Protein AF-A0A7W9HJA6-F1 (afdb_monomer)

Nearest PDB structures (foldseek):
  3gw4-assembly1_A  TM=5.953E-01  e=3.021E-01  Deinococcus radiodurans R1 = ATCC 13939 = DSM 20539
  8rsu-assembly1_A  TM=4.169E-01  e=5.994E-01  Bacillus phage phi3T
  2ifu-assembly4_D  TM=3.839E-01  e=5.530E-01  Danio rerio
  5a7d-assembly4_D  TM=4.484E-01  e=1.012E+00  Drosophila melanogaster
  8glv-assembly1_Lf  TM=1.893E-01  e=1.651E-01  Chlamydomonas reinhardtii

Mean predicted aligned error: 18.18 Å

Secondary structure (DSSP, 8-state):
--HHHHHHHHHHHHT--GGGGT----THHHHHTTTSTT----HHHHHHHHHHHHHHHHHHHTTPPPPHHHHHHHHS-GGGSPPPSB--HHHHHHHHHHHHHHHHHHHHH-TTTTHHHHHHHHHHHHHGGGSB--HHHHHHHHHHHHHHHHHHHHHHHHTT-HHHHHHHHHHHHHHHHHTT-HHHHHHHHHHHHHHHHTTT-HHHHHHHHHHHHHHHHH-PPPHHHHHHHGGGGSPPPTT----TTHHHHHHHHH-TTSHHHHHTTSHHHHHHHHHHS--TTS--GGGGG-TTT--SHHHHHHHHHHHHHHHHTSPPHHHHHHT---S--HHHHHHHHHHHHHHHHHHT-----GGGGGGSS-HHHHHHHHHHHHHHHHHHHHHHHHHHHHHTT----SS-HHHHHHHHHHHHHHHHHHHHHHHSTTSPPPP-----------PPPPHHHHHHHHHHHHHHHHHHHHHHHHHHHHHHHHHHHHHHS--

Radius of gyration: 33.35 Å; Cα contacts (8 Å, |Δi|>4): 459; chains: 1; bounding box: 75×59×107 Å

Sequence (487 aa):
MQAYDVLERIADGLGVPRGFMGLAYTDEAAHGAATSAGLHRTKDDFMLERRGFLGLISKIVMGAVLTQPEVDLLAVGPDTTPVPNRVGATDVVQVRALTAALRSYDAAHGGGSCRDAILAHTHWAQSLLHASATDAVRTSLLSAIAEAKTMAGWTAHDLGLQSDAQRWLGQAVRDTQDAGDPAHTAIVLYHLGRVPLDNDDPAEALKLFQLGQIAAQDSHSSVADLAGYLPRTAGTTAGDTANRWDPVLRALAEHPDHPLAATLTTPLSVGLARVIYSDTTGPDPAELLDAERFPTAASISDHLLTRFVPTVCRPEPLDRAVGLDQRWSAEQAARWFRFLAAHLSRRHTTDLAWWEFGTALRRRSRTLVLGLFAGVTATVVDWLVEGVASAFGTRVGSSPWFLSGLLIGFFGAVLMVISYGLVIGRDVPAPVSLRISVRSGGRRLTAEKKSRLRLGVLCGSVFGVCLGTAHRLLDVVTSRSASSLVA

pLDDT: mean 73.58, std 15.86, range [28.64, 97.06]

Foldseek 3Di:
DDVLVVLVVVCVVVVNPCLLVLNPDDCVVVVVVVPPPDDDDDPVVLVVLAVLVVVLLVCLLVPDADDLVNLVSLLPAQPSDDADQEDDPVVLSSLQSQLVNVVVVCVVRPNCSSLSSLVRSLVNLVVNCNHDYDPLRNLSSLLSSLSSLLVNLLNCLSNVVLVSNLVSLVSSLVSCVVSVNLLSNLVSLQSNLVSVVVVPNNVSSVVSNVSSVVSLAVQFQDLVNLVVPLQPLQDDDVPDPDGLCVVVSVVCVVCVPQQCVVLNRHPVSSVLLSLQRSDNVHDRPCVLNPCVQDVHVVSSSVVSVVRRLQSVQDDDPVCVVVVVPPPDHSVRVVVVVVLVVVVCVVVVHPDCPVVCVLVSDDLVVSLQVQLQVQLVVQLVVQLVVQVVCVVVVHHDADDDSNVLSNVRSNLRSVLSSVLCCPLQPSHHDDDDPPPDDPDDDDDDDDPSSVVNVVVVVVSVVVSVVVSVVVRVVRRVVVVVVVVVVVD

Organism: NCBI:txid1105145

Structure (mmCIF, N/CA/C/O backbone):
data_AF-A0A7W9HJA6-F1
#
_entry.id   AF-A0A7W9HJA6-F1
#
loop_
_atom_site.group_PDB
_atom_site.id
_atom_site.type_symbol
_atom_site.label_atom_id
_atom_site.label_alt_id
_atom_site.label_comp_id
_atom_site.label_asym_id
_atom_site.label_entity_id
_atom_site.label_seq_id
_atom_site.pdbx_PDB_ins_code
_atom_site.Cartn_x
_atom_site.Cartn_y
_atom_site.Cartn_z
_atom_site.occupancy
_atom_site.B_iso_or_equiv
_atom_site.auth_seq_id
_atom_site.auth_comp_id
_atom_site.auth_asym_id
_atom_site.auth_atom_id
_atom_site.pdbx_PDB_model_num
ATOM 1 N N . MET A 1 1 ? 25.100 26.399 -1.321 1.00 43.88 1 MET A N 1
ATOM 2 C CA . MET A 1 1 ? 24.058 27.062 -2.123 1.00 43.88 1 MET A CA 1
ATOM 3 C C . MET A 1 1 ? 22.958 26.034 -2.268 1.00 43.88 1 MET A C 1
ATOM 5 O O . MET A 1 1 ? 23.168 25.032 -2.943 1.00 43.88 1 MET A O 1
ATOM 9 N N . GLN A 1 2 ? 21.982 26.122 -1.369 1.00 49.38 2 GLN A N 1
ATOM 10 C CA . GLN A 1 2 ? 21.166 24.980 -0.962 1.00 49.38 2 GLN A CA 1
ATOM 11 C C . GLN A 1 2 ? 20.071 24.700 -1.994 1.00 49.38 2 GLN A C 1
ATOM 13 O O . GLN A 1 2 ? 19.608 25.612 -2.669 1.00 49.38 2 GLN A O 1
ATOM 18 N N . ALA A 1 3 ? 19.668 23.433 -2.122 1.00 53.41 3 ALA A N 1
ATOM 19 C CA . ALA A 1 3 ? 18.607 22.993 -3.033 1.00 53.41 3 ALA A CA 1
ATOM 20 C C . ALA A 1 3 ? 17.300 23.795 -2.864 1.00 53.41 3 ALA A C 1
ATOM 22 O O . ALA A 1 3 ? 16.549 23.945 -3.823 1.00 53.41 3 ALA A O 1
ATOM 23 N N . TYR A 1 4 ? 17.093 24.376 -1.679 1.00 58.16 4 TYR A N 1
ATOM 24 C CA . TYR A 1 4 ? 15.999 25.281 -1.353 1.00 58.16 4 TYR A CA 1
ATOM 25 C C . TYR A 1 4 ? 15.925 26.514 -2.274 1.00 58.16 4 TYR A C 1
ATOM 27 O O . TYR A 1 4 ? 14.894 26.727 -2.904 1.00 58.16 4 TYR A O 1
ATOM 35 N N . ASP A 1 5 ? 17.032 27.244 -2.475 1.00 62.72 5 ASP A N 1
ATOM 36 C CA . ASP A 1 5 ? 17.071 28.448 -3.333 1.00 62.72 5 ASP A CA 1
ATOM 37 C C . ASP A 1 5 ? 16.726 28.128 -4.799 1.00 62.72 5 ASP A C 1
ATOM 39 O O . ASP A 1 5 ? 16.203 28.954 -5.551 1.00 62.72 5 ASP A O 1
ATOM 43 N N . VAL A 1 6 ? 17.069 26.912 -5.238 1.00 70.19 6 VAL A N 1
ATOM 44 C CA . VAL A 1 6 ? 16.787 26.431 -6.596 1.00 70.19 6 VAL A CA 1
ATOM 45 C C . VAL A 1 6 ? 15.307 26.092 -6.738 1.00 70.19 6 VAL A C 1
ATOM 47 O O . VAL A 1 6 ? 14.699 26.464 -7.739 1.00 70.19 6 VAL A O 1
ATOM 50 N N . LEU A 1 7 ? 14.722 25.427 -5.742 1.00 64.81 7 LEU A N 1
ATOM 51 C CA . LEU A 1 7 ? 13.305 25.077 -5.727 1.00 64.81 7 LEU A CA 1
ATOM 52 C C . LEU A 1 7 ? 12.412 26.318 -5.594 1.00 64.81 7 LEU A C 1
ATOM 54 O O . LEU A 1 7 ? 11.406 26.402 -6.292 1.00 64.81 7 LEU A O 1
ATOM 58 N N . GLU A 1 8 ? 12.818 27.319 -4.807 1.00 69.94 8 GLU A N 1
ATOM 59 C CA . GLU A 1 8 ? 12.114 28.604 -4.697 1.00 69.94 8 GLU A CA 1
ATOM 60 C C . GLU A 1 8 ? 12.083 29.338 -6.045 1.00 69.94 8 GLU A C 1
ATOM 62 O O . GLU A 1 8 ? 11.021 29.748 -6.514 1.00 69.94 8 GLU A O 1
ATOM 67 N N . ARG A 1 9 ? 13.221 29.395 -6.751 1.00 72.00 9 ARG A N 1
ATOM 68 C CA . ARG A 1 9 ? 13.296 29.984 -8.099 1.00 72.00 9 ARG A CA 1
ATOM 69 C C . ARG A 1 9 ? 12.480 29.222 -9.143 1.00 72.00 9 ARG A C 1
ATOM 71 O O . ARG A 1 9 ? 11.991 29.839 -10.088 1.00 72.00 9 ARG A O 1
ATOM 78 N N . ILE A 1 10 ? 12.362 27.900 -9.012 1.00 70.44 10 ILE A N 1
ATOM 79 C CA . ILE A 1 10 ? 11.530 27.073 -9.897 1.00 70.44 10 ILE A CA 1
ATOM 80 C C . ILE A 1 10 ? 10.044 27.325 -9.616 1.00 70.44 10 ILE A C 1
ATOM 82 O O . ILE A 1 10 ? 9.284 27.506 -10.566 1.00 70.44 10 ILE A O 1
ATOM 86 N N . ALA A 1 11 ? 9.635 27.388 -8.346 1.00 71.06 11 ALA A N 1
ATOM 87 C CA . ALA A 1 11 ? 8.258 27.689 -7.955 1.00 71.06 11 ALA A CA 1
ATOM 88 C C . ALA A 1 11 ? 7.824 29.077 -8.453 1.00 71.06 11 ALA A C 1
ATOM 90 O O . ALA A 1 11 ? 6.784 29.202 -9.105 1.00 71.06 11 ALA A O 1
ATOM 91 N N . ASP A 1 12 ? 8.673 30.090 -8.249 1.00 71.38 12 ASP A N 1
ATOM 92 C CA . ASP A 1 12 ? 8.435 31.457 -8.718 1.00 71.38 12 ASP A CA 1
ATOM 93 C C . ASP A 1 12 ? 8.410 31.540 -10.253 1.00 71.38 12 ASP A C 1
ATOM 95 O O . ASP A 1 12 ? 7.561 32.221 -10.828 1.00 71.38 12 ASP A O 1
ATOM 99 N N . GLY A 1 13 ? 9.303 30.812 -10.935 1.00 67.81 13 GLY A N 1
ATOM 100 C CA . GLY A 1 13 ? 9.363 30.771 -12.399 1.00 67.81 13 GLY A CA 1
ATOM 101 C C . GLY A 1 13 ? 8.167 30.074 -13.058 1.00 67.81 13 GLY A C 1
ATOM 102 O O . GLY A 1 13 ? 7.829 30.393 -14.196 1.00 67.81 13 GLY A O 1
ATOM 103 N N . LEU A 1 14 ? 7.520 29.143 -12.352 1.00 65.56 14 LEU A N 1
ATOM 104 C CA . LEU A 1 14 ? 6.342 28.407 -12.823 1.00 65.56 14 LEU A CA 1
ATOM 105 C C . LEU A 1 14 ? 5.014 29.002 -12.326 1.00 65.56 14 LEU A C 1
ATOM 107 O O . LEU A 1 14 ? 3.955 28.511 -12.712 1.00 65.56 14 LEU A O 1
ATOM 111 N N . GLY A 1 15 ? 5.047 30.039 -11.479 1.00 51.47 15 GLY A N 1
ATOM 112 C CA . GLY A 1 15 ? 3.848 30.634 -10.879 1.00 51.47 15 GLY A CA 1
ATOM 113 C C . GLY A 1 15 ? 3.091 29.686 -9.940 1.00 51.47 15 GLY A C 1
ATOM 114 O O . GLY A 1 15 ? 1.895 29.867 -9.718 1.00 51.47 15 GLY A O 1
ATOM 115 N N . VAL A 1 16 ? 3.764 28.660 -9.409 1.00 53.97 16 VAL A N 1
ATOM 116 C CA . VAL A 1 16 ? 3.164 27.675 -8.502 1.00 53.97 16 VAL A CA 1
ATOM 117 C C . VAL A 1 16 ? 3.293 28.196 -7.069 1.00 53.97 16 VAL A C 1
ATOM 119 O O . VAL A 1 16 ? 4.412 28.468 -6.632 1.00 53.97 16 VAL A O 1
ATOM 122 N N . PRO A 1 17 ? 2.190 28.331 -6.305 1.00 50.16 17 PRO A N 1
ATOM 123 C CA . PRO A 1 17 ? 2.270 28.773 -4.919 1.00 50.16 17 PRO A CA 1
ATOM 124 C C . PRO A 1 17 ? 3.197 27.863 -4.108 1.00 50.16 17 PRO A C 1
ATOM 126 O O . PRO A 1 17 ? 3.028 26.645 -4.084 1.00 50.16 17 PRO A O 1
ATOM 129 N N . ARG A 1 18 ? 4.172 28.471 -3.426 1.00 54.44 18 ARG A N 1
ATOM 130 C CA . ARG A 1 18 ? 5.294 27.801 -2.741 1.00 54.44 18 ARG A CA 1
ATOM 131 C C . ARG A 1 18 ? 4.861 26.715 -1.740 1.00 54.44 18 ARG A C 1
ATOM 133 O O . ARG A 1 18 ? 5.571 25.728 -1.566 1.00 54.44 18 ARG A O 1
ATOM 140 N N . GLY A 1 19 ? 3.669 26.850 -1.151 1.00 48.31 19 GLY A N 1
ATOM 141 C CA . GLY A 1 19 ? 3.065 25.844 -0.266 1.00 48.31 19 GLY A CA 1
ATOM 142 C C . GLY A 1 19 ? 2.783 24.496 -0.937 1.00 48.31 19 GLY A C 1
ATOM 143 O O . GLY A 1 19 ? 2.951 23.465 -0.298 1.00 48.31 19 GLY A O 1
ATOM 144 N N . PHE A 1 20 ? 2.473 24.469 -2.238 1.00 44.25 20 PHE A N 1
ATOM 145 C CA . PHE A 1 20 ? 2.257 23.219 -2.982 1.00 44.25 20 PHE A CA 1
ATOM 146 C C . PHE A 1 20 ? 3.551 22.453 -3.287 1.00 44.25 20 PHE A C 1
ATOM 148 O O . PHE A 1 20 ? 3.496 21.293 -3.684 1.00 44.25 20 PHE A O 1
ATOM 155 N N . MET A 1 21 ? 4.713 23.089 -3.109 1.00 48.56 21 MET A N 1
ATOM 156 C CA . MET A 1 21 ? 6.030 22.456 -3.237 1.00 48.56 21 MET A CA 1
ATOM 157 C C . MET A 1 21 ? 6.711 22.225 -1.878 1.00 48.56 21 MET A C 1
ATOM 159 O O . MET A 1 21 ? 7.889 21.885 -1.845 1.00 48.56 21 MET A O 1
ATOM 163 N N . GLY A 1 22 ? 6.003 22.422 -0.756 1.00 49.19 22 GLY A N 1
ATOM 164 C CA . GLY A 1 22 ? 6.567 22.245 0.589 1.00 49.19 22 GLY A CA 1
ATOM 165 C C . GLY A 1 22 ? 7.580 23.322 1.005 1.00 49.19 22 GLY A C 1
ATOM 166 O O . GLY A 1 22 ? 8.323 23.128 1.961 1.00 49.19 22 GLY A O 1
ATOM 167 N N . LEU A 1 23 ? 7.618 24.469 0.315 1.00 56.50 23 LEU A N 1
ATOM 168 C CA . LEU A 1 23 ? 8.586 25.558 0.536 1.00 56.50 23 LEU A CA 1
ATOM 169 C C . LEU A 1 23 ? 8.053 26.659 1.478 1.00 56.50 23 LEU A C 1
ATOM 171 O O . LEU A 1 23 ? 8.479 27.808 1.401 1.00 56.50 23 LEU A O 1
ATOM 175 N N . ALA A 1 24 ? 7.059 26.352 2.317 1.00 46.94 24 ALA A N 1
ATOM 176 C CA . ALA A 1 24 ? 6.357 27.339 3.150 1.00 46.94 24 ALA A CA 1
ATOM 177 C C . ALA A 1 24 ? 6.872 27.437 4.600 1.00 46.94 24 ALA A C 1
ATOM 179 O O . ALA A 1 24 ? 6.204 28.031 5.442 1.00 46.94 24 ALA A O 1
ATOM 180 N N . TYR A 1 25 ? 8.050 26.888 4.904 1.00 48.44 25 TYR A N 1
ATOM 181 C CA . TYR A 1 25 ? 8.637 26.972 6.242 1.00 48.44 25 TYR A CA 1
ATOM 182 C C . TYR A 1 25 ? 9.584 28.172 6.342 1.00 48.44 25 TYR A C 1
ATOM 184 O O . TYR A 1 25 ? 10.662 28.170 5.753 1.00 48.44 25 TYR A O 1
ATOM 192 N N . THR A 1 26 ? 9.191 29.206 7.088 1.00 40.88 26 THR A N 1
ATOM 193 C CA . THR A 1 26 ? 10.103 30.278 7.511 1.00 40.88 26 THR A CA 1
ATOM 194 C C . THR A 1 26 ? 10.736 29.942 8.865 1.00 40.88 26 THR A C 1
ATOM 196 O O . THR A 1 26 ? 10.083 29.420 9.769 1.00 40.88 26 THR A O 1
ATOM 199 N N . ASP A 1 27 ? 12.010 30.309 9.035 1.00 39.09 27 ASP A N 1
ATOM 200 C CA . ASP A 1 27 ? 12.795 30.174 10.280 1.00 39.09 27 ASP A CA 1
ATOM 201 C C . ASP A 1 27 ? 12.243 30.988 11.478 1.00 39.09 27 ASP A C 1
ATOM 203 O O . ASP A 1 27 ? 12.728 30.869 12.609 1.00 39.09 27 ASP A O 1
ATOM 207 N N . GLU A 1 28 ? 11.206 31.805 11.269 1.00 33.31 28 GLU A N 1
ATOM 208 C CA . GLU A 1 28 ? 10.550 32.590 12.323 1.00 33.31 28 GLU A CA 1
ATOM 209 C C . GLU A 1 28 ? 9.701 31.719 13.265 1.00 33.31 28 GLU A C 1
ATOM 211 O O . GLU A 1 28 ? 9.646 31.995 14.467 1.00 33.31 28 GLU A O 1
ATOM 216 N N . ALA A 1 29 ? 9.125 30.610 12.779 1.00 35.28 29 ALA A N 1
ATOM 217 C CA . ALA A 1 29 ? 8.362 29.678 13.618 1.00 35.28 29 ALA A CA 1
ATOM 218 C C . ALA A 1 29 ? 9.261 28.938 14.632 1.00 35.28 29 ALA A C 1
ATOM 220 O O . ALA A 1 29 ? 8.861 28.703 15.775 1.00 35.28 29 ALA A O 1
ATOM 221 N N . ALA A 1 30 ? 10.519 28.667 14.261 1.00 34.66 30 ALA A N 1
ATOM 222 C CA . ALA A 1 30 ? 11.513 28.067 15.150 1.00 34.66 30 ALA A CA 1
ATOM 223 C C . ALA A 1 30 ? 11.980 29.030 16.265 1.00 34.66 30 ALA A C 1
ATOM 225 O O . ALA A 1 30 ? 12.318 28.582 17.361 1.00 34.66 30 ALA A O 1
ATOM 226 N N . HIS A 1 31 ? 11.946 30.349 16.028 1.00 30.27 31 HIS A N 1
ATOM 227 C CA . HIS A 1 31 ? 12.283 31.364 17.038 1.00 30.27 31 HIS A CA 1
ATOM 228 C C . HIS A 1 31 ? 11.093 31.760 17.936 1.00 30.27 31 HIS A C 1
ATOM 230 O O . HIS A 1 31 ? 11.302 32.154 19.087 1.00 30.27 31 HIS A O 1
ATOM 236 N N . GLY A 1 32 ? 9.850 31.605 17.463 1.00 28.64 32 GLY A N 1
ATOM 237 C CA . GLY A 1 32 ? 8.635 31.857 18.253 1.00 28.64 32 GLY A CA 1
ATOM 238 C C . GLY A 1 32 ? 8.322 30.772 19.294 1.00 28.64 32 GLY A C 1
ATOM 239 O O . GLY A 1 32 ? 7.805 31.069 20.371 1.00 28.64 32 GLY A O 1
ATOM 240 N N . ALA A 1 33 ? 8.698 29.517 19.029 1.00 32.81 33 ALA A N 1
ATOM 241 C CA . ALA A 1 33 ? 8.477 28.405 19.959 1.00 32.81 33 ALA A CA 1
ATOM 242 C C . ALA A 1 33 ? 9.364 28.476 21.221 1.00 32.81 33 ALA A C 1
ATOM 244 O O . ALA A 1 33 ? 8.981 27.983 22.279 1.00 32.81 33 ALA A O 1
ATOM 245 N N . ALA A 1 34 ? 10.526 29.136 21.147 1.00 30.36 34 ALA A N 1
ATOM 246 C CA . ALA A 1 34 ? 11.431 29.293 22.289 1.00 30.36 34 ALA A CA 1
ATOM 247 C C . ALA A 1 34 ? 11.007 30.411 23.267 1.00 30.36 34 ALA A C 1
ATOM 249 O O . ALA A 1 34 ? 11.495 30.456 24.395 1.00 30.36 34 ALA A O 1
ATOM 250 N N . THR A 1 35 ? 10.099 31.309 22.867 1.00 30.14 35 THR A N 1
ATOM 251 C CA . THR A 1 35 ? 9.680 32.473 23.674 1.00 30.14 35 THR A CA 1
ATOM 252 C C . THR A 1 35 ? 8.352 32.281 24.416 1.00 30.14 35 THR A C 1
ATOM 254 O O . THR A 1 35 ? 8.029 33.083 25.291 1.00 30.14 35 THR A O 1
ATOM 257 N N . SER A 1 36 ? 7.600 31.206 24.155 1.00 31.22 36 SER A N 1
ATOM 258 C CA . SER A 1 36 ? 6.287 30.957 24.780 1.00 31.22 36 SER A CA 1
ATOM 259 C C . SER A 1 36 ? 6.334 30.167 26.099 1.00 31.22 36 SER A C 1
ATOM 261 O O . SER A 1 36 ? 5.310 30.030 26.769 1.00 31.22 36 SER A O 1
ATOM 263 N N . ALA A 1 37 ? 7.511 29.711 26.539 1.00 32.97 37 ALA A N 1
ATOM 264 C CA . ALA A 1 37 ? 7.690 28.894 27.747 1.00 32.97 37 ALA A CA 1
ATOM 265 C C . ALA A 1 37 ? 7.553 29.660 29.091 1.00 32.97 37 ALA A C 1
ATOM 267 O O . ALA A 1 37 ? 7.963 29.153 30.133 1.00 32.97 37 ALA A O 1
ATOM 268 N N . GLY A 1 38 ? 6.993 30.878 29.104 1.00 32.91 38 GLY A N 1
ATOM 269 C CA . GLY A 1 38 ? 7.093 31.791 30.251 1.00 32.91 38 GLY A CA 1
ATOM 270 C C . GLY A 1 38 ? 5.877 32.666 30.568 1.00 32.91 38 GLY A C 1
ATOM 271 O O . GLY A 1 38 ? 6.070 33.753 31.103 1.00 32.91 38 GLY A O 1
ATOM 272 N N . LEU A 1 39 ? 4.641 32.249 30.270 1.00 33.81 39 LEU A N 1
ATOM 273 C CA . LEU A 1 39 ? 3.438 33.012 30.647 1.00 33.81 39 LEU A CA 1
ATOM 274 C C . LEU A 1 39 ? 2.537 32.217 31.603 1.00 33.81 39 LEU A C 1
ATOM 276 O O . LEU A 1 39 ? 2.041 31.142 31.273 1.00 33.81 39 LEU A O 1
ATOM 280 N N . HIS A 1 40 ? 2.337 32.763 32.808 1.00 38.00 40 HIS A N 1
ATOM 281 C CA . HIS A 1 40 ? 1.368 32.286 33.797 1.00 38.00 40 HIS A CA 1
ATOM 282 C C . HIS A 1 40 ? -0.042 32.234 33.187 1.00 38.00 40 HIS A C 1
ATOM 284 O O . HIS A 1 40 ? -0.601 33.270 32.836 1.00 38.00 40 HIS A O 1
ATOM 290 N N . ARG A 1 41 ? -0.606 31.026 33.080 1.00 50.38 41 ARG A N 1
ATOM 291 C CA . ARG A 1 41 ? -1.909 30.746 32.457 1.00 50.38 41 ARG A CA 1
ATOM 292 C C . ARG A 1 41 ? -2.981 30.494 33.526 1.00 50.38 41 ARG A C 1
ATOM 294 O O . ARG A 1 41 ? -2.708 29.842 34.537 1.00 50.38 41 ARG A O 1
ATOM 301 N N . THR A 1 42 ? -4.187 31.028 33.326 1.00 46.31 42 THR A N 1
ATOM 302 C CA . THR A 1 42 ? -5.257 31.053 34.345 1.00 46.31 42 THR A CA 1
ATOM 303 C C . THR A 1 42 ? -6.188 29.842 34.196 1.00 46.31 42 THR A C 1
ATOM 305 O O . THR A 1 42 ? -6.328 29.290 33.111 1.00 46.31 42 THR A O 1
ATOM 308 N N . LYS A 1 43 ? -6.871 29.418 35.271 1.00 45.41 43 LYS A N 1
ATOM 309 C CA . LYS A 1 43 ? -7.822 28.279 35.278 1.00 45.41 43 LYS A CA 1
ATOM 310 C C . LYS A 1 43 ? -8.924 28.372 34.206 1.00 45.41 43 LYS A C 1
ATOM 312 O O . LYS A 1 43 ? -9.413 27.340 33.748 1.00 45.41 43 LYS A O 1
ATOM 317 N N . ASP A 1 44 ? -9.304 29.587 33.822 1.00 46.56 44 ASP A N 1
ATOM 318 C CA . ASP A 1 44 ? -10.349 29.831 32.826 1.00 46.56 44 ASP A CA 1
ATOM 319 C C . ASP A 1 44 ? -9.878 29.519 31.395 1.00 46.56 44 ASP A C 1
ATOM 321 O O . ASP A 1 44 ? -10.650 28.941 30.626 1.00 46.56 44 ASP A O 1
ATOM 325 N N . ASP A 1 45 ? -8.599 29.762 31.079 1.00 54.12 45 ASP A N 1
ATOM 326 C CA . ASP A 1 45 ? -7.992 29.399 29.788 1.00 54.12 45 ASP A CA 1
ATOM 327 C C . ASP A 1 45 ? -8.031 27.875 29.583 1.00 54.12 45 ASP A C 1
ATOM 329 O O . ASP A 1 45 ? -8.472 27.389 28.542 1.00 54.12 45 ASP A O 1
ATOM 333 N N . PHE A 1 46 ? -7.716 27.103 30.632 1.00 52.38 46 PHE A N 1
ATOM 334 C CA . PHE A 1 46 ? -7.776 25.634 30.601 1.00 52.38 46 PHE A CA 1
ATOM 335 C C . PHE A 1 46 ? -9.186 25.086 30.318 1.00 52.38 46 PHE A C 1
ATOM 337 O O . PHE A 1 46 ? -9.346 24.059 29.655 1.00 52.38 46 PHE A O 1
ATOM 344 N N . MET A 1 47 ? -10.237 25.732 30.833 1.00 50.78 47 MET A N 1
ATOM 345 C CA . MET A 1 47 ? -11.619 25.280 30.617 1.00 50.78 47 MET A CA 1
ATOM 346 C C . MET A 1 47 ? -12.130 25.619 29.211 1.00 50.78 47 MET A C 1
ATOM 348 O O . MET A 1 47 ? -12.917 24.847 28.650 1.00 50.78 47 MET A O 1
ATOM 352 N N . LEU A 1 48 ? -11.690 26.747 28.646 1.00 53.19 48 LEU A N 1
ATOM 353 C CA . LEU A 1 48 ? -12.000 27.167 27.277 1.00 53.19 48 LEU A CA 1
ATOM 354 C C . LEU A 1 48 ? -11.310 26.261 26.249 1.00 53.19 48 LEU A C 1
ATOM 356 O O . LEU A 1 48 ? -11.982 25.743 25.355 1.00 53.19 48 LEU A O 1
ATOM 360 N N . GLU A 1 49 ? -10.021 25.974 26.438 1.00 60.81 49 GLU A N 1
ATOM 361 C CA . GLU A 1 49 ? -9.243 25.063 25.587 1.00 60.81 49 GLU A CA 1
ATOM 362 C C . GLU A 1 49 ? -9.811 23.635 25.620 1.00 60.81 49 GLU A C 1
ATOM 364 O O . GLU A 1 49 ? -10.032 23.021 24.575 1.00 60.81 49 GLU A O 1
ATOM 369 N N . ARG A 1 50 ? -10.191 23.135 26.807 1.00 57.41 50 ARG A N 1
ATOM 370 C CA . ARG A 1 50 ? -10.830 21.816 26.958 1.00 57.41 50 ARG A CA 1
ATOM 371 C C . ARG A 1 50 ? -12.150 21.702 26.192 1.00 57.41 50 ARG A C 1
ATOM 373 O O . ARG A 1 50 ? -12.431 20.654 25.611 1.00 57.41 50 ARG A O 1
ATOM 380 N N . ARG A 1 51 ? -12.990 22.742 26.212 1.00 61.84 51 ARG A N 1
ATOM 381 C CA . ARG A 1 51 ? -14.267 22.745 25.474 1.00 61.84 51 ARG A CA 1
ATOM 382 C C . ARG A 1 51 ? -14.044 22.811 23.967 1.00 61.84 51 ARG A C 1
ATOM 384 O O . ARG A 1 51 ? -14.733 22.094 23.244 1.00 61.84 51 ARG A O 1
ATOM 391 N N . GLY A 1 52 ? -13.085 23.620 23.515 1.00 66.56 52 GLY A N 1
ATOM 392 C CA . GLY A 1 52 ? -12.700 23.703 22.105 1.00 66.56 52 GLY A CA 1
ATOM 393 C C . GLY A 1 52 ? -12.200 22.360 21.574 1.00 66.56 52 GLY A C 1
ATOM 394 O O . GLY A 1 52 ? -12.715 21.858 20.578 1.00 66.56 52 GLY A O 1
ATOM 395 N N . PHE A 1 53 ? -11.286 21.722 22.306 1.00 67.56 53 PHE A N 1
ATOM 396 C CA . PHE A 1 53 ? -10.727 20.419 21.952 1.00 67.56 53 PHE A CA 1
ATOM 397 C C . PHE A 1 53 ? -11.776 19.298 21.940 1.00 67.56 53 PHE A C 1
ATOM 399 O O . PHE A 1 53 ? -11.876 18.551 20.969 1.00 67.56 53 PHE A O 1
ATOM 406 N N . LEU A 1 54 ? -12.621 19.200 22.975 1.00 70.06 54 LEU A N 1
ATOM 407 C CA . LEU A 1 54 ? -13.696 18.198 23.012 1.00 70.06 54 LEU A CA 1
ATOM 408 C C . LEU A 1 54 ? -14.741 18.422 21.911 1.00 70.06 54 LEU A C 1
ATOM 410 O O . LEU A 1 54 ? -15.252 17.453 21.344 1.00 70.06 54 LEU A O 1
ATOM 414 N N . GLY A 1 55 ? -15.049 19.681 21.592 1.00 73.44 55 GLY A N 1
ATOM 415 C CA . GLY A 1 55 ? -15.907 20.030 20.461 1.00 73.44 55 GLY A CA 1
ATOM 416 C C . GLY A 1 55 ? -15.307 19.570 19.133 1.00 73.44 55 GLY A C 1
ATOM 417 O O . GLY A 1 55 ? -16.004 18.956 18.324 1.00 73.44 55 GLY A O 1
ATOM 418 N N . LEU A 1 56 ? -14.002 19.780 18.950 1.00 76.50 56 LEU A N 1
ATOM 419 C CA . LEU A 1 56 ? -13.274 19.361 17.758 1.00 76.50 56 LEU A CA 1
ATOM 420 C C . LEU A 1 56 ? -13.203 17.832 17.623 1.00 76.50 56 LEU A C 1
ATOM 422 O O . LEU A 1 56 ? -13.539 17.301 16.568 1.00 76.50 56 LEU A O 1
ATOM 426 N N . ILE A 1 57 ? -12.868 17.105 18.695 1.00 71.19 57 ILE A N 1
ATOM 427 C CA . ILE A 1 57 ? -12.895 15.631 18.703 1.00 71.19 57 ILE A CA 1
ATOM 428 C C . ILE A 1 57 ? -14.288 15.112 18.348 1.00 71.19 57 ILE A C 1
ATOM 430 O O . ILE A 1 57 ? -14.420 14.199 17.537 1.00 71.19 57 ILE A O 1
ATOM 434 N N . SER A 1 58 ? -15.338 15.700 18.924 1.00 73.19 58 SER A N 1
ATOM 435 C CA . SER A 1 58 ? -16.716 15.283 18.645 1.00 73.19 58 SER A CA 1
ATOM 436 C C . SER A 1 58 ? -17.075 15.491 17.171 1.00 73.19 58 SER A C 1
ATOM 438 O O . SER A 1 58 ? -17.668 14.610 16.549 1.00 73.19 58 SER A O 1
ATOM 440 N N . LYS A 1 59 ? -16.662 16.624 16.591 1.00 75.44 59 LYS A N 1
ATOM 441 C CA . LYS A 1 59 ? -16.811 16.930 15.162 1.00 75.44 59 LYS A CA 1
ATOM 442 C C . LYS A 1 59 ? -16.089 15.896 14.280 1.00 75.44 59 LYS A C 1
ATOM 444 O O . LYS A 1 59 ? -16.661 15.440 13.291 1.00 75.44 59 LYS A O 1
ATOM 449 N N . ILE A 1 60 ? -14.879 15.483 14.660 1.00 70.38 60 ILE A N 1
ATOM 450 C CA . ILE A 1 60 ? -14.090 14.473 13.938 1.00 70.38 60 ILE A CA 1
ATOM 451 C C . ILE A 1 60 ? -14.729 13.082 14.018 1.00 70.38 60 ILE A C 1
ATOM 453 O O . ILE A 1 60 ? -14.840 12.401 13.003 1.00 70.38 60 ILE A O 1
ATOM 457 N N . VAL A 1 61 ? -15.182 12.657 15.202 1.00 63.12 61 VAL A N 1
ATOM 458 C CA . VAL A 1 61 ? -15.856 11.357 15.385 1.00 63.12 61 VAL A CA 1
ATOM 459 C C . VAL A 1 61 ? -17.129 11.267 14.534 1.00 63.12 61 VAL A C 1
ATOM 461 O O . VAL A 1 61 ? -17.467 10.191 14.049 1.00 63.12 61 VAL A O 1
ATOM 464 N N . MET A 1 62 ? -17.794 12.398 14.287 1.00 67.75 62 MET A N 1
ATOM 465 C CA . MET A 1 62 ? -18.943 12.501 13.379 1.00 67.75 62 MET A CA 1
ATOM 466 C C . MET A 1 62 ? -18.563 12.597 11.887 1.00 67.75 62 MET A C 1
ATOM 468 O O . MET A 1 62 ? -19.441 12.768 11.045 1.00 67.75 62 MET A O 1
ATOM 472 N N . GLY A 1 63 ? -17.278 12.473 11.540 1.00 62.97 63 GLY A N 1
ATOM 473 C CA . GLY A 1 63 ? -16.795 12.375 10.160 1.00 62.97 63 GLY A CA 1
ATOM 474 C C . GLY A 1 63 ? -16.563 13.708 9.445 1.00 62.97 63 GLY A C 1
ATOM 475 O O . GLY A 1 63 ? -16.455 13.726 8.220 1.00 62.97 63 GLY A O 1
ATOM 476 N N . ALA A 1 64 ? -16.498 14.831 10.162 1.00 71.06 64 ALA A N 1
ATOM 477 C CA . ALA A 1 64 ? -16.246 16.124 9.531 1.00 71.06 64 ALA A CA 1
ATOM 478 C C . ALA A 1 64 ? -14.758 16.340 9.193 1.00 71.06 64 ALA A C 1
ATOM 480 O O . ALA A 1 64 ? -13.862 15.885 9.905 1.00 71.06 64 ALA A O 1
ATOM 481 N N . VAL A 1 65 ? -14.505 17.093 8.119 1.00 74.94 65 VAL A N 1
ATOM 482 C CA . VAL A 1 65 ? -13.154 17.439 7.649 1.00 74.94 65 VAL A CA 1
ATOM 483 C C . VAL A 1 65 ? -12.575 18.599 8.466 1.00 74.94 65 VAL A C 1
ATOM 485 O O . VAL A 1 65 ? -13.294 19.539 8.822 1.00 74.94 65 VAL A O 1
ATOM 488 N N . LEU A 1 66 ? -11.273 18.524 8.753 1.00 78.56 66 LEU A N 1
ATOM 489 C CA . LEU A 1 66 ? -10.523 19.568 9.450 1.00 78.56 66 LEU A CA 1
ATOM 490 C C . LEU A 1 66 ? -10.234 20.764 8.541 1.00 78.56 66 LEU A C 1
ATOM 492 O O . LEU A 1 66 ? -9.878 20.611 7.374 1.00 78.56 66 LEU A O 1
ATOM 496 N N . THR A 1 67 ? -10.346 21.957 9.112 1.00 83.12 67 THR A N 1
ATOM 497 C CA . THR A 1 67 ? -9.906 23.217 8.498 1.00 83.12 67 THR A CA 1
ATOM 498 C C . THR A 1 67 ? -8.533 23.637 9.043 1.00 83.12 67 THR A C 1
ATOM 500 O O . THR A 1 67 ? -8.171 23.238 10.145 1.00 83.12 67 THR A O 1
ATOM 503 N N . GLN A 1 68 ? -7.782 24.472 8.311 1.00 76.06 68 GLN A N 1
ATOM 504 C CA . GLN A 1 68 ? -6.497 25.043 8.772 1.00 76.06 68 GLN A CA 1
ATOM 505 C C . GLN A 1 68 ? -6.527 25.581 10.222 1.00 76.06 68 GLN A C 1
ATOM 507 O O . GLN A 1 68 ? -5.743 25.096 11.033 1.00 76.06 68 GLN A O 1
ATOM 512 N N . PRO A 1 69 ? -7.463 26.468 10.628 1.00 80.25 69 PRO A N 1
ATOM 513 C CA . PRO A 1 69 ? -7.487 26.980 12.004 1.00 80.25 69 PRO A CA 1
ATOM 514 C C . PRO A 1 69 ? -7.754 25.898 13.062 1.00 80.25 69 PRO A C 1
ATOM 516 O O . PRO A 1 69 ? -7.363 26.047 14.217 1.00 80.25 69 PRO A O 1
ATOM 519 N N . GLU A 1 70 ? -8.426 24.803 12.696 1.00 82.00 70 GLU A N 1
ATOM 520 C CA . GLU A 1 70 ? -8.638 23.668 13.598 1.00 82.00 70 GLU A CA 1
ATOM 521 C C . GLU A 1 70 ? -7.371 22.822 13.755 1.00 82.00 70 GLU A C 1
ATOM 523 O O . GLU A 1 70 ? -7.129 22.284 14.832 1.00 82.00 70 GLU A O 1
ATOM 528 N N . VAL A 1 71 ? -6.547 22.727 12.708 1.00 79.69 71 VAL A N 1
ATOM 529 C CA . VAL A 1 71 ? -5.227 22.087 12.771 1.00 79.69 71 VAL A CA 1
ATOM 530 C C . VAL A 1 71 ? -4.257 22.928 13.601 1.00 79.69 71 VAL A C 1
ATOM 532 O O . VAL A 1 71 ? -3.566 22.373 14.452 1.00 79.69 71 VAL A O 1
ATOM 535 N N . ASP A 1 72 ? -4.263 24.251 13.439 1.00 79.50 72 ASP A N 1
ATOM 536 C CA . ASP A 1 72 ? -3.435 25.159 14.245 1.00 79.50 72 ASP A CA 1
ATOM 537 C C . ASP A 1 72 ? -3.774 25.059 15.740 1.00 79.50 72 ASP A C 1
ATOM 539 O O . ASP A 1 72 ? -2.885 25.045 16.590 1.00 79.50 72 ASP A O 1
ATOM 543 N N . LEU A 1 73 ? -5.063 24.910 16.074 1.00 76.25 73 LEU A N 1
ATOM 544 C CA . LEU A 1 73 ? -5.509 24.676 17.450 1.00 76.25 73 LEU A CA 1
ATOM 545 C C . LEU A 1 73 ? -4.954 23.360 18.021 1.00 76.25 73 LEU A C 1
ATOM 547 O O . LEU A 1 73 ? -4.617 23.296 19.200 1.00 76.25 73 LEU A O 1
ATOM 551 N N . LEU A 1 74 ? -4.849 22.316 17.192 1.00 77.00 74 LEU A N 1
ATOM 552 C CA . LEU A 1 74 ? -4.286 21.018 17.578 1.00 77.00 74 LEU A CA 1
ATOM 553 C C . LEU A 1 74 ? -2.757 21.041 17.709 1.00 77.00 74 LEU A C 1
ATOM 555 O O . LEU A 1 74 ? -2.200 20.177 18.381 1.00 77.00 74 LEU A O 1
ATOM 559 N N . ALA A 1 75 ? -2.079 21.999 17.073 1.00 73.69 75 ALA A N 1
ATOM 560 C CA . ALA A 1 75 ? -0.633 22.176 17.192 1.00 73.69 75 ALA A CA 1
ATOM 561 C C . ALA A 1 75 ? -0.218 22.811 18.533 1.00 73.69 75 ALA A C 1
ATOM 563 O O . ALA A 1 75 ? 0.934 22.670 18.950 1.00 73.69 75 ALA A O 1
ATOM 564 N N . VAL A 1 76 ? -1.139 23.481 19.240 1.00 64.44 76 VAL A N 1
ATOM 565 C CA . VAL A 1 76 ? -0.885 24.008 20.587 1.00 64.44 76 VAL A CA 1
ATOM 566 C C . VAL A 1 76 ? -0.675 22.832 21.550 1.00 64.44 76 VAL A C 1
ATOM 568 O O . VAL A 1 76 ? -1.540 21.977 21.712 1.00 64.44 76 VAL A O 1
ATOM 571 N N . GLY A 1 77 ? 0.525 22.771 22.133 1.00 54.44 77 GLY A N 1
ATOM 572 C CA . GLY A 1 77 ? 1.134 21.552 22.669 1.00 54.44 77 GLY A CA 1
ATOM 573 C C . GLY A 1 77 ? 0.398 20.793 23.794 1.00 54.44 77 GLY A C 1
ATOM 574 O O . GLY A 1 77 ? -0.490 21.320 24.463 1.00 54.44 77 GLY A O 1
ATOM 575 N N . PRO A 1 78 ? 0.835 19.543 24.057 1.00 46.81 78 PRO A N 1
ATOM 576 C CA . PRO A 1 78 ? 0.163 18.547 24.905 1.00 46.81 78 PRO A CA 1
ATOM 577 C C . PRO A 1 78 ? 0.079 18.884 26.405 1.00 46.81 78 PRO A C 1
ATOM 579 O O . PRO A 1 78 ? -0.643 18.200 27.130 1.00 46.81 78 PRO A O 1
ATOM 582 N N . ASP A 1 79 ? 0.754 19.935 26.884 1.00 48.75 79 ASP A N 1
ATOM 583 C CA . ASP A 1 79 ? 0.767 20.328 28.305 1.00 48.75 79 ASP A CA 1
ATOM 584 C C . ASP A 1 79 ? -0.594 20.839 28.825 1.00 48.75 79 ASP A C 1
ATOM 586 O O . ASP A 1 79 ? -0.776 21.031 30.028 1.00 48.75 79 ASP A O 1
ATOM 590 N N . THR A 1 80 ? -1.570 21.052 27.940 1.00 52.44 80 THR A N 1
ATOM 591 C CA . THR A 1 80 ? -2.893 21.602 28.277 1.00 52.44 80 THR A CA 1
ATOM 592 C C . THR A 1 80 ? -4.012 20.559 28.313 1.00 52.44 80 THR A C 1
ATOM 594 O O . THR A 1 80 ? -5.081 20.840 28.860 1.00 52.44 80 THR A O 1
ATOM 597 N N . THR A 1 81 ? -3.793 19.343 27.789 1.00 58.62 81 THR A N 1
ATOM 598 C CA . THR A 1 81 ? -4.858 18.331 27.667 1.00 58.62 81 THR A CA 1
ATOM 599 C C . THR A 1 81 ? -4.751 17.279 28.780 1.00 58.62 81 THR A C 1
ATOM 601 O O . THR A 1 81 ? -3.820 16.474 28.773 1.00 58.62 81 THR A O 1
ATOM 604 N N . PRO A 1 82 ? -5.689 17.232 29.748 1.00 66.94 82 PRO A N 1
ATOM 605 C CA . PRO A 1 82 ? -5.588 16.320 30.882 1.00 66.94 82 PRO A CA 1
ATOM 606 C C . PRO A 1 82 ? -5.679 14.854 30.449 1.00 66.94 82 PRO A C 1
ATOM 608 O O . PRO A 1 82 ? -6.596 14.466 29.723 1.00 66.94 82 PRO A O 1
ATOM 611 N N . VAL A 1 83 ? -4.779 14.025 30.974 1.00 74.56 83 VAL A N 1
ATOM 612 C CA . VAL A 1 83 ? -4.837 12.564 30.842 1.00 74.56 83 VAL A CA 1
ATOM 613 C C . VAL A 1 83 ? -5.850 12.013 31.852 1.00 74.56 83 VAL A C 1
ATOM 615 O O . VAL A 1 83 ? -5.757 12.334 33.040 1.00 74.56 83 VAL A O 1
ATOM 618 N N . PRO A 1 84 ? -6.833 11.195 31.437 1.00 80.00 84 PRO A N 1
ATOM 619 C CA . PRO A 1 84 ? -7.760 10.571 32.372 1.00 80.00 84 PRO A CA 1
ATOM 620 C C . PRO A 1 84 ? -7.054 9.504 33.226 1.00 80.00 84 PRO A C 1
ATOM 622 O O . PRO A 1 84 ? -6.173 8.794 32.756 1.00 80.00 84 PRO A O 1
ATOM 625 N N . ASN A 1 85 ? -7.489 9.319 34.479 1.00 82.50 85 ASN A N 1
ATOM 626 C CA . ASN A 1 85 ? -6.933 8.278 35.364 1.00 82.50 85 ASN A CA 1
ATOM 627 C C . ASN A 1 85 ? -7.223 6.847 34.873 1.00 82.50 85 ASN A C 1
ATOM 629 O O . ASN A 1 85 ? -6.495 5.906 35.201 1.00 82.50 85 ASN A O 1
ATOM 633 N N . ARG A 1 86 ? -8.312 6.673 34.117 1.00 87.31 86 ARG A N 1
ATOM 634 C CA . ARG A 1 86 ? -8.711 5.406 33.508 1.00 87.31 86 ARG A CA 1
ATOM 635 C C . ARG A 1 86 ? -9.023 5.632 32.037 1.00 87.31 86 ARG A C 1
ATOM 637 O O . ARG A 1 86 ? -9.776 6.545 31.721 1.00 87.31 86 ARG A O 1
ATOM 644 N N . VAL A 1 87 ? -8.487 4.760 31.194 1.00 91.38 87 VAL A N 1
ATOM 645 C CA . VAL A 1 87 ? -8.719 4.741 29.750 1.00 91.38 87 VAL A CA 1
ATOM 646 C C . VAL A 1 87 ? -9.615 3.557 29.389 1.00 91.38 87 VAL A C 1
ATOM 648 O O . VAL A 1 87 ? -9.448 2.450 29.908 1.00 91.38 87 VAL A O 1
ATOM 651 N N . GLY A 1 88 ? -10.594 3.803 28.522 1.00 88.31 88 GLY A N 1
ATOM 652 C CA . GLY A 1 88 ? -11.533 2.824 27.987 1.00 88.31 88 GLY A CA 1
ATOM 653 C C . GLY A 1 88 ? -11.546 2.789 26.457 1.00 88.31 88 GLY A C 1
ATOM 654 O O . GLY A 1 88 ? -10.804 3.497 25.781 1.00 88.31 88 GLY A O 1
ATOM 655 N N . ALA A 1 89 ? -12.432 1.963 25.895 1.00 84.44 89 ALA A N 1
ATOM 656 C CA . ALA A 1 89 ? -12.558 1.800 24.444 1.00 84.44 89 ALA A CA 1
ATOM 657 C C . ALA A 1 89 ? -12.894 3.116 23.713 1.00 84.44 89 ALA A C 1
ATOM 659 O O . ALA A 1 89 ? -12.426 3.336 22.599 1.00 84.44 89 ALA A O 1
ATOM 660 N N . THR A 1 90 ? -13.659 4.011 24.347 1.00 84.00 90 THR A N 1
ATOM 661 C CA . THR A 1 90 ? -14.017 5.319 23.779 1.00 84.00 90 THR A CA 1
ATOM 662 C C . THR A 1 90 ? -12.794 6.198 23.532 1.00 84.00 90 THR A C 1
ATOM 664 O O . THR A 1 90 ? -12.715 6.839 22.488 1.00 84.00 90 THR A O 1
ATOM 667 N N . ASP A 1 91 ? -11.817 6.199 24.441 1.00 86.81 91 ASP A N 1
ATOM 668 C CA . ASP A 1 91 ? -10.600 7.000 24.276 1.00 86.81 91 ASP A CA 1
ATOM 669 C C . ASP A 1 91 ? -9.757 6.467 23.106 1.00 86.81 91 ASP A C 1
ATOM 671 O O . ASP A 1 91 ? -9.235 7.239 22.307 1.00 86.81 91 ASP A O 1
ATOM 675 N N . VAL A 1 92 ? -9.697 5.139 22.929 1.00 88.25 92 VAL A N 1
ATOM 676 C CA . VAL A 1 92 ? -9.034 4.514 21.769 1.00 88.25 92 VAL A CA 1
ATOM 677 C C . VAL A 1 92 ? -9.699 4.944 20.458 1.00 88.25 92 VAL A C 1
ATOM 679 O O . VAL A 1 92 ? -9.008 5.272 19.492 1.00 88.25 92 VAL A O 1
ATOM 682 N N . VAL A 1 93 ? -11.036 4.982 20.420 1.00 83.25 93 VAL A N 1
ATOM 683 C CA . VAL A 1 93 ? -11.791 5.475 19.255 1.00 83.25 93 VAL A CA 1
ATOM 684 C C . VAL A 1 93 ? -11.455 6.938 18.968 1.00 83.25 93 VAL A C 1
ATOM 686 O O . VAL A 1 93 ? -11.242 7.285 17.810 1.00 83.25 93 VAL A O 1
ATOM 689 N N . GLN A 1 94 ? -11.349 7.784 19.995 1.00 81.88 94 GLN A N 1
ATOM 690 C CA . GLN A 1 94 ? -10.985 9.194 19.829 1.00 81.88 94 GLN A CA 1
ATOM 691 C C . GLN A 1 94 ? -9.565 9.366 19.278 1.00 81.88 94 GLN A C 1
ATOM 693 O O . GLN A 1 94 ? -9.376 10.136 18.337 1.00 81.88 94 GLN A O 1
ATOM 698 N N . VAL A 1 95 ? -8.587 8.612 19.800 1.00 88.69 95 VAL A N 1
ATOM 699 C CA . VAL A 1 95 ? -7.206 8.630 19.289 1.00 88.69 95 VAL A CA 1
ATOM 700 C C . VAL A 1 95 ? -7.182 8.262 17.807 1.00 88.69 95 VAL A C 1
ATOM 702 O O . VAL A 1 95 ? -6.604 8.994 17.005 1.00 88.69 95 VAL A O 1
ATOM 705 N N . ARG A 1 96 ? -7.853 7.168 17.423 1.00 88.31 96 ARG A N 1
ATOM 706 C CA . ARG A 1 96 ? -7.923 6.723 16.021 1.00 88.31 96 ARG A CA 1
ATOM 707 C C . ARG A 1 96 ? -8.632 7.727 15.121 1.00 88.31 96 ARG A C 1
ATOM 709 O O . ARG A 1 96 ? -8.155 7.992 14.021 1.00 88.31 96 ARG A O 1
ATOM 716 N N . ALA A 1 97 ? -9.746 8.294 15.578 1.00 78.75 97 ALA A N 1
ATOM 717 C CA . ALA A 1 97 ? -10.514 9.263 14.807 1.00 78.75 97 ALA A CA 1
ATOM 718 C C . ALA A 1 97 ? -9.684 10.523 14.513 1.00 78.75 97 ALA A C 1
ATOM 720 O O . ALA A 1 97 ? -9.615 10.959 13.364 1.00 78.75 97 ALA A O 1
ATOM 721 N N . LEU A 1 98 ? -8.982 11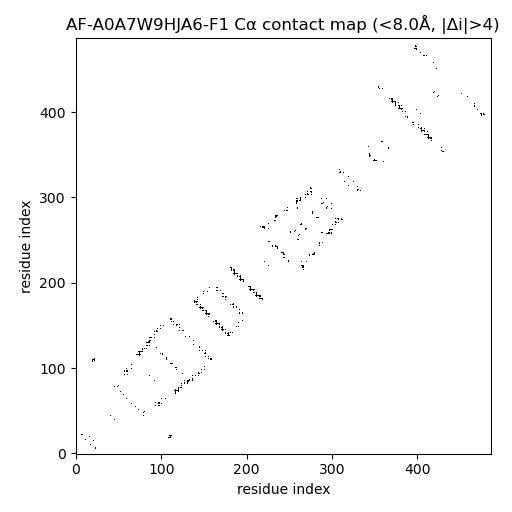.056 15.520 1.00 86.25 98 LEU A N 1
ATOM 722 C CA . LEU A 1 98 ? -8.098 12.208 15.346 1.00 86.25 98 LEU A CA 1
ATOM 723 C C . LEU A 1 98 ? -6.904 11.884 14.432 1.00 86.25 98 LEU A C 1
ATOM 725 O O . LEU A 1 98 ? -6.619 12.652 13.513 1.00 86.25 98 LEU A O 1
ATOM 729 N N . THR A 1 99 ? -6.270 10.715 14.588 1.00 89.94 99 THR A N 1
ATOM 730 C CA . THR A 1 99 ? -5.211 10.261 13.668 1.00 89.94 99 THR A CA 1
ATOM 731 C C . THR A 1 99 ? -5.716 10.162 12.224 1.00 89.94 99 THR A C 1
ATOM 733 O O . THR A 1 99 ? -5.034 10.599 11.299 1.00 89.94 99 THR A O 1
ATOM 736 N N . ALA A 1 100 ? -6.917 9.619 12.006 1.00 84.06 100 ALA A N 1
ATOM 737 C CA . ALA A 1 100 ? -7.510 9.490 10.677 1.00 84.06 100 ALA A CA 1
ATOM 738 C C . ALA A 1 100 ? -7.842 10.852 10.043 1.00 84.06 100 ALA A C 1
ATOM 740 O O . ALA A 1 100 ? -7.632 11.036 8.841 1.00 84.06 100 ALA A O 1
ATOM 741 N N . ALA A 1 101 ? -8.315 11.814 10.838 1.00 81.31 101 ALA A N 1
ATOM 742 C CA . ALA A 1 101 ? -8.568 13.174 10.374 1.00 81.31 101 ALA A CA 1
ATOM 743 C C . ALA A 1 101 ? -7.272 13.886 9.965 1.00 81.31 101 ALA A C 1
ATOM 745 O O . ALA A 1 101 ? -7.205 14.443 8.870 1.00 81.31 101 ALA A O 1
ATOM 746 N N . LEU A 1 102 ? -6.224 13.796 10.790 1.00 85.56 102 LEU A N 1
ATOM 747 C CA . LEU A 1 102 ? -4.905 14.356 10.477 1.00 85.56 102 LEU A CA 1
ATOM 748 C C . LEU A 1 102 ? -4.282 13.698 9.240 1.00 85.56 102 LEU A C 1
ATOM 750 O O . LEU A 1 102 ? -3.744 14.396 8.390 1.00 85.56 102 LEU A O 1
ATOM 754 N N . ARG A 1 103 ? -4.421 12.375 9.084 1.00 86.69 103 ARG A N 1
ATOM 755 C CA . ARG A 1 103 ? -3.981 11.642 7.885 1.00 86.69 103 ARG A CA 1
ATOM 756 C C . ARG A 1 103 ? -4.703 12.102 6.622 1.00 86.69 103 ARG A C 1
ATOM 758 O O . ARG A 1 103 ? -4.072 12.286 5.588 1.00 86.69 103 ARG A O 1
ATOM 765 N N . SER A 1 104 ? -6.019 12.284 6.702 1.00 81.75 104 SER A N 1
ATOM 766 C CA . SER A 1 104 ? -6.821 12.767 5.569 1.00 81.75 104 SER A CA 1
ATOM 767 C C . SER A 1 104 ? -6.421 14.189 5.177 1.00 81.75 104 SER A C 1
ATOM 769 O O . SER A 1 104 ? -6.363 14.521 3.996 1.00 81.75 104 SER A O 1
ATOM 771 N N . TYR A 1 105 ? -6.114 15.015 6.175 1.00 82.56 105 TYR A N 1
ATOM 772 C CA . TYR A 1 105 ? -5.652 16.377 5.979 1.00 82.56 105 TYR A CA 1
ATOM 773 C C . TYR A 1 105 ? -4.262 16.445 5.334 1.00 82.56 105 TYR A C 1
ATOM 775 O O . TYR A 1 105 ? -4.088 17.162 4.348 1.00 82.56 105 TYR A O 1
ATOM 783 N N . ASP A 1 106 ? -3.305 15.670 5.854 1.00 79.38 106 ASP A N 1
ATOM 784 C CA . ASP A 1 106 ? -1.943 15.546 5.323 1.00 79.38 106 ASP A CA 1
ATOM 785 C C . ASP A 1 106 ? -1.957 15.039 3.876 1.00 79.38 106 ASP A C 1
ATOM 787 O O . ASP A 1 106 ? -1.321 15.626 3.011 1.00 79.38 106 ASP A O 1
ATOM 791 N N . ALA A 1 107 ? -2.781 14.035 3.563 1.00 75.31 107 ALA A N 1
ATOM 792 C CA . ALA A 1 107 ? -2.921 13.531 2.196 1.00 75.31 107 ALA A CA 1
ATOM 793 C C . ALA A 1 107 ? -3.445 14.586 1.201 1.00 75.31 107 ALA A C 1
ATOM 795 O O . ALA A 1 107 ? -3.112 14.529 0.018 1.00 75.31 107 ALA A O 1
ATOM 796 N N . ALA A 1 108 ? -4.269 15.535 1.658 1.00 72.25 108 ALA A N 1
ATOM 797 C CA . ALA A 1 108 ? -4.845 16.579 0.812 1.00 72.25 108 ALA A CA 1
ATOM 798 C C . ALA A 1 108 ? -3.912 17.785 0.600 1.00 72.25 108 ALA A C 1
ATOM 800 O O . ALA A 1 108 ? -3.982 18.426 -0.448 1.00 72.25 108 ALA A O 1
ATOM 801 N N . HIS A 1 109 ? -3.060 18.104 1.579 1.00 74.50 109 HIS A N 1
ATOM 802 C CA . HIS A 1 109 ? -2.227 19.316 1.567 1.00 74.50 109 HIS A CA 1
ATOM 803 C C . HIS A 1 109 ? -0.726 19.028 1.406 1.00 74.50 109 HIS A C 1
ATOM 805 O O . HIS A 1 109 ? 0.013 19.897 0.950 1.00 74.50 109 HIS A O 1
ATOM 811 N N . GLY A 1 110 ? -0.290 17.809 1.728 1.00 70.00 110 GLY A N 1
ATOM 812 C CA . GLY A 1 110 ? 1.084 17.327 1.638 1.00 70.00 110 GLY A CA 1
ATOM 813 C C . GLY A 1 110 ? 2.074 18.024 2.576 1.00 70.00 110 GLY A C 1
ATOM 814 O O . GLY A 1 110 ? 1.738 18.932 3.345 1.00 70.00 110 GLY A O 1
ATOM 815 N N . GLY A 1 111 ? 3.333 17.586 2.477 1.00 64.88 111 GLY A N 1
ATOM 816 C CA . GLY A 1 111 ? 4.509 18.362 2.879 1.00 64.88 111 GLY A CA 1
ATOM 817 C C . GLY A 1 111 ? 4.638 18.675 4.369 1.00 64.88 111 GLY A C 1
ATOM 818 O O . GLY A 1 111 ? 5.218 19.702 4.704 1.00 64.88 111 GLY A O 1
ATOM 819 N N . GLY A 1 112 ? 4.082 17.850 5.263 1.00 68.88 112 GLY A N 1
ATOM 820 C CA . GLY A 1 112 ? 4.200 18.063 6.709 1.00 68.88 112 GLY A CA 1
ATOM 821 C C . GLY A 1 112 ? 3.383 19.244 7.247 1.00 68.88 112 GLY A C 1
ATOM 822 O O . GLY A 1 112 ? 3.588 19.649 8.390 1.00 68.88 112 GLY A O 1
ATOM 823 N N . SER A 1 113 ? 2.434 19.771 6.466 1.00 73.38 113 SER A N 1
ATOM 824 C CA . SER A 1 113 ? 1.597 20.936 6.809 1.00 73.38 113 SER A CA 1
ATOM 825 C C . SER A 1 113 ? 0.876 20.838 8.161 1.00 73.38 113 SER A C 1
ATOM 827 O O . SER A 1 113 ? 0.598 21.861 8.776 1.00 73.38 113 SER A O 1
ATOM 829 N N . CYS A 1 114 ? 0.609 19.628 8.657 1.00 82.38 114 CYS A N 1
ATOM 830 C CA . CYS A 1 114 ? 0.037 19.387 9.984 1.00 82.38 114 CYS A CA 1
ATOM 831 C C . CYS A 1 114 ? 0.992 18.650 10.945 1.00 82.38 114 CYS A C 1
ATOM 833 O O . CYS A 1 114 ? 0.539 18.064 11.929 1.00 82.38 114 CYS A O 1
ATOM 835 N N . ARG A 1 115 ? 2.312 18.667 10.697 1.00 86.12 115 ARG A N 1
ATOM 836 C CA . ARG A 1 115 ? 3.311 17.932 11.495 1.00 86.12 115 ARG A CA 1
ATOM 837 C C . ARG A 1 115 ? 3.256 18.290 12.975 1.00 86.12 115 ARG A C 1
ATOM 839 O O . ARG A 1 115 ? 3.286 17.385 13.801 1.00 86.12 115 ARG A O 1
ATOM 846 N N . ASP A 1 116 ? 3.162 19.569 13.319 1.00 85.62 116 ASP A N 1
ATOM 847 C CA . ASP A 1 116 ? 3.156 19.987 14.725 1.00 85.62 116 ASP A CA 1
ATOM 848 C C . ASP A 1 116 ? 1.894 19.496 15.449 1.00 85.62 116 ASP A C 1
ATOM 850 O O . ASP A 1 116 ? 1.989 18.977 16.561 1.00 85.62 116 ASP A O 1
ATOM 854 N N . ALA A 1 117 ? 0.738 19.513 14.776 1.00 87.50 117 ALA A N 1
ATOM 855 C CA . ALA A 1 117 ? -0.494 18.899 15.273 1.00 87.50 117 ALA A CA 1
ATOM 856 C C . ALA A 1 117 ? -0.372 17.370 15.409 1.00 87.50 117 ALA A C 1
ATOM 858 O O . ALA A 1 117 ? -0.820 16.795 16.401 1.00 87.50 117 ALA A O 1
ATOM 859 N N . ILE A 1 118 ? 0.275 16.695 14.451 1.00 90.69 118 ILE A N 1
ATOM 860 C CA . ILE A 1 118 ? 0.555 15.253 14.522 1.00 90.69 118 ILE A CA 1
ATOM 861 C C . ILE A 1 118 ? 1.469 14.931 15.707 1.00 90.69 118 ILE A C 1
ATOM 863 O O . ILE A 1 118 ? 1.213 13.962 16.422 1.00 90.69 118 ILE A O 1
ATOM 867 N N . LEU A 1 119 ? 2.516 15.722 15.947 1.00 91.12 119 LEU A N 1
ATOM 868 C CA . LEU A 1 119 ? 3.426 15.520 17.073 1.00 91.12 119 LEU A CA 1
ATOM 869 C C . LEU A 1 119 ? 2.735 15.777 18.411 1.00 91.12 119 LEU A C 1
ATOM 871 O O . LEU A 1 119 ? 2.861 14.951 19.315 1.00 91.12 119 LEU A O 1
ATOM 875 N N . ALA A 1 120 ? 1.975 16.868 18.530 1.00 85.50 120 ALA A N 1
ATOM 876 C CA . ALA A 1 120 ? 1.200 17.173 19.729 1.00 85.50 120 ALA A CA 1
ATOM 877 C C . ALA A 1 120 ? 0.204 16.046 20.047 1.00 85.50 120 ALA A C 1
ATOM 879 O O . ALA A 1 120 ? 0.201 15.521 21.164 1.00 85.50 120 ALA A O 1
ATOM 880 N N . HIS A 1 121 ? -0.556 15.594 19.042 1.00 90.25 121 HIS A N 1
ATOM 881 C CA . HIS A 1 121 ? -1.461 14.448 19.154 1.00 90.25 121 HIS A CA 1
ATOM 882 C C . HIS A 1 121 ? -0.727 13.164 19.549 1.00 90.25 121 HIS A C 1
ATOM 884 O O . HIS A 1 121 ? -1.161 12.454 20.453 1.00 90.25 121 HIS A O 1
ATOM 890 N N . THR A 1 122 ? 0.418 12.877 18.926 1.00 93.00 122 THR A N 1
ATOM 891 C CA . THR A 1 122 ? 1.217 11.677 19.221 1.00 93.00 122 THR A CA 1
ATOM 892 C C . THR A 1 122 ? 1.707 11.684 20.667 1.00 93.00 122 THR A C 1
ATOM 894 O O . THR A 1 122 ? 1.551 10.686 21.371 1.00 93.00 122 THR A O 1
ATOM 897 N N . HIS A 1 123 ? 2.250 12.805 21.144 1.00 91.00 123 HIS A N 1
ATOM 898 C CA . HIS A 1 123 ? 2.713 12.942 22.523 1.00 91.00 123 HIS A CA 1
ATOM 899 C C . HIS A 1 123 ? 1.571 12.814 23.536 1.00 91.00 123 HIS A C 1
ATOM 901 O O . HIS A 1 123 ? 1.710 12.096 24.530 1.00 91.00 123 HIS A O 1
ATOM 907 N N . TRP A 1 124 ? 0.426 13.444 23.266 1.00 89.19 124 TRP A N 1
ATOM 908 C CA . TRP A 1 124 ? -0.765 13.278 24.093 1.00 89.19 124 TRP A CA 1
ATOM 909 C C . TRP A 1 124 ? -1.242 11.817 24.107 1.00 89.19 124 TRP A C 1
ATOM 911 O O . TRP A 1 124 ? -1.430 11.245 25.180 1.00 89.19 124 TRP A O 1
ATOM 921 N N . ALA A 1 125 ? -1.350 11.161 22.952 1.00 92.06 125 ALA A N 1
ATOM 922 C CA . ALA A 1 125 ? -1.766 9.763 22.871 1.00 92.06 125 ALA A CA 1
ATOM 923 C C . ALA A 1 125 ? -0.806 8.835 23.640 1.00 92.06 125 ALA A C 1
ATOM 925 O O . ALA A 1 125 ? -1.257 7.940 24.351 1.00 92.06 125 ALA A O 1
ATOM 926 N N . GLN A 1 126 ? 0.510 9.081 23.583 1.00 92.75 126 GLN A N 1
ATOM 927 C CA . GLN A 1 126 ? 1.496 8.346 24.386 1.00 92.75 126 GLN A CA 1
ATOM 928 C C . GLN A 1 126 ? 1.265 8.508 25.891 1.00 92.75 126 GLN A C 1
ATOM 930 O O . GLN A 1 126 ? 1.405 7.539 26.637 1.00 92.75 126 GLN A O 1
ATOM 935 N N . SER A 1 127 ? 0.885 9.703 26.345 1.00 90.75 127 SER A N 1
ATOM 936 C CA . SER A 1 127 ? 0.639 9.965 27.766 1.00 90.75 127 SER A CA 1
ATOM 937 C C . SER A 1 127 ? -0.534 9.150 28.336 1.00 90.75 127 SER A C 1
ATOM 939 O O . SER A 1 127 ? -0.516 8.798 29.518 1.00 90.75 127 SER A O 1
ATOM 941 N N . LEU A 1 128 ? -1.492 8.730 27.494 1.00 91.00 128 LEU A N 1
ATOM 942 C CA . LEU A 1 128 ? -2.597 7.839 27.879 1.00 91.00 128 LEU A CA 1
ATOM 943 C C . LEU A 1 128 ? -2.113 6.467 28.381 1.00 91.00 128 LEU A C 1
ATOM 945 O O . LEU A 1 128 ? -2.823 5.813 29.144 1.00 91.00 128 LEU A O 1
ATOM 949 N N . LEU A 1 129 ? -0.900 6.028 28.017 1.00 91.56 129 LEU A N 1
ATOM 950 C CA . LEU A 1 129 ? -0.337 4.750 28.479 1.00 91.56 129 LEU A CA 1
ATOM 951 C C . LEU A 1 129 ? -0.078 4.712 29.993 1.00 91.56 129 LEU A C 1
ATOM 953 O O . LEU A 1 129 ? -0.012 3.616 30.563 1.00 91.56 129 LEU A O 1
ATOM 957 N N . HIS A 1 130 ? 0.039 5.880 30.637 1.00 90.19 130 HIS A N 1
ATOM 958 C CA . HIS A 1 130 ? 0.197 6.017 32.088 1.00 90.19 130 HIS A CA 1
ATOM 959 C C . HIS A 1 130 ? -1.110 5.800 32.865 1.00 90.19 130 HIS A C 1
ATOM 961 O O . HIS A 1 130 ? -1.075 5.600 34.079 1.00 90.19 130 HIS A O 1
ATOM 967 N N . ALA A 1 131 ? -2.259 5.818 32.187 1.00 91.75 131 ALA A N 1
ATOM 968 C CA . ALA A 1 131 ? -3.553 5.579 32.806 1.00 91.75 131 ALA A CA 1
ATOM 969 C C . ALA A 1 131 ? -3.809 4.084 33.065 1.00 91.75 131 ALA A C 1
ATOM 971 O O . ALA A 1 131 ? -3.240 3.186 32.432 1.00 91.75 131 ALA A O 1
ATOM 972 N N . SER A 1 132 ? -4.728 3.803 33.993 1.00 90.75 132 SER A N 1
ATOM 973 C CA . SER A 1 132 ? -5.218 2.441 34.222 1.00 90.75 132 SER A CA 1
ATOM 974 C C . SER A 1 132 ? -6.134 2.003 33.074 1.00 90.75 132 SER A C 1
ATOM 976 O O . SER A 1 132 ? -7.061 2.723 32.715 1.00 90.75 132 SER A O 1
ATOM 978 N N . ALA A 1 133 ? -5.926 0.806 32.532 1.00 93.50 133 ALA A N 1
ATOM 979 C CA . ALA A 1 133 ? -6.731 0.231 31.453 1.00 93.50 133 ALA A CA 1
ATOM 980 C C . ALA A 1 133 ? -6.769 -1.297 31.593 1.00 93.50 133 ALA A C 1
ATOM 982 O O . ALA A 1 133 ? -5.876 -1.874 32.215 1.00 93.50 133 ALA A O 1
ATOM 983 N N . THR A 1 134 ? -7.787 -1.945 31.025 1.00 94.56 134 THR A N 1
ATOM 984 C CA . THR A 1 134 ? -7.787 -3.409 30.858 1.00 94.56 134 THR A CA 1
ATOM 985 C C . THR A 1 134 ? -6.765 -3.814 29.797 1.00 94.56 134 THR A C 1
ATOM 987 O O . THR A 1 134 ? -6.430 -3.001 28.934 1.00 94.56 134 THR A O 1
ATOM 990 N N . ASP A 1 135 ? -6.306 -5.067 29.809 1.00 91.00 135 ASP A N 1
ATOM 991 C CA . ASP A 1 135 ? -5.308 -5.548 28.840 1.00 91.00 135 ASP A CA 1
ATOM 992 C C . ASP A 1 135 ? -5.786 -5.371 27.392 1.00 91.00 135 ASP A C 1
ATOM 994 O O . ASP A 1 135 ? -5.074 -4.799 26.573 1.00 91.00 135 ASP A O 1
ATOM 998 N N . ALA A 1 136 ? -7.045 -5.719 27.102 1.00 87.81 136 ALA A N 1
ATOM 999 C CA . ALA A 1 136 ? -7.638 -5.532 25.775 1.00 87.81 136 ALA A CA 1
ATOM 1000 C C . ALA A 1 136 ? -7.649 -4.058 25.314 1.00 87.81 136 ALA A C 1
ATOM 1002 O O . ALA A 1 136 ? -7.385 -3.758 24.145 1.00 87.81 136 ALA A O 1
ATOM 1003 N N . VAL A 1 137 ? -7.935 -3.120 26.228 1.00 92.25 137 VAL A N 1
ATOM 1004 C CA . VAL A 1 137 ? -7.897 -1.680 25.925 1.00 92.25 137 VAL A CA 1
ATOM 1005 C C . VAL A 1 137 ? -6.457 -1.209 25.747 1.00 92.25 137 VAL A C 1
ATOM 1007 O O . VAL A 1 137 ? -6.195 -0.432 24.835 1.00 92.25 137 VAL A O 1
ATOM 1010 N N . ARG A 1 138 ? -5.515 -1.699 26.560 1.00 93.81 138 ARG A N 1
ATOM 1011 C CA . ARG A 1 138 ? -4.090 -1.360 26.456 1.00 93.81 138 ARG A CA 1
ATOM 1012 C C . ARG A 1 138 ? -3.505 -1.797 25.112 1.00 93.81 138 ARG A C 1
ATOM 1014 O O . ARG A 1 138 ? -2.861 -0.983 24.457 1.00 93.81 138 ARG A O 1
ATOM 1021 N N . THR A 1 139 ? -3.788 -3.019 24.667 1.00 91.06 139 THR A N 1
ATOM 1022 C CA . THR A 1 139 ? -3.401 -3.526 23.339 1.00 91.06 139 THR A CA 1
ATOM 1023 C C . THR A 1 139 ? -3.983 -2.663 22.218 1.00 91.06 139 THR A C 1
ATOM 1025 O O . THR A 1 139 ? -3.267 -2.230 21.316 1.00 91.06 139 THR A O 1
ATOM 1028 N N . SER A 1 140 ? -5.275 -2.329 22.305 1.00 88.75 140 SER A N 1
ATOM 1029 C CA . SER A 1 140 ? -5.940 -1.484 21.303 1.00 88.75 140 SER A CA 1
ATOM 1030 C C . SER A 1 140 ? -5.378 -0.056 21.270 1.00 88.75 140 SER A C 1
ATOM 1032 O O . SER A 1 140 ? -5.250 0.536 20.198 1.00 88.75 140 SER A O 1
ATOM 1034 N N . LEU A 1 141 ? -5.022 0.489 22.436 1.00 93.56 141 LEU A N 1
ATOM 1035 C CA . LEU A 1 141 ? -4.400 1.802 22.578 1.00 93.56 141 LEU A CA 1
ATOM 1036 C C . LEU A 1 141 ? -2.983 1.823 21.991 1.00 93.56 141 LEU A C 1
ATOM 1038 O O . LEU A 1 141 ? -2.645 2.780 21.303 1.00 93.56 141 LEU A O 1
ATOM 1042 N N . LEU A 1 142 ? -2.176 0.776 22.206 1.00 93.88 142 LEU A N 1
ATOM 1043 C CA . LEU A 1 142 ? -0.846 0.648 21.595 1.00 93.88 142 LEU A CA 1
ATOM 1044 C C . LEU A 1 142 ? -0.924 0.660 20.064 1.00 93.88 142 LEU A C 1
ATOM 1046 O O . LEU A 1 142 ? -0.207 1.432 19.433 1.00 93.88 142 LEU A O 1
ATOM 1050 N N . SER A 1 143 ? -1.847 -0.106 19.471 1.00 90.50 143 SER A N 1
ATOM 1051 C CA . SER A 1 143 ? -2.071 -0.079 18.016 1.00 90.50 143 SER A CA 1
ATOM 1052 C C . SER A 1 143 ? -2.499 1.323 17.536 1.00 90.50 143 SER A C 1
ATOM 1054 O O . SER A 1 143 ? -1.946 1.839 16.566 1.00 90.50 143 SER A O 1
ATOM 1056 N N . ALA A 1 144 ? -3.389 2.014 18.262 1.00 92.06 144 ALA A N 1
ATOM 1057 C CA . ALA A 1 144 ? -3.799 3.384 17.925 1.00 92.06 144 ALA A CA 1
ATOM 1058 C C . ALA A 1 144 ? -2.660 4.424 18.040 1.00 92.06 144 ALA A C 1
ATOM 1060 O O . ALA A 1 144 ? -2.551 5.324 17.206 1.00 92.06 144 ALA A O 1
ATOM 1061 N N . ILE A 1 145 ? -1.790 4.302 19.048 1.00 95.31 145 ILE A N 1
ATOM 1062 C CA . ILE A 1 145 ? -0.600 5.155 19.214 1.00 95.31 145 ILE A CA 1
ATOM 1063 C C . ILE A 1 145 ? 0.418 4.875 18.107 1.00 95.31 145 ILE A C 1
ATOM 1065 O O . ILE A 1 145 ? 1.018 5.813 17.578 1.00 95.31 145 ILE A O 1
ATOM 1069 N N . ALA A 1 146 ? 0.591 3.611 17.717 1.00 95.44 146 ALA A N 1
ATOM 1070 C CA . ALA A 1 146 ? 1.452 3.246 16.602 1.00 95.44 146 ALA A CA 1
ATOM 1071 C C . ALA A 1 146 ? 0.996 3.902 15.288 1.00 95.44 146 ALA A C 1
ATOM 1073 O O . ALA A 1 146 ? 1.841 4.325 14.499 1.00 95.44 146 ALA A O 1
ATOM 1074 N N . GLU A 1 147 ? -0.315 4.082 15.076 1.00 92.06 147 GLU A N 1
ATOM 1075 C CA . GLU A 1 147 ? -0.830 4.775 13.887 1.00 92.06 147 GLU A CA 1
ATOM 1076 C C . GLU A 1 147 ? -0.410 6.251 13.886 1.00 92.06 147 GLU A C 1
ATOM 1078 O O . GLU A 1 147 ? 0.014 6.779 12.855 1.00 92.06 147 GLU A O 1
ATOM 1083 N N . ALA A 1 148 ? -0.499 6.915 15.044 1.00 93.62 148 ALA A N 1
ATOM 1084 C CA . ALA A 1 148 ? -0.082 8.307 15.209 1.00 93.62 148 ALA A CA 1
ATOM 1085 C C . ALA A 1 148 ? 1.438 8.465 15.018 1.00 93.62 148 ALA A C 1
ATOM 1087 O O . ALA A 1 148 ? 1.886 9.324 14.259 1.00 93.62 148 ALA A O 1
ATOM 1088 N N . LYS A 1 149 ? 2.239 7.568 15.609 1.00 96.19 149 LYS A N 1
ATOM 1089 C CA . LYS A 1 149 ? 3.699 7.526 15.414 1.00 96.19 149 LYS A CA 1
ATOM 1090 C C . LYS A 1 149 ? 4.089 7.260 13.961 1.00 96.19 149 LYS A C 1
ATOM 1092 O O . LYS A 1 149 ? 5.072 7.821 13.486 1.00 96.19 149 LYS A O 1
ATOM 1097 N N . THR A 1 150 ? 3.327 6.435 13.244 1.00 94.44 150 THR A N 1
ATOM 1098 C CA . THR A 1 150 ? 3.552 6.186 11.813 1.00 94.44 150 THR A CA 1
ATOM 1099 C C . THR A 1 150 ? 3.347 7.461 10.999 1.00 94.44 150 THR A C 1
ATOM 1101 O O . THR A 1 150 ? 4.192 7.779 10.167 1.00 94.44 150 THR A O 1
ATOM 1104 N N . MET A 1 151 ? 2.305 8.247 11.298 1.00 91.75 151 MET A N 1
ATOM 1105 C CA . MET A 1 151 ? 2.103 9.573 10.694 1.00 91.75 151 MET A CA 1
ATOM 1106 C C . MET A 1 151 ? 3.234 10.551 11.041 1.00 91.75 151 MET A C 1
ATOM 1108 O O . MET A 1 151 ? 3.742 11.242 10.160 1.00 91.75 151 MET A O 1
ATOM 1112 N N . ALA A 1 152 ? 3.675 10.591 12.302 1.00 93.56 152 ALA A N 1
ATOM 1113 C CA . ALA A 1 152 ? 4.800 11.432 12.721 1.00 93.56 152 ALA A CA 1
ATOM 1114 C C . ALA A 1 152 ? 6.098 11.062 11.984 1.00 93.56 152 ALA A C 1
ATOM 1116 O O . ALA A 1 152 ? 6.861 11.928 11.561 1.00 93.56 152 ALA A O 1
ATOM 1117 N N . GLY A 1 153 ? 6.336 9.763 11.797 1.00 91.50 153 GLY A N 1
ATOM 1118 C CA . GLY A 1 153 ? 7.478 9.256 11.051 1.00 91.50 153 GLY A CA 1
ATOM 1119 C C . GLY A 1 153 ? 7.411 9.562 9.556 1.00 91.50 153 GLY A C 1
ATOM 1120 O O . GLY A 1 153 ? 8.414 9.969 8.976 1.00 91.50 153 GLY A O 1
ATOM 1121 N N . TRP A 1 154 ? 6.234 9.410 8.945 1.00 87.94 154 TRP A N 1
ATOM 1122 C CA . TRP A 1 154 ? 6.020 9.700 7.527 1.00 87.94 154 TRP A CA 1
ATOM 1123 C C . TRP A 1 154 ? 6.181 11.192 7.213 1.00 87.94 154 TRP A C 1
ATOM 1125 O O . TRP A 1 154 ? 6.949 11.560 6.332 1.00 87.94 154 TRP A O 1
ATOM 1135 N N . THR A 1 155 ? 5.569 12.062 8.015 1.00 88.56 155 THR A N 1
ATOM 1136 C CA . THR A 1 155 ? 5.730 13.517 7.858 1.00 88.56 155 THR A CA 1
ATOM 1137 C C . THR A 1 155 ? 7.162 13.987 8.120 1.00 88.56 155 THR A C 1
ATOM 1139 O O . THR A 1 155 ? 7.643 14.897 7.452 1.00 88.56 155 THR A O 1
ATOM 1142 N N . ALA A 1 156 ? 7.891 13.358 9.051 1.00 87.88 156 ALA A N 1
ATOM 1143 C CA . ALA A 1 156 ? 9.318 13.626 9.236 1.00 87.88 156 ALA A CA 1
ATOM 1144 C C . ALA A 1 156 ? 10.147 13.214 8.008 1.00 87.88 156 ALA A C 1
ATOM 1146 O O . ALA A 1 156 ? 11.060 13.941 7.619 1.00 87.88 156 ALA A O 1
ATOM 1147 N N . HIS A 1 157 ? 9.819 12.079 7.388 1.00 87.00 157 HIS A N 1
ATOM 1148 C CA . HIS A 1 157 ? 10.469 11.621 6.165 1.00 87.00 157 HIS A CA 1
ATOM 1149 C C . HIS A 1 157 ? 10.238 12.592 4.999 1.00 87.00 157 HIS A C 1
ATOM 1151 O O . HIS A 1 157 ? 11.200 12.978 4.339 1.00 87.00 157 HIS A O 1
ATOM 1157 N N . ASP A 1 158 ? 9.003 13.061 4.808 1.00 84.38 158 ASP A N 1
ATOM 1158 C CA . ASP A 1 158 ? 8.652 14.016 3.746 1.00 84.38 158 ASP A CA 1
ATOM 1159 C C . ASP A 1 158 ? 9.396 15.359 3.881 1.00 84.38 158 ASP A C 1
ATOM 1161 O O . ASP A 1 158 ? 9.703 16.006 2.881 1.00 84.38 158 ASP A O 1
ATOM 1165 N N . LEU A 1 159 ? 9.753 15.754 5.109 1.00 82.25 159 LEU A N 1
ATOM 1166 C CA . LEU A 1 159 ? 10.561 16.946 5.401 1.00 82.25 159 LEU A CA 1
ATOM 1167 C C . LEU A 1 159 ? 12.081 16.694 5.386 1.00 82.25 159 LEU A C 1
ATOM 1169 O O . LEU A 1 159 ? 12.861 17.596 5.691 1.00 82.25 159 LEU A O 1
ATOM 1173 N N . GLY A 1 160 ? 12.532 15.474 5.084 1.00 82.81 160 GLY A N 1
ATOM 1174 C CA . GLY A 1 160 ? 13.952 15.104 5.100 1.00 82.81 160 GLY A CA 1
ATOM 1175 C C . GLY A 1 160 ? 14.563 14.958 6.502 1.00 82.81 160 GLY A C 1
ATOM 1176 O O . GLY A 1 160 ? 15.785 14.858 6.641 1.00 82.81 160 GLY A O 1
ATOM 1177 N N . LEU A 1 161 ? 13.745 14.911 7.559 1.00 85.00 161 LEU A N 1
ATOM 1178 C CA . LEU A 1 161 ? 14.174 14.704 8.946 1.00 85.00 161 LEU A CA 1
ATOM 1179 C C . LEU A 1 161 ? 14.404 13.210 9.221 1.00 85.00 161 LEU A C 1
ATOM 1181 O O . LEU A 1 161 ? 13.676 12.558 9.971 1.00 85.00 161 LEU A O 1
ATOM 1185 N N . GLN A 1 162 ? 15.447 12.659 8.605 1.00 84.50 162 GLN A N 1
ATOM 1186 C CA . GLN A 1 162 ? 15.713 11.219 8.557 1.00 84.50 162 GLN A CA 1
ATOM 1187 C C . GLN A 1 162 ? 15.794 10.544 9.935 1.00 84.50 162 GLN A C 1
ATOM 1189 O O . GLN A 1 162 ? 15.180 9.500 10.162 1.00 84.50 162 GLN A O 1
ATOM 1194 N N . SER A 1 163 ? 16.543 11.139 10.867 1.00 87.56 163 SER A N 1
ATOM 1195 C CA . SER A 1 163 ? 16.715 10.593 12.219 1.00 87.56 163 SER A CA 1
ATOM 1196 C C . SER A 1 163 ? 15.389 10.533 12.982 1.00 87.56 163 SER A C 1
ATOM 1198 O O . SER A 1 163 ? 15.129 9.566 13.700 1.00 87.56 163 SER A O 1
ATOM 1200 N N . ASP A 1 164 ? 14.531 11.539 12.795 1.00 89.00 164 ASP A N 1
ATOM 1201 C CA . ASP A 1 164 ? 13.205 11.593 13.412 1.00 89.00 164 ASP A CA 1
ATOM 1202 C C . ASP A 1 164 ? 12.276 10.549 12.790 1.00 89.00 164 ASP A C 1
ATOM 1204 O O . ASP A 1 164 ? 11.597 9.826 13.522 1.00 89.00 164 ASP A O 1
ATOM 1208 N N . ALA A 1 165 ? 12.299 10.409 11.461 1.00 91.50 165 ALA A N 1
ATOM 1209 C CA . ALA A 1 165 ? 11.530 9.395 10.747 1.00 91.50 165 ALA A CA 1
ATOM 1210 C C . ALA A 1 165 ? 11.866 7.983 11.250 1.00 91.50 165 ALA A C 1
ATOM 1212 O O . ALA A 1 165 ? 10.978 7.244 11.682 1.00 91.50 165 ALA A O 1
ATOM 1213 N N . GLN A 1 166 ? 13.158 7.634 11.293 1.00 92.44 166 GLN A N 1
ATOM 1214 C CA . GLN A 1 166 ? 13.626 6.343 11.809 1.00 92.44 166 GLN A CA 1
ATOM 1215 C C . GLN A 1 166 ? 13.236 6.132 13.277 1.00 92.44 166 GLN A C 1
ATOM 1217 O O . GLN A 1 166 ? 12.810 5.040 13.660 1.00 92.44 166 GLN A O 1
ATOM 1222 N N . ARG A 1 167 ? 13.344 7.172 14.113 1.00 95.00 167 ARG A N 1
ATOM 1223 C CA . ARG A 1 167 ? 12.998 7.098 15.536 1.00 95.00 167 ARG A CA 1
ATOM 1224 C C . ARG A 1 167 ? 11.507 6.852 15.760 1.00 95.00 167 ARG A C 1
ATOM 1226 O O . ARG A 1 167 ? 11.162 6.045 16.629 1.00 95.00 167 ARG A O 1
ATOM 1233 N N . TRP A 1 168 ? 10.632 7.556 15.046 1.00 96.38 168 TRP A N 1
ATOM 1234 C CA . TRP A 1 168 ? 9.183 7.407 15.188 1.00 96.38 168 TRP A CA 1
ATOM 1235 C C . TRP A 1 168 ? 8.692 6.078 14.624 1.00 96.38 168 TRP A C 1
ATOM 1237 O O . TRP A 1 168 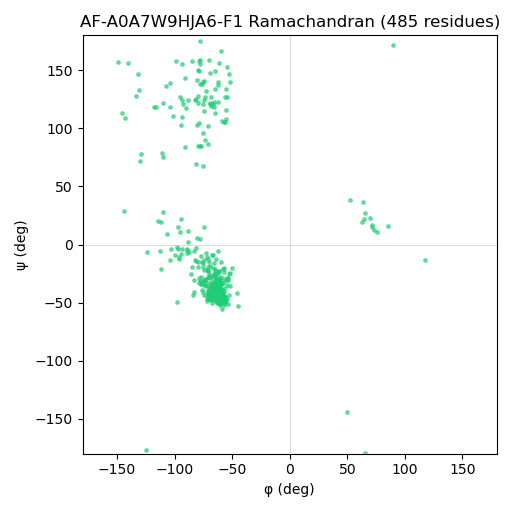? 8.000 5.342 15.327 1.00 96.38 168 TRP A O 1
ATOM 1247 N N . LEU A 1 169 ? 9.130 5.715 13.417 1.00 96.31 169 LEU A N 1
ATOM 1248 C CA . LEU A 1 169 ? 8.761 4.448 12.784 1.00 96.31 169 LEU A CA 1
ATOM 1249 C C . LEU A 1 169 ? 9.317 3.249 13.558 1.00 96.31 169 LEU A C 1
ATOM 1251 O O . LEU A 1 169 ? 8.599 2.285 13.796 1.00 96.31 169 LEU A O 1
ATOM 1255 N N . GLY A 1 170 ? 10.555 3.322 14.054 1.00 96.31 170 GLY A N 1
ATOM 1256 C CA . GLY A 1 170 ? 11.126 2.272 14.899 1.00 96.31 170 GLY A CA 1
ATOM 1257 C C . GLY A 1 170 ? 10.396 2.099 16.238 1.00 96.31 170 GLY A C 1
ATOM 1258 O O . GLY A 1 170 ? 10.327 0.988 16.760 1.00 96.31 170 GLY A O 1
ATOM 1259 N N . GLN A 1 171 ? 9.830 3.174 16.803 1.00 97.06 171 GLN A N 1
ATOM 1260 C CA . GLN A 1 171 ? 8.927 3.069 17.954 1.00 97.06 171 GLN A CA 1
ATOM 1261 C C . GLN A 1 171 ? 7.583 2.450 17.566 1.00 97.06 171 GLN A C 1
ATOM 1263 O O . GLN A 1 171 ? 7.103 1.593 18.295 1.00 97.06 171 GLN A O 1
ATOM 1268 N N . ALA A 1 172 ? 7.002 2.845 16.433 1.00 96.50 172 ALA A N 1
ATOM 1269 C CA . ALA A 1 172 ? 5.747 2.278 15.950 1.00 96.50 172 ALA A CA 1
ATOM 1270 C C . ALA A 1 172 ? 5.864 0.765 15.685 1.00 96.50 172 ALA A C 1
ATOM 1272 O O . ALA A 1 172 ? 4.973 0.022 16.079 1.00 96.50 172 ALA A O 1
ATOM 1273 N N . VAL A 1 173 ? 6.985 0.280 15.128 1.00 96.50 173 VAL A N 1
ATOM 1274 C CA . VAL A 1 173 ? 7.225 -1.168 14.961 1.00 96.50 173 VAL A CA 1
ATOM 1275 C C . VAL A 1 173 ? 7.131 -1.889 16.306 1.00 96.50 173 VAL A C 1
ATOM 1277 O O . VAL A 1 173 ? 6.387 -2.860 16.411 1.00 96.50 173 VAL A O 1
ATOM 1280 N N . ARG A 1 174 ? 7.817 -1.391 17.345 1.00 95.56 174 ARG A N 1
ATOM 1281 C CA . ARG A 1 174 ? 7.760 -1.991 18.689 1.00 95.56 174 ARG A CA 1
ATOM 1282 C C . ARG A 1 174 ? 6.340 -2.001 19.249 1.00 95.56 174 ARG A C 1
ATOM 1284 O O . ARG A 1 174 ? 5.870 -3.050 19.664 1.00 95.56 174 ARG A O 1
ATOM 1291 N N . ASP A 1 175 ? 5.639 -0.873 19.171 1.00 94.19 175 ASP A N 1
ATOM 1292 C CA . ASP A 1 175 ? 4.264 -0.767 19.665 1.00 94.19 175 ASP A CA 1
ATOM 1293 C C . ASP A 1 175 ? 3.309 -1.739 18.944 1.00 94.19 175 ASP A C 1
ATOM 1295 O O . ASP A 1 175 ? 2.464 -2.353 19.589 1.00 94.19 175 ASP A O 1
ATOM 1299 N N . THR A 1 176 ? 3.440 -1.912 17.619 1.00 91.81 176 THR A N 1
ATOM 1300 C CA . THR A 1 176 ? 2.615 -2.881 16.863 1.00 91.81 176 THR A CA 1
ATOM 1301 C C . THR A 1 176 ? 2.935 -4.333 17.216 1.00 91.81 176 THR A C 1
ATOM 1303 O O . THR A 1 176 ? 2.024 -5.155 17.284 1.00 91.81 176 THR A O 1
ATOM 1306 N N . GLN A 1 177 ? 4.205 -4.649 17.492 1.00 91.94 177 GLN A N 1
ATOM 1307 C CA . GLN A 1 177 ? 4.623 -5.980 17.936 1.00 91.94 177 GLN A CA 1
ATOM 1308 C C . GLN A 1 177 ? 4.093 -6.287 19.340 1.00 91.94 177 GLN A C 1
ATOM 1310 O O . GLN A 1 177 ? 3.521 -7.354 19.551 1.00 91.94 177 GLN A O 1
ATOM 1315 N N . ASP A 1 178 ? 4.207 -5.335 20.269 1.00 92.06 178 ASP A N 1
ATOM 1316 C CA . ASP A 1 178 ? 3.666 -5.452 21.627 1.00 92.06 178 ASP A CA 1
ATOM 1317 C C . ASP A 1 178 ? 2.130 -5.550 21.620 1.00 92.06 178 ASP A C 1
ATOM 1319 O O . ASP A 1 178 ? 1.536 -6.224 22.463 1.00 92.06 178 ASP A O 1
ATOM 1323 N N . ALA A 1 179 ? 1.475 -4.908 20.646 1.00 88.69 179 ALA A N 1
ATOM 1324 C CA . ALA A 1 179 ? 0.037 -5.017 20.428 1.00 88.69 179 ALA A CA 1
ATOM 1325 C C . ALA A 1 179 ? -0.392 -6.324 19.728 1.00 88.69 179 ALA A C 1
ATOM 1327 O O . ALA A 1 179 ? -1.589 -6.599 19.657 1.00 88.69 179 ALA A O 1
ATOM 1328 N N . GLY A 1 180 ? 0.543 -7.125 19.205 1.00 87.00 180 GLY A N 1
ATOM 1329 C CA . GLY A 1 180 ? 0.220 -8.327 18.433 1.00 87.00 180 GLY A CA 1
ATOM 1330 C C . GLY A 1 180 ? -0.540 -8.029 17.135 1.00 87.00 180 GLY A C 1
ATOM 1331 O O . GLY A 1 180 ? -1.436 -8.786 16.772 1.00 87.00 180 GLY A O 1
ATOM 1332 N N . ASP A 1 181 ? -0.208 -6.925 16.458 1.00 84.12 181 ASP A N 1
ATOM 1333 C CA . ASP A 1 181 ? -0.876 -6.438 15.243 1.00 84.12 181 ASP A CA 1
ATOM 1334 C C . ASP A 1 181 ? 0.050 -6.577 14.012 1.00 84.12 181 ASP A C 1
ATOM 1336 O O . ASP A 1 181 ? 0.683 -5.602 13.585 1.00 84.12 181 ASP A O 1
ATOM 1340 N N . PRO A 1 182 ? 0.178 -7.791 13.436 1.00 85.62 182 PRO A N 1
ATOM 1341 C CA . PRO A 1 182 ? 1.113 -8.062 12.342 1.00 85.62 182 PRO A CA 1
ATOM 1342 C C . PRO A 1 182 ? 0.758 -7.301 11.055 1.00 85.62 182 PRO A C 1
ATOM 1344 O O . PRO A 1 182 ? 1.654 -6.927 10.293 1.00 85.62 182 PRO A O 1
ATOM 1347 N N . ALA A 1 183 ? -0.530 -7.002 10.838 1.00 82.94 183 ALA A N 1
ATOM 1348 C CA . ALA A 1 183 ? -0.987 -6.199 9.707 1.00 82.94 183 ALA A CA 1
ATOM 1349 C C . ALA A 1 183 ? -0.400 -4.786 9.780 1.00 82.94 183 ALA A C 1
ATOM 1351 O O . ALA A 1 183 ? 0.185 -4.286 8.816 1.00 82.94 183 ALA A O 1
ATOM 1352 N N . HIS A 1 184 ? -0.511 -4.152 10.947 1.00 84.06 184 HIS A N 1
ATOM 1353 C CA . HIS A 1 184 ? 0.042 -2.826 11.152 1.00 84.06 184 HIS A CA 1
ATOM 1354 C C . HIS A 1 184 ? 1.575 -2.857 11.176 1.00 84.06 184 HIS A C 1
ATOM 1356 O O . HIS A 1 184 ? 2.196 -2.008 10.539 1.00 84.06 184 HIS A O 1
ATOM 1362 N N . THR A 1 185 ? 2.206 -3.869 11.785 1.00 91.62 185 THR A N 1
ATOM 1363 C CA . THR A 1 185 ? 3.668 -4.052 11.722 1.00 91.62 185 THR A CA 1
ATOM 1364 C C . THR A 1 185 ? 4.181 -4.056 10.279 1.00 91.62 185 THR A C 1
ATOM 1366 O O . THR A 1 185 ? 5.171 -3.385 9.980 1.00 91.62 185 THR A O 1
ATOM 1369 N N . ALA A 1 186 ? 3.494 -4.748 9.364 1.00 87.69 186 ALA A N 1
ATOM 1370 C CA . ALA A 1 186 ? 3.856 -4.765 7.949 1.00 87.69 186 ALA A CA 1
ATOM 1371 C C . ALA A 1 186 ? 3.806 -3.369 7.306 1.00 87.69 186 ALA A C 1
ATOM 1373 O O . ALA A 1 186 ? 4.723 -2.990 6.572 1.00 87.69 186 ALA A O 1
ATOM 1374 N N . ILE A 1 187 ? 2.766 -2.587 7.613 1.00 86.56 187 ILE A N 1
ATOM 1375 C CA . ILE A 1 187 ? 2.600 -1.210 7.125 1.00 86.56 187 ILE A CA 1
ATOM 1376 C C . ILE A 1 187 ? 3.734 -0.315 7.641 1.00 86.56 187 ILE A C 1
ATOM 1378 O O . ILE A 1 187 ? 4.355 0.409 6.861 1.00 86.56 187 ILE A O 1
ATOM 1382 N N . VAL A 1 188 ? 4.058 -0.383 8.935 1.00 91.56 188 VAL A N 1
ATOM 1383 C CA . VAL A 1 188 ? 5.141 0.433 9.506 1.00 91.56 188 VAL A CA 1
ATOM 1384 C C . VAL A 1 188 ? 6.497 0.043 8.915 1.00 91.56 188 VAL A C 1
ATOM 1386 O O . VAL A 1 188 ? 7.291 0.922 8.583 1.00 91.56 188 VAL A O 1
ATOM 1389 N N . LEU A 1 189 ? 6.762 -1.255 8.725 1.00 94.81 189 LEU A N 1
ATOM 1390 C CA . LEU A 1 189 ? 7.994 -1.742 8.094 1.00 94.81 189 LEU A CA 1
ATOM 1391 C C . LEU A 1 189 ? 8.118 -1.303 6.634 1.00 94.81 189 LEU A C 1
ATOM 1393 O O . LEU A 1 189 ? 9.222 -0.997 6.187 1.00 94.81 189 LEU A O 1
ATOM 1397 N N . TYR A 1 190 ? 7.003 -1.202 5.908 1.00 91.69 190 TYR A N 1
ATOM 1398 C CA . TYR A 1 190 ? 6.988 -0.582 4.587 1.00 91.69 190 TYR A CA 1
ATOM 1399 C C . TYR A 1 190 ? 7.430 0.887 4.656 1.00 91.69 190 TYR A C 1
ATOM 1401 O O . TYR A 1 190 ? 8.363 1.270 3.951 1.00 91.69 190 TYR A O 1
ATOM 1409 N N . HIS A 1 191 ? 6.837 1.702 5.533 1.00 89.12 191 HIS A N 1
ATOM 1410 C CA . HIS A 1 191 ? 7.246 3.104 5.677 1.00 89.12 191 HIS A CA 1
ATOM 1411 C C . HIS A 1 191 ? 8.710 3.233 6.116 1.00 89.12 191 HIS A C 1
ATOM 1413 O O . HIS A 1 191 ? 9.456 4.019 5.536 1.00 89.12 191 HIS A O 1
ATOM 1419 N N . LEU A 1 192 ? 9.158 2.414 7.070 1.00 94.31 192 LEU A N 1
ATOM 1420 C CA . LEU A 1 192 ? 10.548 2.400 7.524 1.00 94.31 192 LEU A CA 1
ATOM 1421 C C . LEU A 1 192 ? 11.513 1.942 6.426 1.00 94.31 192 LEU A C 1
ATOM 1423 O O . LEU A 1 192 ? 12.633 2.426 6.391 1.00 94.31 192 LEU A O 1
ATOM 1427 N N . GLY A 1 193 ? 11.100 1.049 5.523 1.00 92.19 193 GLY A N 1
ATOM 1428 C CA . GLY A 1 193 ? 11.901 0.617 4.375 1.00 92.19 193 GLY A CA 1
ATOM 1429 C C . GLY A 1 193 ? 12.057 1.687 3.293 1.00 92.19 193 GLY A C 1
ATOM 1430 O O . GLY A 1 193 ? 13.080 1.721 2.612 1.00 92.19 193 GLY A O 1
ATOM 1431 N N . ARG A 1 194 ? 11.093 2.607 3.161 1.00 87.94 194 ARG A N 1
ATOM 1432 C CA . ARG A 1 194 ? 11.196 3.743 2.226 1.00 87.94 194 ARG A CA 1
ATOM 1433 C C . ARG A 1 194 ? 12.272 4.747 2.622 1.00 87.94 194 ARG A C 1
ATOM 1435 O O . ARG A 1 194 ? 12.982 5.254 1.766 1.00 87.94 194 ARG A O 1
ATOM 1442 N N . VAL A 1 195 ? 12.437 4.943 3.922 1.00 88.25 195 VAL A N 1
ATOM 1443 C CA . VAL A 1 195 ? 13.394 5.870 4.528 1.00 88.25 195 VAL A CA 1
ATOM 1444 C C . VAL A 1 195 ? 14.845 5.641 4.041 1.00 88.25 195 VAL A C 1
ATOM 1446 O O . VAL A 1 195 ? 15.466 6.598 3.587 1.00 88.25 195 VAL A O 1
ATOM 1449 N N . PRO A 1 196 ? 15.434 4.430 4.070 1.00 88.25 196 PRO A N 1
ATOM 1450 C CA . PRO A 1 196 ? 16.741 4.165 3.458 1.00 88.25 196 PRO A CA 1
ATOM 1451 C C . PRO A 1 196 ? 16.693 4.034 1.926 1.00 88.25 196 PRO A C 1
ATOM 1453 O O . PRO A 1 196 ? 17.680 4.356 1.266 1.00 88.25 196 PRO A O 1
ATOM 1456 N N . LEU A 1 197 ? 15.563 3.609 1.339 1.00 84.75 197 LEU A N 1
ATOM 1457 C CA . LEU A 1 197 ? 15.415 3.497 -0.119 1.00 84.75 197 LEU A CA 1
ATOM 1458 C C . LEU A 1 197 ? 15.592 4.853 -0.810 1.00 84.75 197 LEU A C 1
ATOM 1460 O O . LEU A 1 197 ? 16.351 4.958 -1.772 1.00 84.75 197 LEU A O 1
ATOM 1464 N N . ASP A 1 198 ? 14.927 5.879 -0.282 1.00 81.69 198 ASP A N 1
ATOM 1465 C CA . ASP A 1 198 ? 14.974 7.246 -0.802 1.00 81.69 198 ASP A CA 1
ATOM 1466 C C . ASP A 1 198 ? 16.333 7.927 -0.497 1.00 81.69 198 ASP A C 1
ATOM 1468 O O . ASP A 1 198 ? 16.643 8.983 -1.045 1.00 81.69 198 ASP A O 1
ATOM 1472 N N . ASN A 1 199 ? 17.195 7.278 0.302 1.00 79.56 199 ASN A N 1
ATOM 1473 C CA . ASN A 1 199 ? 18.553 7.712 0.652 1.00 79.56 199 ASN A CA 1
ATOM 1474 C C . ASN A 1 199 ? 19.668 6.843 0.034 1.00 79.56 199 ASN A C 1
ATOM 1476 O O . ASN A 1 199 ? 20.770 6.762 0.579 1.00 79.56 199 ASN A O 1
ATOM 1480 N N . ASP A 1 200 ? 19.411 6.214 -1.117 1.00 85.81 200 ASP A N 1
ATOM 1481 C CA . ASP A 1 200 ? 20.390 5.408 -1.866 1.00 85.81 200 ASP A CA 1
ATOM 1482 C C . ASP A 1 200 ? 20.923 4.159 -1.107 1.00 85.81 200 ASP A C 1
ATOM 1484 O O . ASP A 1 200 ? 21.942 3.588 -1.515 1.00 85.81 200 ASP A O 1
ATOM 1488 N N . ASP A 1 201 ? 20.235 3.667 -0.062 1.00 84.94 201 ASP A N 1
ATOM 1489 C CA . ASP A 1 201 ? 20.537 2.380 0.598 1.00 84.94 201 ASP A CA 1
ATOM 1490 C C . ASP A 1 201 ? 19.449 1.314 0.336 1.00 84.94 201 ASP A C 1
ATOM 1492 O O . ASP A 1 201 ? 18.640 0.963 1.206 1.00 84.94 201 ASP A O 1
ATOM 1496 N N . PRO A 1 202 ? 19.420 0.731 -0.878 1.00 84.88 202 PRO A N 1
ATOM 1497 C CA . PRO A 1 202 ? 18.439 -0.290 -1.233 1.00 84.88 202 PRO A CA 1
ATOM 1498 C C . PRO A 1 202 ? 18.654 -1.614 -0.485 1.00 84.88 202 PRO A C 1
ATOM 1500 O O . PRO A 1 202 ? 17.746 -2.444 -0.439 1.00 84.88 202 PRO A O 1
ATOM 1503 N N . ALA A 1 203 ? 19.847 -1.850 0.074 1.00 83.69 203 ALA A N 1
ATOM 1504 C CA . ALA A 1 203 ? 20.154 -3.093 0.772 1.00 83.69 203 ALA A CA 1
ATOM 1505 C C . ALA A 1 203 ? 19.504 -3.122 2.159 1.00 83.69 203 ALA A C 1
ATOM 1507 O O . ALA A 1 203 ? 19.009 -4.169 2.581 1.00 83.69 203 ALA A O 1
ATOM 1508 N N . GLU A 1 204 ? 19.493 -1.991 2.864 1.00 85.56 204 GLU A N 1
ATOM 1509 C CA . GLU A 1 204 ? 18.739 -1.841 4.107 1.00 85.56 204 GLU A CA 1
ATOM 1510 C C . GLU A 1 204 ? 17.226 -1.833 3.850 1.00 85.56 204 GLU A C 1
ATOM 1512 O O . GLU A 1 204 ? 16.494 -2.581 4.504 1.00 85.56 204 GLU A O 1
ATOM 1517 N N . ALA A 1 205 ? 16.771 -1.093 2.832 1.00 87.44 205 ALA A N 1
ATOM 1518 C CA . ALA A 1 205 ? 15.364 -1.054 2.433 1.00 87.44 205 ALA A CA 1
ATOM 1519 C C . ALA A 1 205 ? 14.791 -2.450 2.150 1.00 87.44 205 ALA A C 1
ATOM 1521 O O . ALA A 1 205 ? 13.731 -2.811 2.663 1.00 87.44 205 ALA A O 1
ATOM 1522 N N . LEU A 1 206 ? 15.519 -3.273 1.384 1.00 85.31 206 LEU A N 1
ATOM 1523 C CA . LEU A 1 206 ? 15.085 -4.626 1.042 1.00 85.31 206 LEU A CA 1
ATOM 1524 C C . LEU A 1 206 ? 14.867 -5.499 2.284 1.00 85.31 206 LEU A C 1
ATOM 1526 O O . LEU A 1 206 ? 13.876 -6.223 2.343 1.00 85.31 206 LEU A O 1
ATOM 1530 N N . LYS A 1 207 ? 15.750 -5.416 3.287 1.00 90.75 207 LYS A N 1
ATOM 1531 C CA . LYS A 1 207 ? 15.596 -6.181 4.537 1.00 90.75 207 LYS A CA 1
ATOM 1532 C C . LYS A 1 207 ? 14.310 -5.792 5.262 1.00 90.75 207 LYS A C 1
ATOM 1534 O O . LYS A 1 207 ? 13.585 -6.665 5.729 1.00 90.75 207 LYS A O 1
ATOM 1539 N N . LEU A 1 208 ? 14.017 -4.495 5.332 1.00 91.50 208 LEU A N 1
ATOM 1540 C CA . LEU A 1 208 ? 12.814 -3.974 5.982 1.00 91.50 208 LEU A CA 1
ATOM 1541 C C . LEU A 1 208 ? 11.544 -4.391 5.234 1.00 91.50 208 LEU A C 1
ATOM 1543 O O . LEU A 1 208 ? 10.591 -4.845 5.864 1.00 91.50 208 LEU A O 1
ATOM 1547 N N . PHE A 1 209 ? 11.551 -4.344 3.899 1.00 88.06 209 PHE A N 1
ATOM 1548 C CA . PHE A 1 209 ? 10.433 -4.838 3.092 1.00 88.06 209 PHE A CA 1
ATOM 1549 C C . PHE A 1 209 ? 10.215 -6.346 3.243 1.00 88.06 209 PHE A C 1
ATOM 1551 O O . PHE A 1 209 ? 9.072 -6.782 3.328 1.00 88.06 209 PHE A O 1
ATOM 1558 N N . GLN A 1 210 ? 11.283 -7.143 3.327 1.00 86.12 210 GLN A N 1
ATOM 1559 C CA . GLN A 1 210 ? 11.181 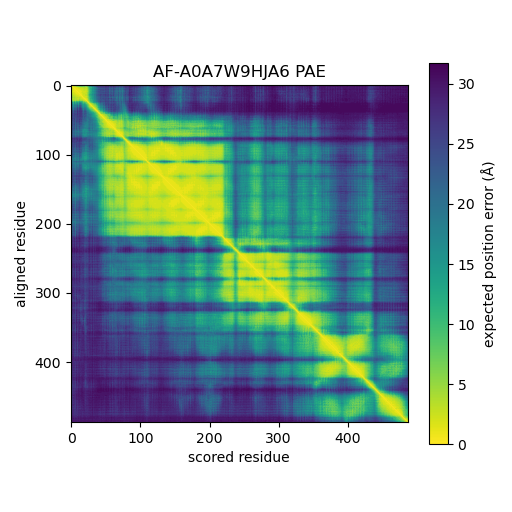-8.587 3.562 1.00 86.12 210 GLN A CA 1
ATOM 1560 C C . GLN A 1 210 ? 10.609 -8.903 4.947 1.00 86.12 210 GLN A C 1
ATOM 1562 O O . GLN A 1 210 ? 9.743 -9.766 5.066 1.00 86.12 210 GLN A O 1
ATOM 1567 N N . LEU A 1 211 ? 11.030 -8.177 5.987 1.00 90.88 211 LEU A N 1
ATOM 1568 C CA . LEU A 1 211 ? 10.420 -8.289 7.315 1.00 90.88 211 LEU A CA 1
ATOM 1569 C C . LEU A 1 211 ? 8.936 -7.899 7.278 1.00 90.88 211 LEU A C 1
ATOM 1571 O O . LEU A 1 211 ? 8.104 -8.596 7.854 1.00 90.88 211 LEU A O 1
ATOM 1575 N N . GLY A 1 212 ? 8.597 -6.824 6.560 1.00 86.12 212 GLY A N 1
ATOM 1576 C CA . GLY A 1 212 ? 7.212 -6.399 6.366 1.00 86.12 212 GLY A CA 1
ATOM 1577 C C . GLY A 1 212 ? 6.375 -7.441 5.625 1.00 86.12 212 GLY A C 1
ATOM 1578 O O . GLY A 1 212 ? 5.222 -7.661 5.977 1.00 86.12 212 GLY A O 1
ATOM 1579 N N . GLN A 1 213 ? 6.960 -8.138 4.649 1.00 83.81 213 GLN A N 1
ATOM 1580 C CA . GLN A 1 213 ? 6.302 -9.225 3.929 1.00 83.81 213 GLN A CA 1
ATOM 1581 C C . GLN A 1 213 ? 5.974 -10.409 4.846 1.00 83.81 213 GLN A C 1
ATOM 1583 O O . GLN A 1 213 ? 4.874 -10.943 4.745 1.00 83.81 213 GLN A O 1
ATOM 1588 N N . ILE A 1 214 ? 6.891 -10.796 5.739 1.00 83.00 214 ILE A N 1
ATOM 1589 C CA . ILE A 1 214 ? 6.646 -11.858 6.729 1.00 83.00 214 ILE A CA 1
ATOM 1590 C C . ILE A 1 214 ? 5.499 -11.443 7.658 1.00 83.00 214 ILE A C 1
ATOM 1592 O O . ILE A 1 214 ? 4.524 -12.174 7.789 1.00 83.00 214 ILE A O 1
ATOM 1596 N N . ALA A 1 215 ? 5.544 -10.223 8.205 1.00 84.25 215 ALA A N 1
ATOM 1597 C CA . ALA A 1 215 ? 4.466 -9.706 9.050 1.00 84.25 215 ALA A CA 1
ATOM 1598 C C . ALA A 1 215 ? 3.112 -9.656 8.310 1.00 84.25 215 ALA A C 1
ATOM 1600 O O . ALA A 1 215 ? 2.080 -10.019 8.865 1.00 84.25 215 ALA A O 1
ATOM 1601 N N . ALA A 1 216 ? 3.100 -9.280 7.028 1.00 80.25 216 ALA A N 1
ATOM 1602 C CA . ALA A 1 216 ? 1.882 -9.291 6.220 1.00 80.25 216 ALA A CA 1
ATOM 1603 C C . ALA A 1 216 ? 1.347 -10.714 5.981 1.00 80.25 216 ALA A C 1
ATOM 1605 O O . ALA A 1 216 ? 0.135 -10.910 5.909 1.00 80.25 216 ALA A O 1
ATOM 1606 N N . GLN A 1 217 ? 2.225 -11.711 5.852 1.00 75.56 217 GLN A N 1
ATOM 1607 C CA . GLN A 1 217 ? 1.828 -13.116 5.719 1.00 75.56 217 GLN A CA 1
ATOM 1608 C C . GLN A 1 217 ? 1.217 -13.660 7.013 1.00 75.56 217 GLN A C 1
ATOM 1610 O O . GLN A 1 217 ? 0.252 -14.419 6.945 1.00 75.56 217 GLN A O 1
ATOM 1615 N N . ASP A 1 218 ? 1.726 -13.214 8.161 1.00 76.38 218 ASP A N 1
ATOM 1616 C CA . ASP A 1 218 ? 1.198 -13.558 9.484 1.00 76.38 218 ASP A CA 1
ATOM 1617 C C . ASP A 1 218 ? -0.111 -12.810 9.806 1.00 76.38 218 ASP A C 1
ATOM 1619 O O . ASP A 1 218 ? -0.858 -13.194 10.710 1.00 76.38 218 ASP A O 1
ATOM 1623 N N . SER A 1 219 ? -0.430 -11.751 9.051 1.00 73.62 219 SER A N 1
ATOM 1624 C CA . SER A 1 219 ? -1.705 -11.042 9.155 1.00 73.62 219 SER A CA 1
ATOM 1625 C C . SER A 1 219 ? -2.837 -11.819 8.479 1.00 73.62 219 SER A C 1
ATOM 1627 O O . SER A 1 219 ? -3.188 -11.615 7.317 1.00 73.62 219 SER A O 1
ATOM 1629 N N . HIS A 1 220 ? -3.432 -12.750 9.218 1.00 66.06 220 HIS A N 1
ATOM 1630 C CA . HIS A 1 220 ? -4.704 -13.338 8.820 1.00 66.06 220 HIS A CA 1
ATOM 1631 C C . HIS A 1 220 ? -5.807 -12.277 8.948 1.00 66.06 220 HIS A C 1
ATOM 1633 O O . HIS A 1 220 ? -6.036 -11.736 10.026 1.00 66.06 220 HIS A O 1
ATOM 1639 N N . SER A 1 221 ? -6.486 -11.964 7.844 1.00 63.59 221 SER A N 1
ATOM 1640 C CA . SER A 1 221 ? -7.613 -11.026 7.827 1.00 63.59 221 SER A CA 1
ATOM 1641 C C . SER A 1 221 ? -8.797 -11.640 8.571 1.00 63.59 221 SER A C 1
ATOM 1643 O O . SER A 1 221 ? -9.299 -12.696 8.178 1.00 63.59 221 SER A O 1
ATOM 1645 N N . SER A 1 222 ? -9.248 -10.994 9.647 1.00 65.19 222 SER A N 1
ATOM 1646 C CA . SER A 1 222 ? -10.465 -11.403 10.346 1.00 65.19 222 SER A CA 1
ATOM 1647 C C . SER A 1 222 ? -11.707 -10.917 9.590 1.00 65.19 222 SER A C 1
ATOM 1649 O O . SER A 1 222 ? -11.657 -9.939 8.843 1.00 65.19 222 SER A O 1
ATOM 1651 N N . VAL A 1 223 ? -12.863 -11.549 9.814 1.00 60.72 223 VAL A N 1
ATOM 1652 C CA . VAL A 1 223 ? -14.142 -11.107 9.217 1.00 60.72 223 VAL A CA 1
ATOM 1653 C C . VAL A 1 223 ? -14.473 -9.650 9.591 1.00 60.72 223 VAL A C 1
ATOM 1655 O O . VAL A 1 223 ? -15.067 -8.924 8.793 1.00 60.72 223 VAL A O 1
ATOM 1658 N N . ALA A 1 224 ? -14.029 -9.183 10.764 1.00 59.31 224 ALA A N 1
ATOM 1659 C CA . ALA A 1 224 ? -14.189 -7.794 11.191 1.00 59.31 224 ALA A CA 1
ATOM 1660 C C . ALA A 1 224 ? -13.345 -6.816 10.349 1.00 59.31 224 ALA A C 1
ATOM 1662 O O . ALA A 1 224 ? -13.831 -5.742 9.985 1.00 59.31 224 ALA A O 1
ATOM 1663 N N . ASP A 1 225 ? -12.125 -7.204 9.968 1.00 65.50 225 ASP A N 1
ATOM 1664 C CA . ASP A 1 225 ? -11.262 -6.397 9.093 1.00 65.50 225 ASP A CA 1
ATOM 1665 C C . ASP A 1 225 ? -11.852 -6.289 7.681 1.00 65.50 225 ASP A C 1
ATOM 1667 O O . ASP A 1 225 ? -11.838 -5.218 7.063 1.00 65.50 225 ASP A O 1
ATOM 1671 N N . LEU A 1 226 ? -12.453 -7.380 7.192 1.00 66.19 226 LEU A N 1
ATOM 1672 C CA . LEU A 1 226 ? -13.148 -7.419 5.902 1.00 66.19 226 LEU A CA 1
ATOM 1673 C C . LEU A 1 226 ? -14.341 -6.461 5.863 1.00 66.19 226 LEU A C 1
ATOM 1675 O O . LEU A 1 226 ? -14.513 -5.752 4.869 1.00 66.19 226 LEU A O 1
ATOM 1679 N N . ALA A 1 227 ? -15.121 -6.400 6.947 1.00 63.19 227 ALA A N 1
ATOM 1680 C CA . ALA A 1 227 ? -16.289 -5.529 7.060 1.00 63.19 227 ALA A CA 1
ATOM 1681 C C . ALA A 1 227 ? -15.926 -4.038 7.021 1.00 63.19 227 ALA A C 1
ATOM 1683 O O . ALA A 1 227 ? -16.686 -3.224 6.504 1.00 63.19 227 ALA A O 1
ATOM 1684 N N . GLY A 1 228 ? -14.740 -3.671 7.510 1.00 62.25 228 GLY A N 1
ATOM 1685 C CA . GLY A 1 228 ? -14.224 -2.314 7.369 1.00 62.25 228 GLY A CA 1
ATOM 1686 C C . GLY A 1 228 ? -13.647 -2.025 5.982 1.00 62.25 228 GLY A C 1
ATOM 1687 O O . GLY A 1 228 ? -13.681 -0.879 5.542 1.00 62.25 228 GLY A O 1
ATOM 1688 N N . TYR A 1 229 ? -13.084 -3.023 5.295 1.00 68.06 229 TYR A N 1
ATOM 1689 C CA . TYR A 1 229 ? -12.254 -2.817 4.105 1.00 68.06 229 TYR A CA 1
ATOM 1690 C C . TYR A 1 229 ? -12.980 -3.010 2.766 1.00 68.06 229 TYR A C 1
ATOM 1692 O O . TYR A 1 229 ? -12.879 -2.136 1.902 1.00 68.06 229 TYR A O 1
ATOM 1700 N N . LEU A 1 230 ? -13.705 -4.119 2.580 1.00 72.50 230 LEU A N 1
ATOM 1701 C CA . LEU A 1 230 ? -14.371 -4.456 1.311 1.00 72.50 230 LEU A CA 1
ATOM 1702 C C . LEU A 1 230 ? -15.436 -3.416 0.901 1.00 72.50 230 LEU A C 1
ATOM 1704 O O . LEU A 1 230 ? -15.445 -3.008 -0.265 1.00 72.50 230 LEU A O 1
ATOM 1708 N N . PRO A 1 231 ? -16.257 -2.891 1.836 1.00 70.56 231 PRO A N 1
ATOM 1709 C CA . PRO A 1 231 ? -17.243 -1.851 1.548 1.00 70.56 231 PRO A CA 1
ATOM 1710 C C . PRO A 1 231 ? -16.695 -0.531 0.995 1.00 70.56 231 PRO A C 1
ATOM 1712 O O . PRO A 1 231 ? -17.411 0.147 0.266 1.00 70.56 231 PRO A O 1
ATOM 1715 N N . ARG A 1 232 ? -15.446 -0.142 1.309 1.00 63.38 232 ARG A N 1
ATOM 1716 C CA . ARG A 1 232 ? -14.933 1.229 1.066 1.00 63.38 232 ARG A CA 1
ATOM 1717 C C . ARG A 1 232 ? -14.809 1.630 -0.406 1.00 63.38 232 ARG A C 1
ATOM 1719 O O . ARG A 1 232 ? -14.627 2.808 -0.688 1.00 63.38 232 ARG A O 1
ATOM 1726 N N . THR A 1 233 ? -14.847 0.678 -1.334 1.00 52.38 233 THR A N 1
ATOM 1727 C CA . THR A 1 233 ? -14.793 0.946 -2.788 1.00 52.38 233 THR A CA 1
ATOM 1728 C C . THR A 1 233 ? -15.959 0.385 -3.567 1.00 52.38 233 THR A C 1
ATOM 1730 O O . THR A 1 233 ? -16.044 0.649 -4.760 1.00 52.38 233 THR A O 1
ATOM 1733 N N . ALA A 1 234 ? -16.831 -0.394 -2.931 1.00 58.25 234 ALA A N 1
ATOM 1734 C CA . ALA A 1 234 ? -18.090 -0.754 -3.552 1.00 58.25 234 ALA A CA 1
ATOM 1735 C C . ALA A 1 234 ? -18.977 0.492 -3.494 1.00 58.25 234 ALA A C 1
ATOM 1737 O O . ALA A 1 234 ? -19.290 0.973 -2.404 1.00 58.25 234 ALA A O 1
ATOM 1738 N N . GLY A 1 235 ? -19.317 1.059 -4.653 1.00 51.03 235 GLY A N 1
ATOM 1739 C CA . GLY A 1 235 ? -20.172 2.242 -4.696 1.00 51.03 235 GLY A CA 1
ATOM 1740 C C . GLY A 1 235 ? -21.492 1.987 -3.963 1.00 51.03 235 GLY A C 1
ATOM 1741 O O . GLY A 1 235 ? -22.128 0.951 -4.155 1.00 51.03 235 GLY A O 1
ATOM 1742 N N . THR A 1 236 ? -21.903 2.927 -3.117 1.00 48.84 236 THR A N 1
ATOM 1743 C CA . THR A 1 236 ? -23.250 2.948 -2.549 1.00 48.84 236 THR A CA 1
ATOM 1744 C C . THR A 1 236 ? -24.213 3.427 -3.630 1.00 48.84 236 THR A C 1
ATOM 1746 O O . THR A 1 236 ? -24.051 4.507 -4.201 1.00 48.84 236 THR A O 1
ATOM 1749 N N . THR A 1 237 ? -25.209 2.615 -3.972 1.00 45.56 237 THR A N 1
ATOM 1750 C CA . THR A 1 237 ? -26.300 3.047 -4.850 1.00 45.56 237 THR A CA 1
ATOM 1751 C C . THR A 1 237 ? -27.052 4.182 -4.164 1.00 45.56 237 THR A C 1
ATOM 1753 O O . THR A 1 237 ? -27.512 4.029 -3.036 1.00 45.56 237 THR A O 1
ATOM 1756 N N . ALA A 1 238 ? -27.148 5.342 -4.820 1.00 37.38 238 ALA A N 1
ATOM 1757 C CA . ALA A 1 238 ? -27.805 6.523 -4.266 1.00 37.38 238 ALA A CA 1
ATOM 1758 C C . ALA A 1 238 ? -29.256 6.193 -3.865 1.00 37.38 238 ALA A C 1
ATOM 1760 O O . ALA A 1 238 ? -30.119 6.029 -4.724 1.00 37.38 238 ALA A O 1
ATOM 1761 N N . GLY A 1 239 ? -29.499 6.071 -2.557 1.00 46.12 239 GLY A N 1
ATOM 1762 C CA . GLY A 1 239 ? -30.802 5.742 -1.972 1.00 46.12 239 GLY A CA 1
ATOM 1763 C C . GLY A 1 239 ? -30.855 4.428 -1.188 1.00 46.12 239 GLY A C 1
ATOM 1764 O O . GLY A 1 239 ? -31.804 4.249 -0.432 1.00 46.12 239 GLY A O 1
ATOM 1765 N N . ASP A 1 240 ? -29.846 3.557 -1.302 1.00 46.56 240 ASP A N 1
ATOM 1766 C CA . ASP A 1 240 ? -29.767 2.303 -0.547 1.00 46.56 240 ASP A CA 1
ATOM 1767 C C . ASP A 1 240 ? -28.553 2.319 0.394 1.00 46.56 240 ASP A C 1
ATOM 1769 O O . ASP A 1 240 ? -27.404 2.459 -0.026 1.00 46.56 240 ASP A O 1
ATOM 1773 N N . THR A 1 241 ? -28.811 2.227 1.697 1.00 48.41 241 THR A N 1
ATOM 1774 C CA . THR A 1 241 ? -27.774 2.140 2.738 1.00 48.41 241 THR A CA 1
ATOM 1775 C C . THR A 1 241 ? -27.064 0.785 2.759 1.00 48.41 241 THR A C 1
ATOM 1777 O O . THR A 1 241 ? -26.065 0.652 3.462 1.00 48.41 241 THR A O 1
ATOM 1780 N N . ALA A 1 242 ? -27.570 -0.215 2.029 1.00 55.81 242 ALA A N 1
ATOM 1781 C CA . ALA A 1 242 ? -27.002 -1.556 1.995 1.00 55.81 242 ALA A CA 1
ATOM 1782 C C . ALA A 1 242 ? -25.777 -1.631 1.070 1.00 55.81 242 ALA A C 1
ATOM 1784 O O . ALA A 1 242 ? -25.848 -1.354 -0.129 1.00 55.81 242 ALA A O 1
ATOM 1785 N N . ASN A 1 243 ? -24.636 -2.035 1.626 1.00 73.69 243 ASN A N 1
ATOM 1786 C CA . ASN A 1 243 ? -23.451 -2.334 0.842 1.00 73.69 243 ASN A CA 1
ATOM 1787 C C . ASN A 1 243 ? -23.639 -3.678 0.122 1.00 73.69 243 ASN A C 1
ATOM 1789 O O . ASN A 1 243 ? -24.124 -4.641 0.713 1.00 73.69 243 ASN A O 1
ATOM 1793 N N . ARG A 1 244 ? -23.179 -3.797 -1.131 1.00 79.12 244 ARG A N 1
ATOM 1794 C CA . ARG A 1 244 ? -23.220 -5.069 -1.882 1.00 79.12 244 ARG A CA 1
ATOM 1795 C C . ARG A 1 244 ? -22.482 -6.210 -1.169 1.00 79.12 244 ARG A C 1
ATOM 1797 O O . ARG A 1 244 ? -22.787 -7.373 -1.401 1.00 79.12 244 ARG A O 1
ATOM 1804 N N . TRP A 1 245 ? -21.535 -5.889 -0.287 1.00 83.06 245 TRP A N 1
ATOM 1805 C CA . TRP A 1 245 ? -20.825 -6.862 0.541 1.00 83.06 245 TRP A CA 1
ATOM 1806 C C . TRP A 1 245 ? -21.590 -7.309 1.793 1.00 83.06 245 TRP A C 1
ATOM 1808 O O . TRP A 1 245 ? -21.219 -8.329 2.368 1.00 83.06 245 TRP A O 1
ATOM 1818 N N . ASP A 1 246 ? -22.661 -6.626 2.212 1.00 82.75 246 ASP A N 1
ATOM 1819 C CA . ASP A 1 246 ? -23.388 -6.948 3.451 1.00 82.75 246 ASP A CA 1
ATOM 1820 C C . ASP A 1 246 ? -23.943 -8.385 3.488 1.00 82.75 246 ASP A C 1
ATOM 1822 O O . ASP A 1 246 ? -23.798 -9.042 4.524 1.00 82.75 246 ASP A O 1
ATOM 1826 N N . PRO A 1 247 ? -24.535 -8.936 2.404 1.00 84.69 247 PRO A N 1
ATOM 1827 C CA . 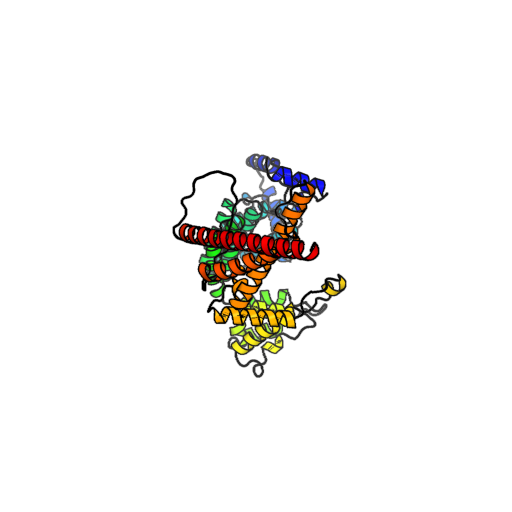PRO A 1 247 ? -24.975 -10.332 2.389 1.00 84.69 247 PRO A CA 1
ATOM 1828 C C . PRO A 1 247 ? -23.812 -11.316 2.563 1.00 84.69 247 PRO A C 1
ATOM 1830 O O . PRO A 1 247 ? -23.946 -12.303 3.281 1.00 84.69 247 PRO A O 1
ATOM 1833 N N . VAL A 1 248 ? -22.659 -11.020 1.953 1.00 86.56 248 VAL A N 1
ATOM 1834 C CA . VAL A 1 248 ? -21.453 -11.856 2.038 1.00 86.56 248 VAL A CA 1
ATOM 1835 C C . VAL A 1 248 ? -20.857 -11.807 3.438 1.00 86.56 248 VAL A C 1
ATOM 1837 O O . VAL A 1 248 ? -20.576 -12.849 4.019 1.00 86.56 248 VAL A O 1
ATOM 1840 N N . LEU A 1 249 ? -20.714 -10.614 4.014 1.00 85.31 249 LEU A N 1
ATOM 1841 C CA . LEU A 1 249 ? -20.197 -10.433 5.370 1.00 85.31 249 LEU A CA 1
ATOM 1842 C C . LEU A 1 249 ? -21.098 -11.110 6.411 1.00 85.31 249 LEU A C 1
ATOM 1844 O O . LEU A 1 249 ? -20.588 -11.737 7.337 1.00 85.31 249 LEU A O 1
ATOM 1848 N N . ARG A 1 250 ? -22.425 -11.047 6.232 1.00 84.81 250 ARG A N 1
ATOM 1849 C CA . ARG A 1 250 ? -23.385 -11.763 7.083 1.00 84.81 250 ARG A CA 1
ATOM 1850 C C . ARG A 1 250 ? -23.217 -13.278 6.971 1.00 84.81 250 ARG A C 1
ATOM 1852 O O . ARG A 1 250 ? -23.079 -13.941 7.992 1.00 84.81 250 ARG A O 1
ATOM 1859 N N . ALA A 1 251 ? -23.152 -13.811 5.751 1.00 85.00 251 ALA A N 1
ATOM 1860 C CA . ALA A 1 251 ? -22.968 -15.244 5.526 1.00 85.00 251 ALA A CA 1
ATOM 1861 C C . ALA A 1 251 ? -21.637 -15.763 6.098 1.00 85.00 251 ALA A C 1
ATOM 1863 O O . ALA A 1 251 ? -21.594 -16.852 6.659 1.00 85.00 251 ALA A O 1
ATOM 1864 N N . LEU A 1 252 ? -20.560 -14.976 6.013 1.00 85.62 252 LEU A N 1
ATOM 1865 C CA . LEU A 1 252 ? -19.263 -15.319 6.609 1.00 85.62 252 LEU A CA 1
ATOM 1866 C C . LEU A 1 252 ? -19.286 -15.288 8.143 1.00 85.62 252 LEU A C 1
ATOM 1868 O O . LEU A 1 252 ? -18.586 -16.076 8.775 1.00 85.62 252 LEU A O 1
ATOM 1872 N N . ALA A 1 253 ? -20.081 -14.398 8.743 1.00 83.50 253 ALA A N 1
ATOM 1873 C CA . ALA A 1 253 ? -20.283 -14.369 10.189 1.00 83.50 253 ALA A CA 1
ATOM 1874 C C . ALA A 1 253 ? -21.118 -15.566 10.683 1.00 83.50 253 ALA A C 1
ATOM 1876 O O . ALA A 1 253 ? -20.852 -16.092 11.761 1.00 83.50 253 ALA A O 1
ATOM 1877 N N . GLU A 1 254 ? -22.108 -16.005 9.898 1.00 85.38 254 GLU A N 1
ATOM 1878 C CA . GLU A 1 254 ? -22.980 -17.148 10.211 1.00 85.38 254 GLU A CA 1
ATOM 1879 C C . GLU A 1 254 ? -22.312 -18.506 9.931 1.00 85.38 254 GLU A C 1
ATOM 1881 O O . GLU A 1 254 ? -22.534 -19.470 10.665 1.00 85.38 254 GLU A O 1
ATOM 1886 N N . HIS A 1 255 ? -21.457 -18.581 8.906 1.00 85.12 255 HIS A N 1
ATOM 1887 C CA . HIS A 1 255 ? -20.763 -19.798 8.482 1.00 85.12 255 HIS A CA 1
ATOM 1888 C C . HIS A 1 255 ? -19.243 -19.577 8.344 1.00 85.12 255 HIS A C 1
ATOM 1890 O O . HIS A 1 255 ? -18.727 -19.488 7.224 1.00 85.12 255 HIS A O 1
ATOM 1896 N N . PRO A 1 256 ? -18.492 -19.554 9.465 1.00 80.25 256 PRO A N 1
ATOM 1897 C CA . PRO A 1 256 ? -17.040 -19.348 9.456 1.00 80.25 256 PRO A CA 1
ATOM 1898 C C . PRO A 1 256 ? -16.260 -20.439 8.709 1.00 80.25 256 PRO A C 1
ATOM 1900 O O . PRO A 1 256 ? -15.161 -20.186 8.224 1.00 80.25 256 PRO A O 1
ATOM 1903 N N . ASP A 1 257 ? -16.833 -21.640 8.590 1.00 83.25 257 ASP A N 1
ATOM 1904 C CA . ASP A 1 257 ? -16.217 -22.789 7.914 1.00 83.25 257 ASP A CA 1
ATOM 1905 C C . ASP A 1 257 ? -16.382 -22.753 6.382 1.00 83.25 257 ASP A C 1
ATOM 1907 O O . ASP A 1 257 ? -15.878 -23.630 5.676 1.00 83.25 257 ASP A O 1
ATOM 1911 N N . HIS A 1 258 ? -17.097 -21.760 5.837 1.00 86.81 258 HIS A N 1
ATOM 1912 C CA . HIS A 1 258 ? -17.297 -21.650 4.396 1.00 86.81 258 HIS A CA 1
ATOM 1913 C C . HIS A 1 258 ? -15.948 -21.448 3.671 1.00 86.81 258 HIS A C 1
ATOM 1915 O O . HIS A 1 258 ? -15.129 -20.642 4.122 1.00 86.81 258 HIS A O 1
ATOM 1921 N N . PRO A 1 259 ? -15.704 -22.081 2.503 1.00 86.81 259 PRO A N 1
ATOM 1922 C CA . PRO A 1 259 ? -14.435 -21.948 1.780 1.00 86.81 259 PRO A CA 1
ATOM 1923 C C . PRO A 1 259 ? -14.019 -20.498 1.483 1.00 86.81 259 PRO A C 1
ATOM 1925 O O . PRO A 1 259 ? -12.831 -20.182 1.462 1.00 86.81 259 PRO A O 1
ATOM 1928 N N . LEU A 1 260 ? -14.999 -19.607 1.304 1.00 86.62 260 LEU A N 1
ATOM 1929 C CA . LEU A 1 260 ? -14.776 -18.171 1.114 1.00 86.62 260 LEU A CA 1
ATOM 1930 C C . LEU A 1 260 ? -14.114 -17.502 2.326 1.00 86.62 260 LEU A C 1
ATOM 1932 O O . LEU A 1 260 ? -13.256 -16.641 2.135 1.00 86.62 260 LEU A O 1
ATOM 1936 N N . ALA A 1 261 ? -14.476 -17.904 3.548 1.00 84.31 261 ALA A N 1
ATOM 1937 C CA . ALA A 1 261 ? -13.873 -17.377 4.768 1.00 84.31 261 ALA A CA 1
ATOM 1938 C C . ALA A 1 261 ? -12.373 -17.676 4.778 1.00 84.31 261 ALA A C 1
ATOM 1940 O O . ALA A 1 261 ? -11.565 -16.769 4.954 1.00 84.31 261 ALA A O 1
ATOM 1941 N N . ALA A 1 262 ? -12.001 -18.922 4.461 1.00 84.62 262 ALA A N 1
ATOM 1942 C CA . ALA A 1 262 ? -10.607 -19.335 4.348 1.00 84.62 262 ALA A CA 1
ATOM 1943 C C . ALA A 1 262 ? -9.853 -18.552 3.258 1.00 84.62 262 ALA A C 1
ATOM 1945 O O . ALA A 1 262 ? -8.733 -18.104 3.500 1.00 84.62 262 ALA A O 1
ATOM 1946 N N . THR A 1 263 ? -10.449 -18.322 2.082 1.00 84.88 263 THR A N 1
ATOM 1947 C CA . THR A 1 263 ? -9.800 -17.552 1.003 1.00 84.88 263 THR A CA 1
ATOM 1948 C C . THR A 1 263 ? -9.573 -16.087 1.388 1.00 84.88 263 THR A C 1
ATOM 1950 O O . THR A 1 263 ? -8.488 -15.544 1.152 1.00 84.88 263 THR A O 1
ATOM 1953 N N . LEU A 1 264 ? -10.567 -15.445 2.009 1.00 83.81 264 LEU A N 1
ATOM 1954 C CA . LEU A 1 264 ? -10.516 -14.032 2.394 1.00 83.81 264 LEU A CA 1
ATOM 1955 C C . LEU A 1 264 ? -9.696 -13.758 3.665 1.00 83.81 264 LEU A C 1
ATOM 1957 O O . LEU A 1 264 ? -9.592 -12.607 4.066 1.00 83.81 264 LEU A O 1
ATOM 1961 N N . THR A 1 265 ? -9.039 -14.762 4.252 1.00 78.00 265 THR A N 1
ATOM 1962 C CA . THR A 1 265 ? -8.014 -14.526 5.288 1.00 78.00 265 THR A CA 1
ATOM 1963 C C . THR A 1 265 ? -6.730 -13.914 4.728 1.00 78.00 265 THR A C 1
ATOM 1965 O O . THR A 1 265 ? -5.934 -13.358 5.481 1.00 78.00 265 THR A O 1
ATOM 1968 N N . THR A 1 266 ? -6.491 -14.014 3.418 1.00 78.69 266 THR A N 1
ATOM 1969 C CA . THR A 1 266 ? -5.247 -13.531 2.804 1.00 78.69 266 THR A CA 1
ATOM 1970 C C . THR A 1 266 ? -5.417 -12.110 2.254 1.00 78.69 266 THR A C 1
ATOM 1972 O O . THR A 1 266 ? -6.289 -11.901 1.405 1.00 78.69 266 THR A O 1
ATOM 1975 N N . PRO A 1 267 ? -4.556 -11.137 2.625 1.00 72.31 267 PRO A N 1
ATOM 1976 C CA . PRO A 1 267 ? -4.663 -9.753 2.147 1.00 72.31 267 PRO A CA 1
ATOM 1977 C C . PRO A 1 267 ? -4.704 -9.627 0.618 1.00 72.31 267 PRO A C 1
ATOM 1979 O O . PRO A 1 267 ? -5.418 -8.785 0.07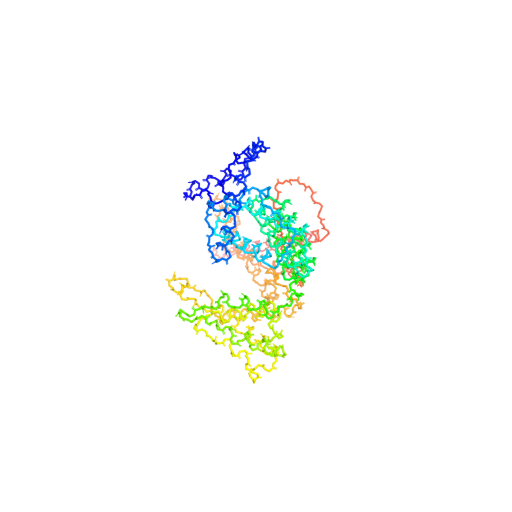2 1.00 72.31 267 PRO A O 1
ATOM 1982 N N . LEU A 1 268 ? -3.982 -10.505 -0.090 1.00 79.25 268 LEU A N 1
ATOM 1983 C CA . LEU A 1 268 ? -4.022 -10.579 -1.549 1.00 79.25 268 LEU A CA 1
ATOM 1984 C C . LEU A 1 268 ? -5.430 -10.904 -2.058 1.00 79.25 268 LEU A C 1
ATOM 1986 O O . LEU A 1 268 ? -5.944 -10.177 -2.901 1.00 79.25 268 LEU A O 1
ATOM 1990 N N . SER A 1 269 ? -6.066 -11.965 -1.554 1.00 84.38 269 SER A N 1
ATOM 1991 C CA . SER A 1 269 ? -7.400 -12.368 -2.017 1.00 84.38 269 SER A CA 1
ATOM 1992 C C . SER A 1 269 ? -8.450 -11.304 -1.707 1.00 84.38 269 SER A C 1
ATOM 1994 O O . SER A 1 269 ? -9.315 -11.046 -2.540 1.00 84.38 269 SER A O 1
ATOM 1996 N N . VAL A 1 270 ? -8.329 -10.627 -0.561 1.00 83.44 270 VAL A N 1
ATOM 1997 C CA . VAL A 1 270 ? -9.170 -9.476 -0.199 1.00 83.44 270 VAL A CA 1
ATOM 1998 C C . VAL A 1 270 ? -8.983 -8.327 -1.192 1.00 83.44 270 VAL A C 1
ATOM 2000 O O . VAL A 1 270 ? -9.962 -7.763 -1.678 1.00 83.44 270 VAL A O 1
ATOM 2003 N N . GLY A 1 271 ? -7.736 -8.005 -1.548 1.00 78.75 271 GLY A N 1
ATOM 2004 C CA . GLY A 1 271 ? -7.418 -6.995 -2.558 1.00 78.75 271 GLY A CA 1
ATOM 2005 C C . GLY A 1 271 ? -7.960 -7.346 -3.947 1.00 78.75 271 GLY A C 1
ATOM 2006 O O . GLY A 1 271 ? -8.570 -6.498 -4.597 1.00 78.75 271 GLY A O 1
ATOM 2007 N N . LEU A 1 27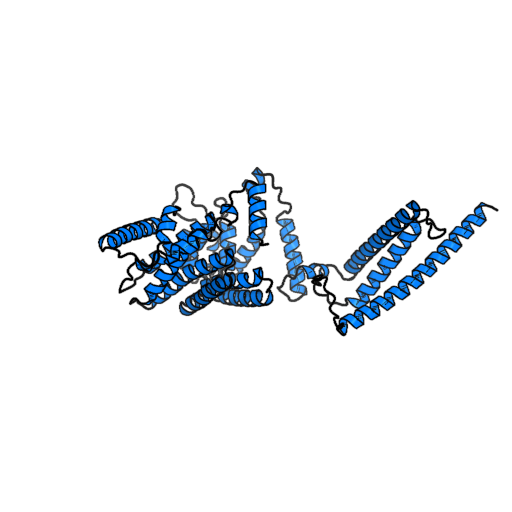2 ? -7.804 -8.601 -4.385 1.00 85.94 272 LEU A N 1
ATOM 2008 C CA . LEU A 1 272 ? -8.347 -9.089 -5.658 1.00 85.94 272 LEU A CA 1
ATOM 2009 C C . LEU A 1 272 ? -9.874 -8.977 -5.681 1.00 85.94 272 LEU A C 1
ATOM 2011 O O . LEU A 1 272 ? -10.433 -8.418 -6.622 1.00 85.94 272 LEU A O 1
ATOM 2015 N N . ALA A 1 273 ? -10.542 -9.456 -4.629 1.00 87.00 273 ALA A N 1
ATOM 2016 C CA . ALA A 1 273 ? -11.989 -9.375 -4.483 1.00 87.00 273 ALA A CA 1
ATOM 2017 C C . ALA A 1 273 ? -12.476 -7.919 -4.530 1.00 87.00 273 ALA A C 1
ATOM 2019 O O . ALA A 1 273 ? -13.389 -7.591 -5.286 1.00 87.00 273 ALA A O 1
ATOM 2020 N N . ARG A 1 274 ? -11.806 -7.019 -3.804 1.00 84.06 274 ARG A N 1
ATOM 2021 C CA . ARG A 1 274 ? -12.119 -5.587 -3.812 1.00 84.06 274 ARG A CA 1
ATOM 2022 C C . ARG A 1 274 ? -12.031 -4.975 -5.211 1.00 84.06 274 ARG A C 1
ATOM 2024 O O . ARG A 1 274 ? -12.921 -4.222 -5.584 1.00 84.06 274 ARG A O 1
ATOM 2031 N N . VAL A 1 275 ? -10.985 -5.289 -5.978 1.00 81.62 275 VAL A N 1
ATOM 2032 C CA . VAL A 1 275 ? -10.801 -4.767 -7.346 1.00 81.62 275 VAL A CA 1
ATOM 2033 C C . VAL A 1 275 ? -11.829 -5.344 -8.319 1.00 81.62 275 VAL A C 1
ATOM 2035 O O . VAL A 1 275 ? -12.283 -4.652 -9.223 1.00 81.62 275 VAL A O 1
ATOM 2038 N N . ILE A 1 276 ? -12.204 -6.612 -8.155 1.00 85.06 276 ILE A N 1
ATOM 2039 C CA . ILE A 1 276 ? -13.131 -7.296 -9.065 1.00 85.06 276 ILE A CA 1
ATOM 2040 C C . ILE A 1 276 ? -14.576 -6.829 -8.875 1.00 85.06 276 ILE A C 1
ATOM 2042 O O . ILE A 1 276 ? -15.312 -6.731 -9.857 1.00 85.06 276 ILE A O 1
ATOM 2046 N N . TYR A 1 277 ? -14.967 -6.541 -7.633 1.00 84.69 277 TYR A N 1
ATOM 2047 C CA . TYR A 1 277 ? -16.343 -6.222 -7.245 1.00 84.69 277 TYR A CA 1
ATOM 2048 C C . TYR A 1 277 ? -16.529 -4.754 -6.807 1.00 84.69 277 TYR A C 1
ATOM 2050 O O . TYR A 1 277 ? -17.499 -4.435 -6.121 1.00 84.69 277 TYR A O 1
ATOM 2058 N N . SER A 1 278 ? -15.612 -3.849 -7.168 1.00 74.81 278 SER A N 1
ATOM 2059 C CA . SER A 1 278 ? -15.740 -2.409 -6.875 1.00 74.81 278 SER A CA 1
ATOM 2060 C C . SER A 1 278 ? -16.802 -1.710 -7.733 1.00 74.81 278 SER A C 1
ATOM 2062 O O . SER A 1 278 ? -17.460 -0.783 -7.264 1.00 74.81 278 SER A O 1
ATOM 2064 N N . ASP A 1 279 ? -16.989 -2.153 -8.979 1.00 68.06 279 ASP A N 1
ATOM 2065 C CA . ASP A 1 279 ? -17.917 -1.550 -9.942 1.00 68.06 279 ASP A CA 1
ATOM 2066 C C . ASP A 1 279 ? -19.382 -1.888 -9.605 1.00 68.06 279 ASP A C 1
ATOM 2068 O O . ASP A 1 279 ? -19.773 -3.056 -9.527 1.00 68.06 279 ASP A O 1
ATOM 2072 N N . THR A 1 280 ? -20.221 -0.862 -9.440 1.00 60.28 280 THR A N 1
ATOM 2073 C CA . THR A 1 280 ? -21.661 -0.992 -9.155 1.00 60.28 280 THR A CA 1
ATOM 2074 C C . THR A 1 280 ? -22.449 -1.624 -10.297 1.00 60.28 280 THR A C 1
ATOM 2076 O O . THR A 1 280 ? -23.471 -2.256 -10.046 1.00 60.28 280 THR A O 1
ATOM 2079 N N . THR A 1 281 ? -21.964 -1.523 -11.534 1.00 62.16 281 THR A N 1
ATOM 2080 C CA . THR A 1 281 ? -22.543 -2.209 -12.704 1.00 62.16 281 THR A CA 1
ATOM 2081 C C . THR A 1 281 ? -21.960 -3.607 -12.922 1.00 62.16 281 THR A C 1
ATOM 2083 O O . THR A 1 281 ? -22.399 -4.354 -13.799 1.00 62.16 281 THR A O 1
ATOM 2086 N N . GLY A 1 282 ? -20.969 -3.968 -12.106 1.00 68.94 282 GLY A N 1
ATOM 2087 C CA . GLY A 1 282 ? -20.276 -5.239 -12.141 1.00 68.94 282 GLY A CA 1
ATOM 2088 C C . GLY A 1 282 ? -21.044 -6.405 -11.500 1.00 68.94 282 GLY A C 1
ATOM 2089 O O . GLY A 1 282 ? -22.114 -6.225 -10.908 1.00 68.94 282 GLY A O 1
ATOM 2090 N N . PRO A 1 283 ? -20.474 -7.617 -11.604 1.00 74.75 283 PRO A N 1
ATOM 2091 C CA . PRO A 1 283 ? -21.011 -8.841 -11.006 1.00 74.75 283 PRO A CA 1
ATOM 2092 C C . PRO A 1 283 ? -21.243 -8.700 -9.494 1.00 74.75 283 PRO A C 1
ATOM 2094 O O . PRO A 1 283 ? -20.595 -7.892 -8.836 1.00 74.75 283 PRO A O 1
ATOM 2097 N N . ASP A 1 284 ? -22.196 -9.457 -8.952 1.00 84.06 284 ASP A N 1
ATOM 2098 C CA . ASP A 1 284 ? -22.554 -9.414 -7.530 1.00 84.06 284 ASP A CA 1
ATOM 2099 C C . ASP A 1 284 ? -21.586 -10.269 -6.694 1.00 84.06 284 ASP A C 1
ATOM 2101 O O . ASP A 1 284 ? -21.445 -11.458 -6.997 1.00 84.06 284 ASP A O 1
ATOM 2105 N N . PRO A 1 285 ? -20.928 -9.719 -5.650 1.00 86.75 285 PRO A N 1
ATOM 2106 C CA . PRO A 1 285 ? -20.051 -10.494 -4.769 1.00 86.75 285 PRO A CA 1
ATOM 2107 C C . PRO A 1 285 ? -20.746 -11.684 -4.089 1.00 86.75 285 PRO A C 1
ATOM 2109 O O . PRO A 1 285 ? -20.057 -12.627 -3.696 1.00 86.75 285 PRO A O 1
ATOM 2112 N N . ALA A 1 286 ? -22.083 -11.697 -3.995 1.00 87.38 286 ALA A N 1
ATOM 2113 C CA . ALA A 1 286 ? -22.840 -12.846 -3.495 1.00 87.38 286 ALA A CA 1
ATOM 2114 C C . ALA A 1 286 ? -22.596 -14.141 -4.298 1.00 87.38 286 ALA A C 1
ATOM 2116 O O . ALA A 1 286 ? -22.761 -15.230 -3.751 1.00 87.38 286 ALA A O 1
ATOM 2117 N N . GLU A 1 287 ? -22.127 -14.058 -5.552 1.00 90.00 287 GLU A N 1
ATOM 2118 C CA . GLU A 1 287 ? -21.788 -15.247 -6.349 1.00 90.00 287 GLU A CA 1
ATOM 2119 C C . GLU A 1 287 ? -20.662 -16.092 -5.730 1.00 90.00 287 GLU A C 1
ATOM 2121 O O . GLU A 1 287 ? -20.568 -17.284 -6.004 1.00 90.00 287 GLU A O 1
ATOM 2126 N N . LEU A 1 288 ? -19.821 -15.499 -4.874 1.00 89.44 288 LEU A N 1
ATOM 2127 C CA . LEU A 1 288 ? -18.742 -16.203 -4.175 1.00 89.44 288 LEU A CA 1
ATOM 2128 C C . LEU A 1 288 ? -19.244 -17.158 -3.074 1.00 89.44 288 LEU A C 1
ATOM 2130 O O . LEU A 1 288 ? -18.457 -17.954 -2.560 1.00 89.44 288 LEU A O 1
ATOM 2134 N N . LEU A 1 289 ? -20.523 -17.064 -2.694 1.00 89.75 289 LEU A N 1
ATOM 2135 C CA . LEU A 1 289 ? -21.175 -17.963 -1.734 1.00 89.75 289 LEU A CA 1
ATOM 2136 C C . LEU A 1 289 ? -21.759 -19.221 -2.396 1.00 89.75 289 LEU A C 1
ATOM 2138 O O . LEU A 1 289 ? -22.252 -20.105 -1.700 1.00 89.75 289 LEU A O 1
ATOM 2142 N N . ASP A 1 290 ? -21.733 -19.308 -3.727 1.00 89.88 290 ASP A N 1
ATOM 2143 C CA . ASP A 1 290 ? -22.237 -20.468 -4.457 1.00 89.88 290 ASP A CA 1
ATOM 2144 C C . ASP A 1 290 ? -21.300 -21.673 -4.266 1.00 89.88 290 ASP A C 1
ATOM 2146 O O . ASP A 1 290 ? -20.237 -21.771 -4.885 1.00 89.88 290 ASP A O 1
ATOM 2150 N N . ALA A 1 291 ? -21.710 -22.598 -3.398 1.00 85.00 291 ALA A N 1
ATOM 2151 C CA . ALA A 1 291 ? -20.949 -23.796 -3.060 1.00 85.00 291 ALA A CA 1
ATOM 2152 C C . ALA A 1 291 ? -20.888 -24.832 -4.200 1.00 85.00 291 ALA A C 1
ATOM 2154 O O . ALA A 1 291 ? -19.966 -25.650 -4.214 1.00 85.00 291 ALA A O 1
ATOM 2155 N N . GLU A 1 292 ? -21.822 -24.811 -5.161 1.00 87.25 292 GLU A N 1
ATOM 2156 C CA . GLU A 1 292 ? -21.750 -25.688 -6.338 1.00 87.25 292 GLU A CA 1
ATOM 2157 C C . GLU A 1 292 ? -20.694 -25.180 -7.320 1.00 87.25 292 GLU A C 1
ATOM 2159 O O . GLU A 1 292 ? -19.913 -25.957 -7.877 1.00 87.25 292 GLU A O 1
ATOM 2164 N N . ARG A 1 293 ? -20.635 -23.859 -7.505 1.00 88.25 293 ARG A N 1
ATOM 2165 C CA . ARG A 1 293 ? -19.662 -23.215 -8.389 1.00 88.25 293 ARG A CA 1
ATOM 2166 C C . ARG A 1 293 ? -18.267 -23.134 -7.773 1.00 88.25 293 ARG A C 1
ATOM 2168 O O . ARG A 1 293 ? -17.274 -23.243 -8.497 1.00 88.25 293 ARG A O 1
ATOM 2175 N N . PHE A 1 294 ? -18.189 -22.953 -6.458 1.00 92.56 294 PHE A N 1
ATOM 2176 C CA . PHE A 1 294 ? -16.947 -22.760 -5.717 1.00 92.56 294 PHE A CA 1
ATOM 2177 C C . PHE A 1 294 ? -16.840 -23.698 -4.504 1.00 92.56 294 PHE A C 1
ATOM 2179 O O . PHE A 1 294 ? -16.892 -23.256 -3.354 1.00 92.56 294 PHE A O 1
ATOM 2186 N N . PRO A 1 295 ? -16.615 -25.005 -4.727 1.00 88.44 295 PRO A N 1
ATOM 2187 C CA . PRO A 1 295 ? -16.607 -25.994 -3.649 1.00 88.44 295 PRO A CA 1
ATOM 2188 C C . PRO A 1 295 ? -15.394 -25.880 -2.710 1.00 88.44 295 PRO A C 1
ATOM 2190 O O . PRO A 1 295 ? -15.377 -26.492 -1.645 1.00 88.44 295 PRO A O 1
ATOM 2193 N N . THR A 1 296 ? -14.338 -25.148 -3.093 1.00 91.69 296 THR A N 1
ATOM 2194 C CA . THR A 1 296 ? -13.082 -25.068 -2.322 1.00 91.69 296 THR A CA 1
ATOM 2195 C C . THR A 1 296 ? -12.485 -23.662 -2.294 1.00 91.69 296 THR A C 1
ATOM 2197 O O . THR A 1 296 ? -12.655 -22.876 -3.228 1.00 91.69 296 THR A O 1
ATOM 2200 N N . ALA A 1 297 ? -11.674 -23.374 -1.271 1.00 87.94 297 ALA A N 1
ATOM 2201 C CA . ALA A 1 297 ? -10.972 -22.095 -1.145 1.00 87.94 297 ALA A CA 1
ATOM 2202 C C . ALA A 1 297 ? -10.033 -21.831 -2.341 1.00 87.94 297 ALA A C 1
ATOM 2204 O O . ALA A 1 297 ? -9.883 -20.693 -2.793 1.00 87.94 297 ALA A O 1
ATOM 2205 N N . ALA A 1 298 ? -9.454 -22.902 -2.898 1.00 87.50 298 ALA A N 1
ATOM 2206 C CA . ALA A 1 298 ? -8.634 -22.855 -4.102 1.00 87.50 298 ALA A CA 1
ATOM 2207 C C . ALA A 1 298 ? -9.446 -22.446 -5.342 1.00 87.50 298 ALA A C 1
ATOM 2209 O O . ALA A 1 298 ? -8.979 -21.610 -6.107 1.00 87.50 298 ALA A O 1
ATOM 2210 N N . SER A 1 299 ? -10.671 -22.965 -5.515 1.00 91.81 299 SER A N 1
ATOM 2211 C CA . SER A 1 299 ? -11.540 -22.583 -6.643 1.00 91.81 299 SER A CA 1
ATOM 2212 C C . SER A 1 299 ? -11.956 -21.109 -6.602 1.00 91.81 299 SER A C 1
ATOM 2214 O O . SER A 1 299 ? -12.003 -20.452 -7.641 1.00 91.81 299 SER A O 1
ATOM 2216 N N . ILE A 1 300 ? -12.169 -20.559 -5.402 1.00 91.06 300 ILE A N 1
ATOM 2217 C CA . ILE A 1 300 ? -12.438 -19.127 -5.208 1.00 91.06 300 ILE A CA 1
ATOM 2218 C C . ILE A 1 300 ? -11.187 -18.308 -5.540 1.00 91.06 300 ILE A C 1
ATOM 2220 O O . ILE A 1 300 ? -11.267 -17.329 -6.277 1.00 91.06 300 ILE A O 1
ATOM 2224 N N . SER A 1 301 ? -10.019 -18.713 -5.033 1.00 89.25 301 SER A N 1
ATOM 2225 C CA . SER A 1 301 ? -8.753 -18.018 -5.302 1.00 89.25 301 SER A CA 1
ATOM 2226 C C . SER A 1 301 ? -8.411 -18.005 -6.799 1.00 89.25 301 SER A C 1
ATOM 2228 O O . SER A 1 301 ? -8.085 -16.950 -7.344 1.00 89.25 301 SER A O 1
ATOM 2230 N N . ASP A 1 302 ? -8.572 -19.139 -7.487 1.00 89.19 302 ASP A N 1
ATOM 2231 C CA . ASP A 1 302 ? -8.360 -19.264 -8.934 1.00 89.19 302 ASP A CA 1
ATOM 2232 C C . ASP A 1 302 ? -9.328 -18.381 -9.733 1.00 89.19 302 ASP A C 1
ATOM 2234 O O . ASP A 1 302 ? -8.924 -17.696 -10.677 1.00 89.19 302 ASP A O 1
ATOM 2238 N N . HIS A 1 303 ? -10.593 -18.306 -9.305 1.00 91.75 303 HIS A N 1
ATOM 2239 C CA . HIS A 1 303 ? -11.573 -17.399 -9.892 1.00 91.75 303 HIS A CA 1
ATOM 2240 C C . HIS A 1 303 ? -11.162 -15.927 -9.751 1.00 91.75 303 HIS A C 1
ATOM 2242 O O . HIS A 1 303 ? -11.172 -15.189 -10.742 1.00 91.75 303 HIS A O 1
ATOM 2248 N N . LEU A 1 304 ? -10.764 -15.502 -8.546 1.00 90.12 304 LEU A N 1
ATOM 2249 C CA . LEU A 1 304 ? -10.314 -14.131 -8.291 1.00 90.12 304 LEU A CA 1
ATOM 2250 C C . LEU A 1 304 ? -9.071 -13.793 -9.131 1.00 90.12 304 LEU A C 1
ATOM 2252 O O . LEU A 1 304 ? -9.040 -12.770 -9.814 1.00 90.12 304 LEU A O 1
ATOM 2256 N N . LEU A 1 305 ? -8.072 -14.675 -9.168 1.00 88.00 305 LEU A N 1
ATOM 2257 C CA . LEU A 1 305 ? -6.864 -14.478 -9.976 1.00 88.00 305 LEU A CA 1
ATOM 2258 C C . LEU A 1 305 ? -7.171 -14.410 -11.479 1.00 88.00 305 LEU A C 1
ATOM 2260 O O . LEU A 1 305 ? -6.651 -13.541 -12.183 1.00 88.00 305 LEU A O 1
ATOM 2264 N N . THR A 1 306 ? -8.052 -15.283 -11.969 1.00 88.00 306 THR A N 1
ATOM 2265 C CA . THR A 1 306 ? -8.441 -15.340 -13.384 1.00 88.00 306 THR A CA 1
ATOM 2266 C C . THR A 1 306 ? -9.170 -14.073 -13.827 1.00 88.00 306 THR A C 1
ATOM 2268 O O . THR A 1 306 ? -8.959 -13.587 -14.941 1.00 88.00 306 THR A O 1
ATOM 2271 N N . ARG A 1 307 ? -10.021 -13.511 -12.963 1.00 87.88 307 ARG A N 1
ATOM 2272 C CA . ARG A 1 307 ? -10.854 -12.349 -13.302 1.00 87.88 307 ARG A CA 1
ATOM 2273 C C . ARG A 1 307 ? -10.145 -11.010 -13.113 1.00 87.88 307 ARG A C 1
ATOM 2275 O O . ARG A 1 307 ? -10.550 -10.030 -13.731 1.00 87.88 307 ARG A O 1
ATOM 2282 N N . PHE A 1 308 ? -9.068 -10.971 -12.331 1.00 86.00 308 PHE A N 1
ATOM 2283 C CA . PHE A 1 308 ? -8.333 -9.746 -12.026 1.00 86.00 308 PHE A CA 1
ATOM 2284 C C . PHE A 1 308 ? -7.780 -9.032 -13.268 1.00 86.00 308 PHE A C 1
ATOM 2286 O O . PHE A 1 308 ? -8.088 -7.862 -13.492 1.00 86.00 308 PHE A O 1
ATOM 2293 N N . VAL A 1 309 ? -6.992 -9.729 -14.101 1.00 82.44 309 VAL A N 1
ATOM 2294 C CA . VAL A 1 309 ? -6.335 -9.115 -15.274 1.00 82.44 309 VAL A CA 1
ATOM 2295 C C . VAL A 1 309 ? -7.357 -8.530 -16.257 1.00 82.44 309 VAL A C 1
ATOM 2297 O O . VAL A 1 309 ? -7.200 -7.369 -16.638 1.00 82.44 309 VAL A O 1
ATOM 2300 N N . PRO A 1 310 ? -8.423 -9.260 -16.652 1.00 80.81 310 PRO A N 1
ATOM 2301 C CA . PRO A 1 310 ? -9.470 -8.684 -17.481 1.00 80.81 310 PRO A CA 1
ATOM 2302 C C . PRO A 1 310 ? -10.117 -7.446 -16.869 1.00 80.81 310 PRO A C 1
ATOM 2304 O O . PRO A 1 310 ? -10.358 -6.510 -17.618 1.00 80.81 310 PRO A O 1
ATOM 2307 N N . THR A 1 311 ? -10.390 -7.425 -15.558 1.00 81.88 311 THR A N 1
ATOM 2308 C CA . THR A 1 311 ? -11.058 -6.294 -14.893 1.00 81.88 311 THR A CA 1
ATOM 2309 C C . THR A 1 311 ? -10.195 -5.036 -14.880 1.00 81.88 311 THR A C 1
ATOM 2311 O O . THR A 1 311 ? -10.683 -3.977 -15.257 1.00 81.88 311 THR A O 1
ATOM 2314 N N . VAL A 1 312 ? -8.912 -5.143 -14.521 1.00 78.44 312 VAL A N 1
ATOM 2315 C CA . VAL A 1 312 ? -7.998 -3.983 -14.460 1.00 78.44 312 VAL A CA 1
ATOM 2316 C C . VAL A 1 312 ? -7.682 -3.426 -15.850 1.00 78.44 312 VAL A C 1
ATOM 2318 O O . VAL A 1 312 ? -7.428 -2.238 -16.003 1.00 78.44 312 VAL A O 1
ATOM 2321 N N . CYS A 1 313 ? -7.715 -4.271 -16.881 1.00 72.56 313 CYS A N 1
ATOM 2322 C CA . CYS A 1 313 ? -7.513 -3.848 -18.265 1.00 72.56 313 CYS A CA 1
ATOM 2323 C C . CYS A 1 313 ? -8.810 -3.405 -18.974 1.00 72.56 313 CYS A C 1
ATOM 2325 O O . CYS A 1 313 ? -8.804 -3.291 -20.202 1.00 72.56 313 CYS A O 1
ATOM 2327 N N . ARG A 1 314 ? -9.930 -3.201 -18.258 1.00 70.38 314 ARG A N 1
ATOM 2328 C CA . ARG A 1 314 ? -11.137 -2.599 -18.850 1.00 70.38 314 ARG A CA 1
ATOM 2329 C C . ARG A 1 314 ? -10.961 -1.082 -18.968 1.00 70.38 314 ARG A C 1
ATOM 2331 O O . ARG A 1 314 ? -10.495 -0.466 -18.017 1.00 70.38 314 ARG A O 1
ATOM 2338 N N . PRO A 1 315 ? -11.384 -0.473 -20.088 1.00 61.12 315 PRO A N 1
ATOM 2339 C CA . PRO A 1 315 ? -11.325 0.973 -20.244 1.00 61.12 315 PRO A CA 1
ATOM 2340 C C . PRO A 1 315 ? -12.329 1.651 -19.307 1.00 61.12 315 PRO A C 1
ATOM 2342 O O . PRO A 1 315 ? -13.539 1.403 -19.409 1.00 61.12 315 PRO A O 1
ATOM 2345 N N . GLU A 1 316 ? -11.842 2.530 -18.430 1.00 62.25 316 GLU A N 1
ATOM 2346 C CA . GLU A 1 316 ? -12.717 3.337 -17.585 1.00 62.25 316 GLU A CA 1
ATOM 2347 C C . GLU A 1 316 ? -13.554 4.308 -18.446 1.00 62.25 316 GLU A C 1
ATOM 2349 O O . GLU A 1 316 ? -13.115 4.759 -19.513 1.00 62.25 316 GLU A O 1
ATOM 2354 N N . PRO A 1 317 ? -14.783 4.660 -18.025 1.00 56.44 317 PRO A N 1
ATOM 2355 C CA . PRO A 1 317 ? -15.601 5.650 -18.727 1.00 56.44 317 PRO A CA 1
ATOM 2356 C C . PRO A 1 317 ? -14.909 7.018 -18.850 1.00 56.44 317 PRO A C 1
ATOM 2358 O O . PRO A 1 317 ? -15.082 7.703 -19.857 1.00 56.44 317 PRO A O 1
ATOM 2361 N N . LEU A 1 318 ? -14.103 7.385 -17.847 1.00 51.19 318 LEU A N 1
ATOM 2362 C CA . LEU A 1 318 ? -13.330 8.627 -17.799 1.00 51.19 318 LEU A CA 1
ATOM 2363 C C . LEU A 1 318 ? -12.163 8.628 -18.796 1.00 51.19 318 LEU A C 1
ATOM 2365 O O . LEU A 1 318 ? -11.999 9.604 -19.525 1.00 51.19 318 LEU A O 1
ATOM 2369 N N . ASP A 1 319 ? -11.431 7.518 -18.924 1.00 56.50 319 ASP A N 1
ATOM 2370 C CA . ASP A 1 319 ? -10.336 7.378 -19.898 1.00 56.50 319 ASP A CA 1
ATOM 2371 C C . ASP A 1 319 ? -10.819 7.580 -21.343 1.00 56.50 319 ASP A C 1
ATOM 2373 O O . ASP A 1 319 ? -10.161 8.247 -22.148 1.00 56.50 319 ASP A O 1
ATOM 2377 N N . ARG A 1 320 ? -12.025 7.080 -21.657 1.00 56.84 320 ARG A N 1
ATOM 2378 C CA . ARG A 1 320 ? -12.691 7.313 -22.950 1.00 56.84 320 ARG A CA 1
ATOM 2379 C C . ARG A 1 320 ? -13.066 8.776 -23.178 1.00 56.84 320 ARG A C 1
ATOM 2381 O O . ARG A 1 320 ? -12.996 9.238 -24.313 1.00 56.84 320 ARG A O 1
ATOM 2388 N N . ALA A 1 321 ? -13.468 9.497 -22.132 1.00 56.09 321 ALA A N 1
ATOM 2389 C CA . ALA A 1 321 ? -13.858 10.903 -22.234 1.00 56.09 321 ALA A CA 1
ATOM 2390 C C . ALA A 1 321 ? -12.652 11.838 -22.438 1.00 56.09 321 ALA A C 1
ATOM 2392 O O . ALA A 1 321 ? -12.788 12.877 -23.081 1.00 56.09 321 ALA A O 1
ATOM 2393 N N . VAL A 1 322 ? -11.476 11.460 -21.925 1.00 56.50 322 VAL A N 1
ATOM 2394 C CA . VAL A 1 322 ? -10.234 12.254 -22.002 1.00 56.50 322 VAL A CA 1
ATOM 2395 C C . VAL A 1 322 ? -9.368 11.877 -23.221 1.00 56.50 322 VAL A C 1
ATOM 2397 O O . VAL A 1 322 ? -8.365 12.529 -23.499 1.00 56.50 322 VAL A O 1
ATOM 2400 N N . GLY A 1 323 ? -9.758 10.863 -24.002 1.00 54.97 323 GLY A N 1
ATOM 2401 C CA . GLY A 1 323 ? -9.027 10.453 -25.208 1.00 54.97 323 GLY A CA 1
ATOM 2402 C C . GLY A 1 323 ? -7.674 9.796 -24.911 1.00 54.97 323 GLY A C 1
ATOM 2403 O O . GLY A 1 323 ? -6.779 9.795 -25.758 1.00 54.97 323 GLY A O 1
ATOM 2404 N N . LEU A 1 324 ? -7.507 9.243 -23.707 1.00 51.84 324 LEU A N 1
ATOM 2405 C CA . LEU A 1 324 ? -6.353 8.420 -23.368 1.00 51.84 324 LEU A CA 1
ATOM 2406 C C . LEU A 1 324 ? -6.585 7.019 -23.943 1.00 51.84 324 LEU A C 1
ATOM 2408 O O . LEU A 1 324 ? -7.079 6.124 -23.262 1.00 51.84 324 LEU A O 1
ATOM 2412 N N . ASP A 1 325 ? -6.238 6.829 -25.217 1.00 53.50 325 ASP A N 1
ATOM 2413 C CA . ASP A 1 325 ? -6.250 5.507 -25.844 1.00 53.50 325 ASP A CA 1
ATOM 2414 C C . ASP A 1 325 ? -5.313 4.567 -25.071 1.00 53.50 325 ASP A C 1
ATOM 2416 O O . ASP A 1 325 ? -4.079 4.659 -25.135 1.00 53.50 325 ASP A O 1
ATOM 2420 N N . GLN A 1 326 ? -5.903 3.642 -24.314 1.00 58.41 326 GLN A N 1
ATOM 2421 C CA . GLN A 1 326 ? -5.156 2.625 -23.591 1.00 58.41 326 GLN A CA 1
ATOM 2422 C C . GLN A 1 326 ? -4.459 1.720 -24.619 1.00 58.41 326 GLN A C 1
ATOM 2424 O O . GLN A 1 326 ? -5.093 0.996 -25.385 1.00 58.41 326 GLN A O 1
ATOM 2429 N N . ARG A 1 327 ? -3.120 1.777 -24.657 1.00 56.31 327 ARG A N 1
ATOM 2430 C CA . ARG A 1 327 ? -2.288 1.129 -25.692 1.00 56.31 327 ARG A CA 1
ATOM 2431 C C . ARG A 1 327 ? -2.361 -0.404 -25.718 1.00 56.31 327 ARG A C 1
ATOM 2433 O O . ARG A 1 327 ? -1.863 -0.994 -26.676 1.00 56.31 327 ARG A O 1
ATOM 2440 N N . TRP A 1 328 ? -2.926 -1.053 -24.694 1.00 61.09 328 TRP A N 1
ATOM 2441 C CA . TRP A 1 328 ? -2.913 -2.513 -24.557 1.00 61.09 328 TRP A CA 1
ATOM 2442 C C . TRP A 1 328 ? -4.280 -3.088 -24.197 1.00 61.09 328 TRP A C 1
ATOM 2444 O O . TRP A 1 328 ? -4.879 -2.703 -23.198 1.00 61.09 328 TRP A O 1
ATOM 2454 N N . SER A 1 329 ? -4.742 -4.070 -24.974 1.00 74.00 329 SER A N 1
ATOM 2455 C CA . SER A 1 329 ? -5.962 -4.822 -24.662 1.00 74.00 329 SER A CA 1
ATOM 2456 C C . SER A 1 329 ? -5.723 -5.875 -23.571 1.00 74.00 329 SER A C 1
ATOM 2458 O O . SER A 1 329 ? -4.611 -6.391 -23.422 1.00 74.00 329 SER A O 1
ATOM 2460 N N . ALA A 1 330 ? -6.778 -6.267 -22.846 1.00 76.69 330 ALA A N 1
ATOM 2461 C CA . ALA A 1 330 ? -6.718 -7.331 -21.832 1.00 76.69 330 ALA A CA 1
ATOM 2462 C C . ALA A 1 330 ? -6.101 -8.639 -22.373 1.00 76.69 330 ALA A C 1
ATOM 2464 O O . ALA A 1 330 ? -5.341 -9.321 -21.683 1.00 76.69 330 ALA A O 1
ATOM 2465 N N . GLU A 1 331 ? -6.360 -8.969 -23.641 1.00 77.88 331 GLU A N 1
ATOM 2466 C CA . GLU A 1 331 ? -5.765 -10.128 -24.313 1.00 77.88 331 GLU A CA 1
ATOM 2467 C C . GLU A 1 331 ? -4.249 -10.003 -24.500 1.00 77.88 331 GLU A C 1
ATOM 2469 O O . GLU A 1 331 ? -3.513 -10.984 -24.337 1.00 77.88 331 GLU A O 1
ATOM 2474 N N . GLN A 1 332 ? -3.769 -8.805 -24.849 1.00 80.50 332 GLN A N 1
ATOM 2475 C CA . GLN A 1 332 ? -2.342 -8.527 -24.988 1.00 80.50 332 GLN A CA 1
ATOM 2476 C C . GLN A 1 332 ? -1.646 -8.604 -23.628 1.00 80.50 332 GLN A C 1
ATOM 2478 O O . GLN A 1 332 ? -0.612 -9.267 -23.521 1.00 80.50 332 GLN A O 1
ATOM 2483 N N . ALA A 1 333 ? -2.238 -8.012 -22.587 1.00 79.50 333 ALA A N 1
ATOM 2484 C CA . ALA A 1 333 ? -1.730 -8.101 -21.221 1.00 79.50 333 ALA A CA 1
ATOM 2485 C C . ALA A 1 333 ? -1.641 -9.565 -20.755 1.00 79.50 333 ALA A C 1
ATOM 2487 O O . ALA A 1 333 ? -0.575 -10.032 -20.350 1.00 79.50 333 ALA A O 1
ATOM 2488 N N . ALA A 1 334 ? -2.715 -10.343 -20.929 1.00 80.12 334 ALA A N 1
ATOM 2489 C CA . ALA A 1 334 ? -2.741 -11.760 -20.569 1.00 80.12 334 ALA A CA 1
ATOM 2490 C C . ALA A 1 334 ? -1.693 -12.594 -21.330 1.00 80.12 334 ALA A C 1
ATOM 2492 O O . ALA A 1 334 ? -1.118 -13.539 -20.785 1.00 80.12 334 ALA A O 1
ATOM 2493 N N . ARG A 1 335 ? -1.412 -12.260 -22.598 1.00 82.69 335 ARG A N 1
ATOM 2494 C CA . ARG A 1 335 ? -0.357 -12.915 -23.388 1.00 82.69 335 ARG A CA 1
ATOM 2495 C C . ARG A 1 335 ? 1.029 -12.665 -22.796 1.00 82.69 335 ARG A C 1
ATOM 2497 O O . ARG A 1 335 ? 1.803 -13.615 -22.669 1.00 82.69 335 ARG A O 1
ATOM 2504 N N . TRP A 1 336 ? 1.322 -11.427 -22.406 1.00 80.94 336 TRP A N 1
ATOM 2505 C CA . TRP A 1 336 ? 2.591 -11.076 -21.772 1.00 80.94 336 TRP A CA 1
ATOM 2506 C C . TRP A 1 336 ? 2.736 -11.685 -20.379 1.00 80.94 336 TRP A C 1
ATOM 2508 O O . TRP A 1 336 ? 3.792 -12.239 -20.082 1.00 80.94 336 TRP A O 1
ATOM 2518 N N . PHE A 1 337 ? 1.679 -11.692 -19.563 1.00 83.00 337 PHE A N 1
ATOM 2519 C CA . PHE A 1 337 ? 1.714 -12.352 -18.256 1.00 83.00 337 PHE A CA 1
ATOM 2520 C C . PHE A 1 337 ? 1.929 -13.865 -18.368 1.00 83.00 337 PHE A C 1
ATOM 2522 O O . PHE A 1 337 ? 2.742 -14.415 -17.630 1.00 83.00 337 PHE A O 1
ATOM 2529 N N . ARG A 1 338 ? 1.304 -14.545 -19.343 1.00 84.31 338 ARG A N 1
ATOM 2530 C CA . ARG A 1 338 ? 1.592 -15.967 -19.622 1.00 84.31 338 ARG A CA 1
ATOM 2531 C C . ARG A 1 338 ? 3.044 -16.200 -20.018 1.00 84.31 338 ARG A C 1
ATOM 2533 O O . ARG A 1 338 ? 3.669 -17.146 -19.543 1.00 84.31 338 ARG A O 1
ATOM 2540 N N . PHE A 1 339 ? 3.583 -15.346 -20.887 1.00 82.06 339 PHE A N 1
ATOM 2541 C CA . PHE A 1 339 ? 4.989 -15.419 -21.272 1.00 82.06 339 PHE A CA 1
ATOM 2542 C C . PHE A 1 339 ? 5.910 -15.251 -20.058 1.00 82.06 339 PHE A C 1
ATOM 2544 O O . PHE A 1 339 ? 6.859 -16.020 -19.896 1.00 82.06 339 PHE A O 1
ATOM 2551 N N . LEU A 1 340 ? 5.600 -14.281 -19.199 1.00 82.19 340 LEU A N 1
ATOM 2552 C CA . LEU A 1 340 ? 6.346 -13.988 -17.987 1.00 82.19 340 LEU A CA 1
ATOM 2553 C C . LEU A 1 340 ? 6.316 -15.158 -17.004 1.00 82.19 340 LEU A C 1
ATOM 2555 O O . LEU A 1 340 ? 7.373 -15.617 -16.579 1.00 82.19 340 LEU A O 1
ATOM 2559 N N . ALA A 1 341 ? 5.129 -15.687 -16.709 1.00 81.56 341 ALA A N 1
ATOM 2560 C CA . ALA A 1 341 ? 4.957 -16.836 -15.831 1.00 81.56 341 ALA A CA 1
ATOM 2561 C C . ALA A 1 341 ? 5.760 -18.039 -16.346 1.00 81.56 341 ALA A C 1
ATOM 2563 O O . ALA A 1 341 ? 6.584 -18.591 -15.625 1.00 81.56 341 ALA A O 1
ATOM 2564 N N . ALA A 1 342 ? 5.640 -18.374 -17.636 1.00 82.88 342 ALA A N 1
ATOM 2565 C CA . ALA A 1 342 ? 6.412 -19.459 -18.240 1.00 82.88 342 ALA A CA 1
ATOM 2566 C C . ALA A 1 342 ? 7.932 -19.201 -18.242 1.00 82.88 342 ALA A C 1
ATOM 2568 O O . ALA A 1 342 ? 8.729 -20.143 -18.263 1.00 82.88 342 ALA A O 1
ATOM 2569 N N . HIS A 1 343 ? 8.369 -17.941 -18.286 1.00 77.56 343 HIS A N 1
ATOM 2570 C CA . HIS A 1 343 ? 9.780 -17.581 -18.167 1.00 77.56 343 HIS A CA 1
ATOM 2571 C C . HIS A 1 343 ? 10.293 -17.780 -16.734 1.00 77.56 343 HIS A C 1
ATOM 2573 O O . HIS A 1 343 ? 11.311 -18.446 -16.551 1.00 77.56 343 HIS A O 1
ATOM 2579 N N . LEU A 1 344 ? 9.563 -17.272 -15.741 1.00 79.75 344 LEU A N 1
ATOM 2580 C CA . LEU A 1 344 ? 9.880 -17.385 -14.317 1.00 79.75 344 LEU A CA 1
ATOM 2581 C C . LEU A 1 344 ? 9.859 -18.848 -13.842 1.00 79.75 344 LEU A C 1
ATOM 2583 O O . LEU A 1 344 ? 10.832 -19.316 -13.249 1.00 79.75 344 LEU A O 1
ATOM 2587 N N . SER A 1 345 ? 8.839 -19.626 -14.229 1.00 81.94 345 SER A N 1
ATOM 2588 C CA . SER A 1 345 ? 8.748 -21.059 -13.910 1.00 81.94 345 SER A CA 1
ATOM 2589 C C . SER A 1 345 ? 9.920 -21.862 -14.472 1.00 81.94 345 SER A C 1
ATOM 2591 O O . SER A 1 345 ? 10.469 -22.710 -13.777 1.00 81.94 345 SER A O 1
ATOM 2593 N N . ARG A 1 346 ? 10.362 -21.574 -15.707 1.00 79.75 346 ARG A N 1
ATOM 2594 C CA . ARG A 1 346 ? 11.541 -22.236 -16.303 1.00 79.75 346 ARG A CA 1
ATOM 2595 C C . ARG A 1 346 ? 12.844 -21.918 -15.577 1.00 79.75 346 ARG A C 1
ATOM 2597 O O . ARG A 1 346 ? 13.808 -22.662 -15.720 1.00 79.75 346 ARG A O 1
ATOM 2604 N N . ARG A 1 347 ? 12.893 -20.799 -14.859 1.00 74.69 347 ARG A N 1
ATOM 2605 C CA . ARG A 1 347 ? 14.063 -20.359 -14.098 1.00 74.69 347 ARG A CA 1
ATOM 2606 C C . ARG A 1 347 ? 13.989 -20.717 -12.618 1.00 74.69 347 ARG A C 1
ATOM 2608 O O . ARG A 1 347 ? 14.954 -20.445 -11.915 1.00 74.69 347 ARG A O 1
ATOM 2615 N N . HIS A 1 348 ? 12.891 -21.328 -12.169 1.00 75.75 348 HIS A N 1
ATOM 2616 C CA . HIS A 1 348 ? 12.638 -21.639 -10.761 1.00 75.75 348 HIS A CA 1
ATOM 2617 C C . HIS A 1 348 ? 12.798 -20.415 -9.844 1.00 75.75 348 HIS A C 1
ATOM 2619 O O . HIS A 1 348 ? 13.322 -20.525 -8.741 1.00 75.75 348 HIS A O 1
ATOM 2625 N N . THR A 1 349 ? 12.365 -19.243 -10.315 1.00 72.81 349 THR A N 1
ATOM 2626 C CA . THR A 1 349 ? 12.395 -17.995 -9.544 1.00 72.81 349 THR A CA 1
ATOM 2627 C C . THR A 1 349 ? 11.046 -17.297 -9.621 1.00 72.81 349 THR A C 1
ATOM 2629 O O . THR A 1 349 ? 10.361 -17.376 -10.640 1.00 72.81 349 THR A O 1
ATOM 2632 N N . THR A 1 350 ? 10.669 -16.618 -8.545 1.00 68.75 350 THR A N 1
ATOM 2633 C CA . THR A 1 350 ? 9.528 -15.696 -8.492 1.00 68.75 350 THR A CA 1
ATOM 2634 C C . THR A 1 350 ? 9.953 -14.244 -8.708 1.00 68.75 350 THR A C 1
ATOM 2636 O O . THR A 1 350 ? 9.099 -13.394 -8.946 1.00 68.75 350 THR A O 1
ATOM 2639 N N . ASP A 1 351 ? 11.257 -13.961 -8.664 1.00 63.91 351 ASP A N 1
ATOM 2640 C CA . ASP A 1 351 ? 11.785 -12.604 -8.746 1.00 63.91 351 ASP A CA 1
ATOM 2641 C C . ASP A 1 351 ? 11.883 -12.121 -10.190 1.00 63.91 351 ASP A C 1
ATOM 2643 O O . ASP A 1 351 ? 12.545 -12.711 -11.050 1.00 63.91 351 ASP A O 1
ATOM 2647 N N . LEU A 1 352 ? 11.237 -10.985 -10.440 1.00 65.31 352 LEU A N 1
ATOM 2648 C CA . LEU A 1 352 ? 11.257 -10.305 -11.722 1.00 65.31 352 LEU A CA 1
ATOM 2649 C C . LEU A 1 352 ? 12.403 -9.293 -11.773 1.00 65.31 352 LEU A C 1
ATOM 2651 O O . LEU A 1 352 ? 12.226 -8.098 -11.551 1.00 65.31 352 LEU A O 1
ATOM 2655 N N . ALA A 1 353 ? 13.596 -9.765 -12.109 1.00 68.88 353 ALA A N 1
ATOM 2656 C CA . ALA A 1 353 ? 14.713 -8.884 -12.411 1.00 68.88 353 ALA A CA 1
ATOM 2657 C C . ALA A 1 353 ? 14.591 -8.379 -13.857 1.00 68.88 353 ALA A C 1
ATOM 2659 O O . ALA A 1 353 ? 14.878 -9.099 -14.814 1.00 68.88 353 ALA A O 1
ATOM 2660 N N . TRP A 1 354 ? 14.149 -7.134 -14.045 1.00 61.50 354 TRP A N 1
ATOM 2661 C CA . TRP A 1 354 ? 13.837 -6.615 -15.383 1.00 61.50 354 TRP A CA 1
ATOM 2662 C C . TRP A 1 354 ? 15.048 -6.601 -16.337 1.00 61.50 354 TRP A C 1
ATOM 2664 O O . TRP A 1 354 ? 14.903 -6.800 -17.541 1.00 61.50 354 TRP A O 1
ATOM 2674 N N . TRP A 1 355 ? 16.272 -6.444 -15.832 1.00 63.34 355 TRP A N 1
ATOM 2675 C CA . TRP A 1 355 ? 17.484 -6.551 -16.658 1.00 63.34 355 TRP A CA 1
ATOM 2676 C C . TRP A 1 355 ? 17.719 -7.976 -17.184 1.00 63.34 355 TRP A C 1
ATOM 2678 O O . TRP A 1 355 ? 18.410 -8.174 -18.185 1.00 63.34 355 TRP A O 1
ATOM 2688 N N . GLU A 1 356 ? 17.112 -8.983 -16.560 1.00 65.31 356 GLU A N 1
ATOM 2689 C CA . GLU A 1 356 ? 17.153 -10.363 -17.024 1.00 65.31 356 GLU A CA 1
ATOM 2690 C C . GLU A 1 356 ? 16.112 -10.655 -18.109 1.00 65.31 356 GLU A C 1
ATOM 2692 O O . GLU A 1 356 ? 16.189 -11.719 -18.724 1.00 65.31 356 GLU A O 1
ATOM 2697 N N . PHE A 1 357 ? 15.207 -9.726 -18.457 1.00 64.94 357 PHE A N 1
ATOM 2698 C CA . PHE A 1 357 ? 14.287 -9.897 -19.596 1.00 64.94 357 PHE A CA 1
ATOM 2699 C C . PHE A 1 357 ? 15.023 -10.182 -20.908 1.00 64.94 357 PHE A C 1
ATOM 2701 O O . PHE A 1 357 ? 14.539 -10.944 -21.748 1.00 64.94 357 PHE A O 1
ATOM 2708 N N . GLY A 1 358 ? 16.242 -9.656 -21.062 1.00 59.97 358 GLY A N 1
ATOM 2709 C CA . GLY A 1 358 ? 17.116 -9.974 -22.189 1.00 59.97 358 GLY A CA 1
ATOM 2710 C C . GLY A 1 358 ? 17.480 -11.464 -22.297 1.00 59.97 358 GLY A C 1
ATOM 2711 O O . GLY A 1 358 ? 17.954 -11.901 -23.342 1.00 59.97 358 GLY A O 1
ATOM 2712 N N . THR A 1 359 ? 17.266 -12.282 -21.260 1.00 62.72 359 THR A N 1
ATOM 2713 C CA . THR A 1 359 ? 17.423 -13.752 -21.296 1.00 62.72 359 THR A CA 1
ATOM 2714 C C . THR A 1 359 ? 16.223 -14.492 -21.869 1.00 62.72 359 THR A C 1
ATOM 2716 O O . THR A 1 359 ? 16.343 -15.672 -22.196 1.00 62.72 359 THR A O 1
ATOM 2719 N N . ALA A 1 360 ? 15.075 -13.830 -22.020 1.00 61.94 360 ALA A N 1
ATOM 2720 C CA . ALA A 1 360 ? 13.860 -14.485 -22.483 1.00 61.94 360 ALA A CA 1
ATOM 2721 C C . ALA A 1 360 ? 13.931 -14.870 -23.976 1.00 61.94 360 ALA A C 1
ATOM 2723 O O . ALA A 1 360 ? 13.276 -15.821 -24.412 1.00 61.94 360 ALA A O 1
ATOM 2724 N N . LEU A 1 361 ? 14.786 -14.190 -24.750 1.00 64.12 361 LEU A N 1
ATOM 2725 C CA . LEU A 1 361 ? 15.146 -14.571 -26.116 1.00 64.12 361 LEU A CA 1
ATOM 2726 C C . LEU A 1 361 ? 16.129 -15.750 -26.116 1.00 64.12 361 LEU A C 1
ATOM 2728 O O . LEU A 1 361 ? 17.104 -15.771 -25.363 1.00 64.12 361 LEU A O 1
ATOM 2732 N N . ARG A 1 362 ? 15.932 -16.717 -27.029 1.00 70.50 362 ARG A N 1
ATOM 2733 C CA . ARG A 1 362 ? 16.906 -17.805 -27.246 1.00 70.50 362 ARG A CA 1
ATOM 2734 C C . ARG A 1 362 ? 18.295 -17.203 -27.475 1.00 70.50 362 ARG A C 1
ATOM 2736 O O . ARG A 1 362 ? 18.434 -16.239 -28.226 1.00 70.50 362 ARG A O 1
ATOM 2743 N N . ARG A 1 363 ? 19.332 -17.831 -26.903 1.00 69.12 363 ARG A N 1
ATOM 2744 C CA . ARG A 1 363 ? 20.736 -17.376 -26.983 1.00 69.12 363 ARG A CA 1
ATOM 2745 C C . ARG A 1 363 ? 21.153 -16.970 -28.401 1.00 69.12 363 ARG A C 1
ATOM 2747 O O . ARG A 1 363 ? 21.782 -15.934 -28.551 1.00 69.12 363 ARG A O 1
ATOM 2754 N N . ARG A 1 364 ? 20.733 -17.741 -29.416 1.00 72.56 364 ARG A N 1
ATOM 2755 C CA . ARG A 1 364 ? 20.998 -17.479 -30.845 1.00 72.56 364 ARG A CA 1
ATOM 2756 C C . ARG A 1 364 ? 20.345 -16.187 -31.350 1.00 72.56 364 ARG A C 1
ATOM 2758 O O . ARG A 1 364 ? 21.006 -15.391 -32.006 1.00 72.56 364 ARG A O 1
ATOM 2765 N N . SER A 1 365 ? 19.074 -15.965 -31.021 1.00 78.44 365 SER A N 1
ATOM 2766 C CA . SER A 1 365 ? 18.336 -14.754 -31.400 1.00 78.44 365 SER A CA 1
ATOM 2767 C C . SER A 1 365 ? 18.947 -13.520 -30.743 1.00 78.44 365 SER A C 1
ATOM 2769 O O . SER A 1 365 ? 19.172 -12.514 -31.401 1.00 78.44 365 SER A O 1
ATOM 2771 N N . ARG A 1 366 ? 19.311 -13.630 -29.462 1.00 73.81 366 ARG A N 1
ATOM 2772 C CA . ARG A 1 366 ? 19.973 -12.557 -28.719 1.00 73.81 366 ARG A CA 1
ATOM 2773 C C . ARG A 1 366 ? 21.339 -12.197 -29.300 1.00 73.81 366 ARG A C 1
ATOM 2775 O O . ARG A 1 366 ? 21.605 -11.022 -29.519 1.00 73.81 366 ARG A O 1
ATOM 2782 N N . THR A 1 367 ? 22.185 -13.190 -29.582 1.00 78.44 367 THR A N 1
ATOM 2783 C CA . THR A 1 367 ? 23.489 -12.948 -30.221 1.00 78.44 367 THR A CA 1
ATOM 2784 C C . THR A 1 367 ? 23.342 -12.301 -31.590 1.00 78.44 367 THR A C 1
ATOM 2786 O O . THR A 1 367 ? 24.114 -11.407 -31.907 1.00 78.44 367 THR A O 1
ATOM 2789 N N . LEU A 1 368 ? 22.340 -12.707 -32.377 1.00 81.62 368 LEU A N 1
ATOM 2790 C CA . LEU A 1 368 ? 22.084 -12.115 -33.690 1.00 81.62 368 LEU A CA 1
ATOM 2791 C C . LEU A 1 368 ? 21.641 -10.655 -33.582 1.00 81.62 368 LEU A C 1
ATOM 2793 O O . LEU A 1 368 ? 22.168 -9.823 -34.308 1.00 81.62 368 LEU A O 1
ATOM 2797 N N . VAL A 1 369 ? 20.731 -10.328 -32.659 1.00 82.50 369 VAL A N 1
ATOM 2798 C CA . VAL A 1 369 ? 20.266 -8.945 -32.454 1.00 82.50 369 VAL A CA 1
ATOM 2799 C C . VAL A 1 369 ? 21.404 -8.042 -31.978 1.00 82.50 369 VAL A C 1
ATOM 2801 O O . VAL A 1 369 ? 21.602 -6.971 -32.543 1.00 82.50 369 VAL A O 1
ATOM 2804 N N . LEU A 1 370 ? 22.188 -8.476 -30.983 1.00 82.00 370 LEU A N 1
ATOM 2805 C CA . LEU A 1 370 ? 23.333 -7.695 -30.498 1.00 82.00 370 LEU A CA 1
ATOM 2806 C C . LEU A 1 370 ? 24.420 -7.552 -31.566 1.00 82.00 370 LEU A C 1
ATOM 2808 O O . LEU A 1 370 ? 24.989 -6.474 -31.708 1.00 82.00 370 LEU A O 1
ATOM 2812 N N . GLY A 1 371 ? 24.696 -8.621 -32.317 1.00 84.94 371 GLY A N 1
ATOM 2813 C CA . GLY A 1 371 ? 25.630 -8.591 -33.438 1.00 84.94 371 GLY A CA 1
ATOM 2814 C C . GLY A 1 371 ? 25.183 -7.608 -34.514 1.00 84.94 371 GLY A C 1
ATOM 2815 O O . GLY A 1 371 ? 25.960 -6.746 -34.906 1.00 84.94 371 GLY A O 1
ATOM 2816 N N . LEU A 1 372 ? 23.916 -7.677 -34.933 1.00 87.94 372 LEU A N 1
ATOM 2817 C CA . LEU A 1 372 ? 23.345 -6.763 -35.920 1.00 87.94 372 LEU A CA 1
ATOM 2818 C C . LEU A 1 372 ? 23.418 -5.309 -35.444 1.00 87.94 372 LEU A C 1
ATOM 2820 O O . LEU A 1 372 ? 23.874 -4.451 -36.189 1.00 87.94 372 LEU A O 1
ATOM 2824 N N . PHE A 1 373 ? 23.023 -5.034 -34.199 1.00 85.38 373 PHE A N 1
ATOM 2825 C CA . PHE A 1 373 ? 23.063 -3.685 -33.638 1.00 85.38 373 PHE A CA 1
ATOM 2826 C C . PHE A 1 373 ? 24.491 -3.126 -33.576 1.00 85.38 373 PHE A C 1
ATOM 2828 O O . PHE A 1 373 ? 24.736 -1.998 -34.008 1.00 85.38 373 PHE A O 1
ATOM 2835 N N . ALA A 1 374 ? 25.443 -3.928 -33.086 1.00 84.56 374 ALA A N 1
ATOM 2836 C CA . ALA A 1 374 ? 26.854 -3.556 -33.037 1.00 84.56 374 ALA A CA 1
ATOM 2837 C C . ALA A 1 374 ? 27.424 -3.309 -34.438 1.00 84.56 374 ALA A C 1
ATOM 2839 O O . ALA A 1 374 ? 28.137 -2.329 -34.637 1.00 84.56 374 ALA A O 1
ATOM 2840 N N . GLY A 1 375 ? 27.068 -4.155 -35.409 1.00 87.50 375 GLY A N 1
ATOM 2841 C CA . GLY A 1 375 ? 27.476 -3.989 -36.799 1.00 87.50 375 GLY A CA 1
ATOM 2842 C C . GLY A 1 375 ? 26.929 -2.709 -37.418 1.00 87.50 375 GLY A C 1
ATOM 2843 O O . GLY A 1 375 ? 27.701 -1.920 -37.948 1.00 87.50 375 GLY A O 1
ATOM 2844 N N . VAL A 1 376 ? 25.626 -2.447 -37.273 1.00 88.44 376 VAL A N 1
ATOM 2845 C CA . VAL A 1 376 ? 24.992 -1.217 -37.778 1.00 88.44 376 VAL A CA 1
ATOM 2846 C C . VAL A 1 376 ? 25.609 0.021 -37.134 1.00 88.44 376 VAL A C 1
ATOM 2848 O O . VAL A 1 376 ? 25.924 0.978 -37.831 1.00 88.44 376 VAL A O 1
ATOM 2851 N N . THR A 1 377 ? 25.836 0.000 -35.820 1.00 84.56 377 THR A N 1
ATOM 2852 C CA . THR A 1 377 ? 26.461 1.133 -35.123 1.00 84.56 377 THR A CA 1
ATOM 2853 C C . THR A 1 377 ? 27.885 1.359 -35.622 1.00 84.56 377 THR A C 1
ATOM 2855 O O . THR A 1 377 ? 28.252 2.496 -35.895 1.00 84.56 377 THR A O 1
ATOM 2858 N N . ALA A 1 378 ? 28.672 0.295 -35.796 1.00 83.62 378 ALA A N 1
ATOM 2859 C CA . ALA A 1 378 ? 30.026 0.401 -36.327 1.00 83.62 378 ALA A CA 1
ATOM 2860 C C . ALA A 1 378 ? 30.039 0.955 -37.762 1.00 83.62 378 ALA A C 1
ATOM 2862 O O . ALA A 1 378 ? 30.834 1.844 -38.045 1.00 83.62 378 ALA A O 1
ATOM 2863 N N . THR A 1 379 ? 29.121 0.511 -38.630 1.00 86.50 379 THR A N 1
ATOM 2864 C CA . THR A 1 379 ? 28.952 1.064 -39.986 1.00 86.50 379 THR A CA 1
ATOM 2865 C C . THR A 1 379 ? 28.595 2.545 -39.962 1.00 86.50 379 THR A C 1
ATOM 2867 O O . THR A 1 379 ? 29.197 3.331 -40.683 1.00 86.50 379 THR A O 1
ATOM 2870 N N . VAL A 1 380 ? 27.631 2.946 -39.129 1.00 86.56 380 VAL A N 1
ATOM 2871 C CA . VAL A 1 380 ? 27.188 4.346 -39.046 1.00 86.56 380 VAL A CA 1
ATOM 2872 C C . VAL A 1 380 ? 28.302 5.247 -38.518 1.00 86.56 380 VAL A C 1
ATOM 2874 O O . VAL A 1 380 ? 28.507 6.334 -39.051 1.00 86.56 380 VAL A O 1
ATOM 2877 N N . VAL A 1 381 ? 29.029 4.804 -37.488 1.00 84.06 381 VAL A N 1
ATOM 2878 C CA . VAL A 1 381 ? 30.165 5.551 -36.933 1.00 84.06 381 VAL A CA 1
ATOM 2879 C C . VAL A 1 381 ? 31.266 5.705 -37.975 1.00 84.06 381 VAL A C 1
ATOM 2881 O O . VAL A 1 381 ? 31.795 6.800 -38.127 1.00 84.06 381 VAL A O 1
ATOM 2884 N N . ASP A 1 382 ? 31.580 4.641 -38.709 1.00 82.06 382 ASP A N 1
ATOM 2885 C CA . ASP A 1 382 ? 32.597 4.675 -39.755 1.00 82.06 382 ASP A CA 1
ATOM 2886 C C . ASP A 1 382 ? 32.228 5.646 -40.883 1.00 82.06 382 ASP A C 1
ATOM 2888 O O . ASP A 1 382 ? 32.987 6.564 -41.182 1.00 82.06 382 ASP A O 1
ATOM 2892 N N . TRP A 1 383 ? 31.007 5.550 -41.413 1.00 86.00 383 TRP A N 1
ATOM 2893 C CA . TRP A 1 383 ? 30.518 6.482 -42.431 1.00 86.00 383 TRP A CA 1
ATOM 2894 C C . TRP A 1 383 ? 30.480 7.933 -41.943 1.00 86.00 383 TRP A C 1
ATOM 2896 O O . TRP A 1 383 ? 30.745 8.847 -42.722 1.00 86.00 383 TRP A O 1
ATOM 2906 N N . LEU A 1 384 ? 30.175 8.167 -40.662 1.00 83.19 384 LEU A N 1
ATOM 2907 C CA . LEU A 1 384 ? 30.233 9.504 -40.072 1.00 83.19 384 LEU A CA 1
ATOM 2908 C C . LEU A 1 384 ? 31.678 10.024 -40.034 1.00 83.19 384 LEU A C 1
ATOM 2910 O O . LEU A 1 384 ? 31.928 11.167 -40.411 1.00 83.19 384 LEU A O 1
ATOM 2914 N N . VAL A 1 385 ? 32.627 9.195 -39.593 1.00 80.19 385 VAL A N 1
ATOM 2915 C CA . VAL A 1 385 ? 34.048 9.558 -39.496 1.00 80.19 385 VAL A CA 1
ATOM 2916 C C . VAL A 1 385 ? 34.636 9.819 -40.879 1.00 80.19 385 VAL A C 1
ATOM 2918 O O . VAL A 1 385 ? 35.265 10.858 -41.077 1.00 80.19 385 VAL A O 1
ATOM 2921 N N . GLU A 1 386 ? 34.401 8.932 -41.843 1.00 76.00 386 GLU A N 1
ATOM 2922 C CA . GLU A 1 386 ? 34.876 9.098 -43.218 1.00 76.00 386 GLU A CA 1
ATOM 2923 C C . GLU A 1 386 ? 34.186 10.274 -43.925 1.00 76.00 386 GLU A C 1
ATOM 2925 O O . GLU A 1 386 ? 34.840 11.041 -44.633 1.00 76.00 386 GLU A O 1
ATOM 2930 N N . GLY A 1 387 ? 32.890 10.487 -43.680 1.00 77.25 387 GLY A N 1
ATOM 2931 C CA . GLY A 1 387 ? 32.150 11.638 -44.197 1.00 77.25 387 GLY A CA 1
ATOM 2932 C C . GLY A 1 387 ? 32.703 12.971 -43.683 1.00 77.25 387 GLY A C 1
ATOM 2933 O O . GLY A 1 387 ? 32.909 13.903 -44.463 1.00 77.25 387 GLY A O 1
ATOM 2934 N N . VAL A 1 388 ? 33.015 13.054 -42.385 1.00 78.75 388 VAL A N 1
ATOM 2935 C CA . VAL A 1 388 ? 33.656 14.231 -41.779 1.00 78.75 388 VAL A CA 1
ATOM 2936 C C . VAL A 1 388 ? 35.083 14.406 -42.303 1.00 78.75 388 VAL A C 1
ATOM 2938 O O . VAL A 1 388 ? 35.444 15.505 -42.712 1.00 78.75 388 VAL A O 1
ATOM 2941 N N . ALA A 1 389 ? 35.888 13.343 -42.358 1.00 75.50 389 ALA A N 1
ATOM 2942 C CA . ALA A 1 389 ? 37.248 13.378 -42.901 1.00 75.50 389 ALA A CA 1
ATOM 2943 C C . ALA A 1 389 ? 37.272 13.894 -44.354 1.00 75.50 389 ALA A C 1
ATOM 2945 O O . ALA A 1 389 ? 38.018 14.820 -44.685 1.00 75.50 389 ALA A O 1
ATOM 2946 N N . SER A 1 390 ? 36.355 13.396 -45.189 1.00 71.00 390 SER A N 1
ATOM 2947 C CA . SER A 1 390 ? 36.155 13.871 -46.559 1.00 71.00 390 SER A CA 1
ATOM 2948 C C . SER A 1 390 ? 35.829 15.367 -46.614 1.00 71.00 390 SER A C 1
ATOM 2950 O O . SER A 1 390 ? 36.342 16.068 -47.487 1.00 71.00 390 SER A O 1
ATOM 2952 N N . ALA A 1 391 ? 35.008 15.881 -45.691 1.00 75.25 391 ALA A N 1
ATOM 2953 C CA . ALA A 1 391 ? 34.686 17.309 -45.618 1.00 75.25 391 ALA A CA 1
ATOM 2954 C C . ALA A 1 391 ? 35.913 18.183 -45.285 1.00 75.25 391 ALA A C 1
ATOM 2956 O O . ALA A 1 391 ? 35.972 19.339 -45.699 1.00 75.25 391 ALA A O 1
ATOM 2957 N N . PHE A 1 392 ? 36.915 17.622 -44.603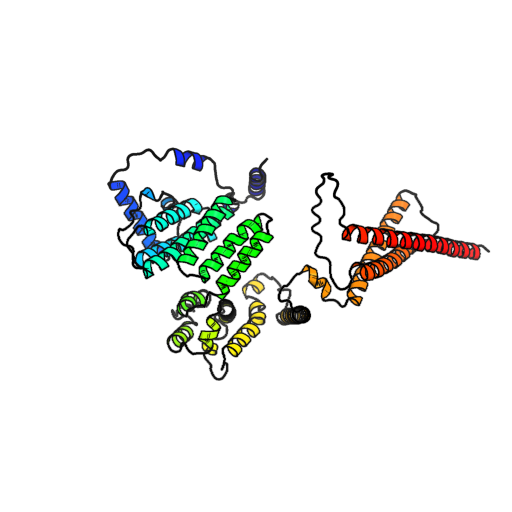 1.00 76.44 392 PHE A N 1
ATOM 2958 C CA . PHE A 1 392 ? 38.198 18.269 -44.302 1.00 76.44 392 PHE A CA 1
ATOM 2959 C C . PHE A 1 392 ? 39.311 17.940 -45.314 1.00 76.44 392 PHE A C 1
ATOM 2961 O O . PHE A 1 392 ? 40.476 18.264 -45.083 1.00 76.44 392 PHE A O 1
ATOM 2968 N N . GLY A 1 393 ? 38.977 17.316 -46.448 1.00 70.31 393 GLY A N 1
ATOM 2969 C CA . GLY A 1 393 ? 39.928 17.022 -47.522 1.00 70.31 393 GLY A CA 1
ATOM 2970 C C . GLY A 1 393 ? 40.878 15.855 -47.238 1.00 70.31 393 GLY A C 1
ATOM 2971 O O . GLY A 1 393 ? 41.822 15.644 -48.000 1.00 70.31 393 GLY A O 1
ATOM 2972 N N . THR A 1 394 ? 40.643 15.073 -46.182 1.00 71.38 394 THR A N 1
ATOM 2973 C CA . THR A 1 394 ? 41.405 13.852 -45.906 1.00 71.38 394 THR A CA 1
ATOM 2974 C C . THR A 1 394 ? 40.692 12.652 -46.529 1.00 71.38 394 THR A C 1
ATOM 2976 O O . THR A 1 394 ? 39.534 12.366 -46.236 1.00 71.38 394 THR A O 1
ATOM 2979 N N . ARG A 1 395 ? 41.376 11.935 -47.430 1.00 61.28 395 ARG A N 1
ATOM 2980 C CA . ARG A 1 395 ? 40.904 10.643 -47.955 1.00 61.28 395 ARG A CA 1
ATOM 2981 C C . ARG A 1 395 ? 41.688 9.517 -47.301 1.00 61.28 395 ARG A C 1
ATOM 2983 O O . ARG A 1 395 ? 42.906 9.439 -47.453 1.00 61.28 395 ARG A O 1
ATOM 2990 N N . VAL A 1 396 ? 40.981 8.650 -46.588 1.00 59.81 396 VAL A N 1
ATOM 2991 C CA . VAL A 1 396 ? 41.528 7.412 -46.035 1.00 59.81 396 VAL A CA 1
ATOM 2992 C C . VAL A 1 396 ? 41.232 6.302 -47.046 1.00 59.81 396 VAL A C 1
ATOM 2994 O O . VAL A 1 396 ? 40.100 5.862 -47.171 1.00 59.81 396 VAL A O 1
ATOM 2997 N N . GLY A 1 397 ? 42.238 5.887 -47.820 1.00 61.06 397 GLY A N 1
ATOM 2998 C CA . GLY A 1 397 ? 42.121 4.761 -48.759 1.00 61.06 397 GLY A CA 1
ATOM 2999 C C . GLY A 1 397 ? 41.650 5.107 -50.180 1.00 61.06 397 GLY A C 1
ATOM 3000 O O . GLY A 1 397 ? 41.293 6.242 -50.497 1.00 61.06 397 GLY A O 1
ATOM 3001 N N . SER A 1 398 ? 41.713 4.102 -51.063 1.00 60.50 398 SER A N 1
ATOM 3002 C CA . SER A 1 398 ? 41.332 4.202 -52.484 1.00 60.50 398 SER A CA 1
ATOM 3003 C C . SER A 1 398 ? 39.965 3.584 -52.802 1.00 60.50 398 SER A C 1
ATOM 3005 O O . SER A 1 398 ? 39.486 3.668 -53.934 1.00 60.50 398 SER A O 1
ATOM 3007 N N . SER A 1 399 ? 39.332 2.964 -51.805 1.00 61.09 399 SER A N 1
ATOM 3008 C CA . SER A 1 399 ? 38.026 2.325 -51.933 1.00 61.09 399 SER A CA 1
ATOM 3009 C C . SER A 1 399 ? 36.856 3.303 -51.747 1.00 61.09 399 SER A C 1
ATOM 3011 O O . SER A 1 399 ? 37.030 4.361 -51.139 1.00 61.09 399 SER A O 1
ATOM 3013 N N . PRO A 1 400 ? 35.650 2.988 -52.257 1.00 70.19 400 PRO A N 1
ATOM 3014 C CA . PRO A 1 400 ? 34.471 3.791 -51.971 1.00 70.19 400 PRO A CA 1
ATOM 3015 C C . PRO A 1 400 ? 34.108 3.681 -50.482 1.00 70.19 400 PRO A C 1
ATOM 3017 O O . PRO A 1 400 ? 33.801 2.592 -50.004 1.00 70.19 400 PRO A O 1
ATOM 3020 N N . TRP A 1 401 ? 34.092 4.817 -49.785 1.00 67.44 401 TRP A N 1
ATOM 3021 C CA . TRP A 1 401 ? 33.837 4.979 -48.341 1.00 67.44 401 TRP A CA 1
ATOM 3022 C C . TRP A 1 401 ? 32.577 4.278 -47.793 1.00 67.44 401 TRP A C 1
ATOM 3024 O O . TRP A 1 401 ? 32.440 4.008 -46.604 1.00 67.44 401 TRP A O 1
ATOM 3034 N N . PHE A 1 402 ? 31.609 3.943 -48.650 1.00 70.62 402 PHE A N 1
ATOM 3035 C CA . PHE A 1 402 ? 30.422 3.199 -48.224 1.00 70.62 402 PHE A CA 1
ATOM 3036 C C . PHE A 1 402 ? 30.686 1.688 -48.058 1.00 70.62 402 PHE A C 1
ATOM 3038 O O . PHE A 1 402 ? 30.047 1.035 -47.231 1.00 70.62 402 PHE A O 1
ATOM 3045 N N . LEU A 1 403 ? 31.632 1.118 -48.815 1.00 74.31 403 LEU A N 1
ATOM 3046 C CA . LEU A 1 403 ? 31.997 -0.304 -48.750 1.00 74.31 403 LEU A CA 1
ATOM 3047 C C . LEU A 1 403 ? 32.860 -0.629 -47.522 1.00 74.31 403 LEU A C 1
ATOM 3049 O O . LEU A 1 403 ? 32.700 -1.715 -46.958 1.00 74.31 403 LEU A O 1
ATOM 3053 N N . SER A 1 404 ? 33.727 0.293 -47.087 1.00 72.94 404 SER A N 1
ATOM 3054 C CA . SER A 1 404 ? 34.537 0.147 -45.867 1.00 72.94 404 SER A CA 1
ATOM 3055 C C . SER A 1 404 ? 33.645 -0.001 -44.633 1.00 72.94 404 SER A C 1
ATOM 3057 O O . SER A 1 404 ? 33.761 -0.997 -43.912 1.00 72.94 404 SER A O 1
ATOM 3059 N N . GLY A 1 405 ? 32.661 0.885 -44.460 1.00 79.31 405 GLY A N 1
ATOM 3060 C CA . GLY A 1 405 ? 31.752 0.824 -43.314 1.00 79.31 405 GLY A CA 1
ATOM 3061 C C . GLY A 1 405 ? 30.865 -0.422 -43.269 1.00 79.31 405 GLY A C 1
ATOM 3062 O O . GLY A 1 405 ? 30.599 -0.944 -42.183 1.00 79.31 405 GLY A O 1
ATOM 3063 N N . LEU A 1 406 ? 30.443 -0.973 -44.415 1.00 84.69 406 LEU A N 1
ATOM 3064 C CA . LEU A 1 406 ? 29.695 -2.241 -44.445 1.00 84.69 406 LEU A CA 1
ATOM 3065 C C . LEU A 1 406 ? 30.569 -3.413 -43.971 1.00 84.69 406 LEU A C 1
ATOM 3067 O O . LEU A 1 406 ? 30.117 -4.279 -43.218 1.00 84.69 406 LEU A O 1
ATOM 3071 N N . LEU A 1 407 ? 31.834 -3.424 -44.389 1.00 82.06 407 LEU A N 1
ATOM 3072 C CA . LEU A 1 407 ? 32.802 -4.447 -44.017 1.00 82.06 407 LEU A CA 1
ATOM 3073 C C . LEU A 1 407 ? 33.167 -4.349 -42.525 1.00 82.06 407 LEU A C 1
ATOM 3075 O O . LEU A 1 407 ? 33.158 -5.362 -41.823 1.00 82.06 407 LEU A O 1
ATOM 3079 N N . ILE A 1 408 ? 33.381 -3.134 -42.013 1.00 79.62 408 ILE A N 1
ATOM 3080 C CA . ILE A 1 408 ? 33.586 -2.849 -40.583 1.00 79.62 408 ILE A CA 1
ATOM 3081 C C . ILE A 1 408 ? 32.378 -3.296 -39.759 1.00 79.62 408 ILE A C 1
ATOM 3083 O O . ILE A 1 408 ? 32.545 -3.961 -38.734 1.00 79.62 408 ILE A O 1
ATOM 3087 N N . GLY A 1 409 ? 31.164 -3.010 -40.232 1.00 84.25 409 GLY A N 1
ATOM 3088 C CA . GLY A 1 409 ? 29.932 -3.468 -39.597 1.00 84.25 409 GLY A CA 1
ATOM 3089 C C . GLY A 1 409 ? 29.814 -4.986 -39.547 1.00 84.25 409 GLY A C 1
ATOM 3090 O O . GLY A 1 409 ? 29.502 -5.546 -38.496 1.00 84.25 409 GLY A O 1
ATOM 3091 N N . PHE A 1 410 ? 30.121 -5.679 -40.646 1.00 86.75 410 PHE A N 1
ATOM 3092 C CA . PHE A 1 410 ? 30.099 -7.142 -40.691 1.00 86.75 410 PHE A CA 1
ATOM 3093 C C . PHE A 1 410 ? 31.099 -7.763 -39.708 1.00 86.75 410 PHE A C 1
ATOM 3095 O O . PHE A 1 410 ? 30.724 -8.609 -38.892 1.00 86.75 410 PHE A O 1
ATOM 3102 N N . PHE A 1 411 ? 32.360 -7.320 -39.724 1.00 82.75 411 PHE A N 1
ATOM 3103 C CA . PHE A 1 411 ? 33.365 -7.827 -38.788 1.00 82.75 411 PHE A CA 1
ATOM 3104 C C . PHE A 1 411 ? 33.041 -7.447 -37.338 1.00 82.75 411 PHE A C 1
ATOM 3106 O O . PHE A 1 411 ? 33.259 -8.260 -36.440 1.00 82.75 411 PHE A O 1
ATOM 3113 N N . GLY A 1 412 ? 32.473 -6.261 -37.101 1.00 81.44 412 GLY A N 1
ATOM 3114 C CA . GLY A 1 412 ? 32.021 -5.817 -35.783 1.00 81.44 412 GLY A CA 1
ATOM 3115 C C . GLY A 1 412 ? 30.886 -6.688 -35.245 1.00 81.44 412 GLY A C 1
ATOM 3116 O O . GLY A 1 412 ? 30.917 -7.100 -34.084 1.00 81.44 412 GLY A O 1
ATOM 3117 N N . ALA A 1 413 ? 29.932 -7.059 -36.104 1.00 84.94 413 ALA A N 1
ATOM 3118 C CA . ALA A 1 413 ? 28.853 -7.983 -35.774 1.00 84.94 413 ALA A CA 1
ATOM 3119 C C . ALA A 1 413 ? 29.377 -9.387 -35.438 1.00 84.94 413 ALA A C 1
ATOM 3121 O O . ALA A 1 413 ? 28.996 -9.962 -34.417 1.00 84.94 413 ALA A O 1
ATOM 3122 N N . VAL A 1 414 ? 30.280 -9.931 -36.262 1.00 85.56 414 VAL A N 1
ATOM 3123 C CA . VAL A 1 414 ? 30.889 -11.254 -36.047 1.00 85.56 414 VAL A CA 1
ATOM 3124 C C . VAL A 1 414 ? 31.710 -11.276 -34.758 1.00 85.56 414 VAL A C 1
ATOM 3126 O O . VAL A 1 414 ? 31.556 -12.194 -33.949 1.00 85.56 414 VAL A O 1
ATOM 3129 N N . LEU A 1 415 ? 32.527 -10.245 -34.522 1.00 82.12 415 LEU A N 1
ATOM 3130 C CA . LEU A 1 415 ? 33.307 -10.111 -33.297 1.00 82.12 415 LEU A CA 1
ATOM 3131 C C . LEU A 1 415 ? 32.392 -10.044 -32.076 1.00 82.12 415 LEU A C 1
ATOM 3133 O O . LEU A 1 415 ? 32.614 -10.771 -31.114 1.00 82.12 415 LEU A O 1
ATOM 3137 N N . MET A 1 416 ? 31.323 -9.247 -32.136 1.00 81.81 416 MET A N 1
ATOM 3138 C CA . MET A 1 416 ? 30.344 -9.147 -31.057 1.00 81.81 416 MET A CA 1
ATOM 3139 C C . MET A 1 416 ? 29.684 -10.500 -30.769 1.00 81.81 416 MET A C 1
ATOM 3141 O O . MET A 1 416 ? 29.580 -10.886 -29.608 1.00 81.81 416 MET A O 1
ATOM 3145 N N . VAL A 1 417 ? 29.291 -11.266 -31.792 1.00 83.25 417 VAL A N 1
ATOM 3146 C CA . VAL A 1 417 ? 28.708 -12.611 -31.620 1.00 83.25 417 VAL A CA 1
ATOM 3147 C C . VAL A 1 417 ? 29.697 -13.569 -30.947 1.00 83.25 417 VAL A C 1
ATOM 3149 O O . VAL A 1 417 ? 29.321 -14.285 -30.014 1.00 83.25 417 VAL A O 1
ATOM 3152 N N . ILE A 1 418 ? 30.959 -13.565 -31.384 1.00 81.44 418 ILE A N 1
ATOM 3153 C CA . ILE A 1 418 ? 32.024 -14.421 -30.845 1.00 81.44 418 ILE A CA 1
ATOM 3154 C C . ILE A 1 418 ? 32.357 -14.023 -29.401 1.00 81.44 418 ILE A C 1
ATOM 3156 O O . ILE A 1 418 ? 32.328 -14.872 -28.507 1.00 81.44 418 ILE A O 1
ATOM 3160 N N . SER A 1 419 ? 32.597 -12.735 -29.140 1.00 74.44 419 SER A N 1
ATOM 3161 C CA . SER A 1 419 ? 32.871 -12.201 -27.804 1.00 74.44 419 SER A CA 1
ATOM 3162 C C . SER A 1 419 ? 31.699 -12.442 -26.853 1.00 74.44 419 SER A C 1
ATOM 3164 O O . SER A 1 419 ? 31.910 -12.881 -25.728 1.00 74.44 419 SER A O 1
ATOM 3166 N N . TYR A 1 420 ? 30.455 -12.248 -27.295 1.00 73.31 420 TYR A N 1
ATOM 3167 C CA . TYR A 1 420 ? 29.269 -12.542 -26.490 1.00 73.31 420 TYR A CA 1
ATOM 3168 C C . TYR A 1 420 ? 29.148 -14.040 -26.170 1.00 73.31 420 TYR A C 1
ATOM 3170 O O . TYR A 1 420 ? 28.814 -14.424 -25.047 1.00 73.31 420 TYR A O 1
ATOM 3178 N N . GLY A 1 421 ? 29.450 -14.906 -27.142 1.00 72.56 421 GLY A N 1
ATOM 3179 C CA . GLY A 1 421 ? 29.462 -16.358 -26.972 1.00 72.56 421 GLY A CA 1
ATOM 3180 C C . GLY A 1 421 ? 30.516 -16.855 -25.974 1.00 72.56 421 GLY A C 1
ATOM 3181 O O . GLY A 1 421 ? 30.213 -17.758 -25.191 1.00 72.56 421 GLY A O 1
ATOM 3182 N N . LEU A 1 422 ? 31.709 -16.248 -25.985 1.00 72.56 422 LEU A N 1
ATOM 3183 C CA . LEU A 1 422 ? 32.856 -16.593 -25.133 1.00 72.56 422 LEU A CA 1
ATOM 3184 C C . LEU A 1 422 ? 32.802 -15.961 -23.731 1.00 72.56 422 LEU A C 1
ATOM 3186 O O . LEU A 1 422 ? 33.149 -16.628 -22.764 1.00 72.56 422 LEU A O 1
ATOM 3190 N N . VAL A 1 423 ? 32.382 -14.695 -23.606 1.00 64.56 423 VAL A N 1
ATOM 3191 C CA . VAL A 1 423 ? 32.421 -13.935 -22.337 1.00 64.56 423 VAL A CA 1
ATOM 3192 C C . VAL A 1 423 ? 31.211 -14.202 -21.457 1.00 64.56 423 VAL A C 1
ATOM 3194 O O . VAL A 1 423 ? 31.354 -14.307 -20.244 1.00 64.56 423 VAL A O 1
ATOM 3197 N N . ILE A 1 424 ? 30.013 -14.236 -22.045 1.00 61.53 424 ILE A N 1
ATOM 3198 C CA . ILE A 1 424 ? 28.767 -14.117 -21.273 1.00 61.53 424 ILE A CA 1
ATOM 3199 C C . ILE A 1 424 ? 28.156 -15.486 -20.938 1.00 61.53 424 ILE A C 1
ATOM 3201 O O . ILE A 1 424 ? 27.293 -15.566 -20.080 1.00 61.53 424 ILE A O 1
ATOM 3205 N N . GLY A 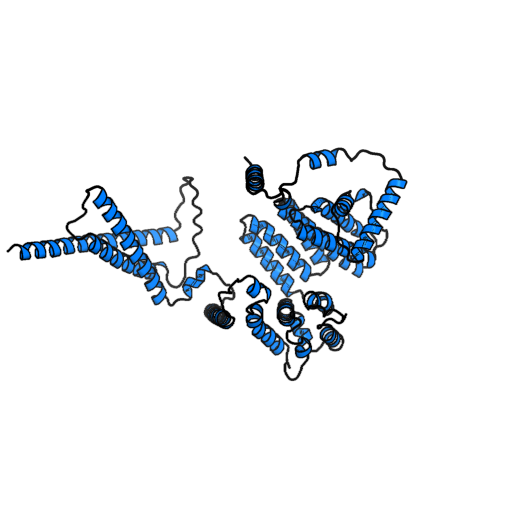1 425 ? 28.627 -16.599 -21.516 1.00 60.75 425 GLY A N 1
ATOM 3206 C CA . GLY A 1 425 ? 28.191 -17.934 -21.073 1.00 60.75 425 GLY A CA 1
ATOM 3207 C C . GLY A 1 425 ? 26.659 -18.089 -20.965 1.00 60.75 425 GLY A C 1
ATOM 3208 O O . GLY A 1 425 ? 25.918 -17.564 -21.804 1.00 60.75 425 GLY A O 1
ATOM 3209 N N . ARG A 1 426 ? 26.190 -18.854 -19.965 1.00 53.19 426 ARG A N 1
ATOM 3210 C CA . ARG A 1 426 ? 24.763 -19.015 -19.616 1.00 53.19 426 ARG A CA 1
ATOM 3211 C C . ARG A 1 426 ? 24.206 -17.848 -18.785 1.00 53.19 426 ARG A C 1
ATOM 3213 O O . ARG A 1 426 ? 22.994 -17.651 -18.814 1.00 53.19 426 ARG A O 1
ATOM 3220 N N . ASP A 1 427 ? 25.064 -17.055 -18.149 1.00 54.38 427 ASP A N 1
ATOM 3221 C CA . ASP A 1 427 ? 24.667 -16.105 -17.110 1.00 54.38 427 ASP A CA 1
ATOM 3222 C C . ASP A 1 427 ? 24.803 -14.661 -17.594 1.00 54.38 427 ASP A C 1
ATOM 3224 O O . ASP A 1 427 ? 25.864 -14.206 -18.020 1.00 54.38 427 ASP A O 1
ATOM 3228 N N . VAL A 1 428 ? 23.696 -13.918 -17.561 1.00 56.38 428 VAL A N 1
ATOM 3229 C CA . VAL A 1 428 ? 23.710 -12.503 -17.938 1.00 56.38 428 VAL A CA 1
ATOM 3230 C C . VAL A 1 428 ? 24.380 -11.704 -16.823 1.00 56.38 428 VAL A C 1
ATOM 3232 O O . VAL A 1 428 ? 23.976 -11.833 -15.670 1.00 56.38 428 VAL A O 1
ATOM 3235 N N . PRO A 1 429 ? 25.401 -10.883 -17.129 1.00 56.31 429 PRO A N 1
ATOM 3236 C CA . PRO A 1 429 ? 26.031 -10.053 -16.117 1.00 56.31 429 PRO A CA 1
ATOM 3237 C C . PRO A 1 429 ? 25.012 -9.070 -15.536 1.00 56.31 429 PRO A C 1
ATOM 3239 O O . PRO A 1 429 ? 24.240 -8.463 -16.279 1.00 56.31 429 PRO A O 1
ATOM 3242 N N . ALA A 1 430 ? 25.045 -8.899 -14.213 1.00 53.91 430 ALA A N 1
ATOM 3243 C CA . ALA A 1 430 ? 24.266 -7.880 -13.521 1.00 53.91 430 ALA A CA 1
ATOM 3244 C C . ALA A 1 430 ? 24.510 -6.489 -14.148 1.00 53.91 430 ALA A C 1
ATOM 3246 O O . ALA A 1 430 ? 25.625 -6.224 -14.624 1.00 53.91 430 ALA A O 1
ATOM 3247 N N . PRO A 1 431 ? 23.495 -5.601 -14.166 1.00 51.97 431 PRO A N 1
ATOM 3248 C CA . PRO A 1 431 ? 23.628 -4.264 -14.725 1.00 51.97 431 PRO A CA 1
ATOM 3249 C C . PRO A 1 431 ? 24.807 -3.544 -14.070 1.00 51.97 431 PRO A C 1
ATOM 3251 O O . PRO A 1 431 ? 24.932 -3.479 -12.848 1.00 51.97 431 PRO A O 1
ATOM 3254 N N . VAL A 1 432 ? 25.710 -3.021 -14.899 1.00 50.75 432 VAL A N 1
ATOM 3255 C CA . VAL A 1 432 ? 26.861 -2.265 -14.413 1.00 50.75 432 VAL A CA 1
ATOM 3256 C C . VAL A 1 432 ? 26.377 -0.863 -14.060 1.00 50.75 432 VAL A C 1
ATOM 3258 O O . VAL A 1 432 ? 26.157 -0.042 -14.949 1.00 50.75 432 VAL A O 1
ATOM 3261 N N . SER A 1 433 ? 26.242 -0.567 -12.768 1.00 43.56 433 SER A N 1
ATOM 3262 C CA . SER A 1 433 ? 26.060 0.801 -12.278 1.00 43.56 433 SER A CA 1
ATOM 3263 C C . SER A 1 433 ? 27.372 1.579 -12.440 1.00 43.56 433 SER A C 1
ATOM 3265 O O . SER A 1 433 ? 28.240 1.636 -11.568 1.00 43.56 433 SER A O 1
ATOM 3267 N N . LEU A 1 434 ? 27.568 2.159 -13.623 1.00 37.81 434 LEU A N 1
ATOM 3268 C CA . LEU A 1 434 ? 28.680 3.065 -13.893 1.00 37.81 434 LEU A CA 1
ATOM 3269 C C . LEU A 1 434 ? 28.365 4.441 -13.293 1.00 37.81 434 LEU A C 1
ATOM 3271 O O . LEU A 1 434 ? 27.891 5.341 -13.977 1.00 37.81 434 LEU A O 1
ATOM 3275 N N . ARG A 1 435 ? 28.660 4.624 -11.999 1.00 36.38 435 ARG A N 1
ATOM 3276 C CA . ARG A 1 435 ? 28.755 5.966 -11.405 1.00 36.38 435 ARG A CA 1
ATOM 3277 C C . ARG A 1 435 ? 30.076 6.583 -11.876 1.00 36.38 435 ARG A C 1
ATOM 3279 O O . ARG A 1 435 ? 31.142 6.281 -11.337 1.00 36.38 435 ARG A O 1
ATOM 3286 N N . ILE A 1 436 ? 30.015 7.389 -12.935 1.00 37.72 436 ILE A N 1
ATOM 3287 C CA . ILE A 1 436 ? 31.173 8.115 -13.469 1.00 37.72 436 ILE A CA 1
ATOM 3288 C C . ILE A 1 436 ? 31.492 9.261 -12.499 1.00 37.72 436 ILE A C 1
ATOM 3290 O O . ILE A 1 436 ? 30.958 10.357 -12.613 1.00 37.72 436 ILE A O 1
ATOM 3294 N N . SER A 1 437 ? 32.344 9.003 -11.505 1.00 39.66 437 SER A N 1
ATOM 3295 C CA . SER A 1 437 ? 32.934 10.067 -10.687 1.00 39.66 437 SER A CA 1
ATOM 3296 C C . SER A 1 437 ? 34.241 10.522 -11.329 1.00 39.66 437 SER A C 1
ATOM 3298 O O . SER A 1 437 ? 35.193 9.739 -11.408 1.00 39.66 437 SER A O 1
ATOM 3300 N N . VAL A 1 438 ? 34.312 11.785 -11.749 1.00 42.47 438 VAL A N 1
ATOM 3301 C CA . VAL A 1 438 ? 35.537 12.427 -12.250 1.00 42.47 438 VAL A CA 1
ATOM 3302 C C . VAL A 1 438 ? 36.452 12.742 -11.063 1.00 42.47 438 VAL A C 1
ATOM 3304 O O . VAL A 1 438 ? 36.650 13.885 -10.670 1.00 42.47 438 VAL A O 1
ATOM 3307 N N . ARG A 1 439 ? 36.978 11.703 -10.414 1.00 44.47 439 ARG A N 1
ATOM 3308 C CA . ARG A 1 439 ? 38.058 11.841 -9.441 1.00 44.47 439 ARG A CA 1
ATOM 3309 C C . ARG A 1 439 ? 38.995 10.653 -9.579 1.00 44.47 439 ARG A C 1
ATOM 3311 O O . ARG A 1 439 ? 38.649 9.515 -9.274 1.00 44.47 439 ARG A O 1
ATOM 3318 N N . SER A 1 440 ? 40.172 10.961 -10.112 1.00 47.66 440 SER A N 1
ATOM 3319 C CA . SER A 1 440 ? 41.294 10.052 -10.319 1.00 47.66 440 SER A CA 1
ATOM 3320 C C . SER A 1 440 ? 41.681 9.380 -8.999 1.00 47.66 440 SER A C 1
ATOM 3322 O O . SER A 1 440 ? 42.206 10.018 -8.089 1.00 47.66 440 SER A O 1
ATOM 3324 N N . GLY A 1 441 ? 41.380 8.089 -8.881 1.00 43.41 441 GLY A N 1
ATOM 3325 C CA . GLY A 1 441 ? 41.794 7.245 -7.768 1.00 43.41 441 GLY A CA 1
ATOM 3326 C C . GLY A 1 441 ? 42.063 5.839 -8.287 1.00 43.41 441 GLY A C 1
ATOM 3327 O O . GLY A 1 441 ? 41.148 5.164 -8.759 1.00 43.41 441 GLY A O 1
ATOM 3328 N N . GLY A 1 442 ? 43.329 5.417 -8.251 1.00 49.19 442 GLY A N 1
ATOM 3329 C CA . GLY A 1 442 ? 43.795 4.149 -8.811 1.00 49.19 442 GLY A CA 1
ATOM 3330 C C . GLY A 1 442 ? 43.067 2.942 -8.219 1.00 49.19 442 GLY A C 1
ATOM 3331 O O . GLY A 1 442 ? 43.326 2.535 -7.089 1.00 49.19 442 GLY A O 1
ATOM 3332 N N . ARG A 1 443 ? 42.161 2.337 -8.993 1.00 52.56 443 ARG A N 1
ATOM 3333 C CA . ARG A 1 443 ? 41.456 1.107 -8.608 1.00 52.56 443 ARG A CA 1
ATOM 3334 C C . ARG A 1 443 ? 42.191 -0.124 -9.138 1.00 52.56 443 ARG A C 1
ATOM 3336 O O . ARG A 1 443 ? 42.390 -0.273 -10.342 1.00 52.56 443 ARG A O 1
ATOM 3343 N N . ARG A 1 444 ? 42.541 -1.052 -8.238 1.00 46.59 444 ARG A N 1
ATOM 3344 C CA . ARG A 1 444 ? 43.028 -2.395 -8.594 1.00 46.59 444 ARG A CA 1
ATOM 3345 C C . ARG A 1 444 ? 41.904 -3.182 -9.280 1.00 46.59 444 ARG A C 1
ATOM 3347 O O . ARG A 1 444 ? 40.830 -3.367 -8.715 1.00 46.59 444 ARG A O 1
ATOM 3354 N N . LEU A 1 445 ? 42.157 -3.653 -10.501 1.00 47.38 445 LEU A N 1
ATOM 3355 C CA . LEU A 1 445 ? 41.235 -4.504 -11.258 1.00 47.38 445 LEU A CA 1
ATOM 3356 C C . LEU A 1 445 ? 41.122 -5.888 -10.595 1.00 47.38 445 LEU A C 1
ATOM 3358 O O . LEU A 1 445 ? 42.140 -6.551 -10.375 1.00 47.38 445 LEU A O 1
ATOM 3362 N N . THR A 1 446 ? 39.894 -6.331 -10.314 1.00 60.12 446 THR A N 1
ATOM 3363 C CA . THR A 1 446 ? 39.596 -7.692 -9.836 1.00 60.12 446 THR A CA 1
ATOM 3364 C C . THR A 1 446 ? 40.010 -8.743 -10.875 1.00 60.12 446 THR A C 1
ATOM 3366 O O . THR A 1 446 ? 40.113 -8.443 -12.068 1.00 60.12 446 THR A O 1
ATOM 3369 N N . ALA A 1 447 ? 40.267 -9.984 -10.446 1.00 56.53 447 ALA A N 1
ATOM 3370 C CA . ALA A 1 447 ? 40.732 -11.065 -11.326 1.00 56.53 447 ALA A CA 1
ATOM 3371 C C . ALA A 1 447 ? 39.784 -11.319 -12.516 1.00 56.53 447 ALA A C 1
ATOM 3373 O O . ALA A 1 447 ? 40.232 -11.505 -13.648 1.00 56.53 447 ALA A O 1
ATOM 3374 N N . GLU A 1 448 ? 38.477 -11.210 -12.283 1.00 54.06 448 GLU A N 1
ATOM 3375 C CA . GLU A 1 448 ? 37.445 -11.338 -13.312 1.00 54.06 448 GLU A CA 1
ATOM 3376 C C . GLU A 1 448 ? 37.512 -10.203 -14.353 1.00 54.06 448 GLU A C 1
ATOM 3378 O O . GLU A 1 448 ? 37.475 -10.446 -15.560 1.00 54.06 448 GLU A O 1
ATOM 3383 N N . LYS A 1 449 ? 37.730 -8.956 -13.903 1.00 58.12 449 LYS A N 1
ATOM 3384 C CA . LYS A 1 449 ? 37.937 -7.795 -14.787 1.00 58.12 449 LYS A CA 1
ATOM 3385 C C . LYS A 1 449 ? 39.232 -7.915 -15.596 1.00 58.12 449 LYS A C 1
ATOM 3387 O O . LYS A 1 449 ? 39.245 -7.535 -16.763 1.00 58.12 449 LYS A O 1
ATOM 3392 N N . LYS A 1 450 ? 40.300 -8.491 -15.026 1.00 62.59 450 LYS A N 1
ATOM 3393 C CA . LYS A 1 450 ? 41.553 -8.779 -15.755 1.00 62.59 450 LYS A CA 1
ATOM 3394 C C . LYS A 1 450 ? 41.359 -9.827 -16.855 1.00 62.59 450 LYS A C 1
ATOM 3396 O O . LYS A 1 450 ? 41.928 -9.667 -17.930 1.00 62.59 450 LYS A O 1
ATOM 3401 N N . SER A 1 451 ? 40.559 -10.868 -16.614 1.00 60.56 451 SER A N 1
ATOM 3402 C CA . SER A 1 451 ? 40.238 -11.888 -17.627 1.00 60.56 451 SER A CA 1
ATOM 3403 C C . SER A 1 451 ? 39.459 -11.290 -18.805 1.00 60.56 451 SER A C 1
ATOM 3405 O O . SER A 1 451 ? 39.858 -11.440 -19.961 1.00 60.56 451 SER A O 1
ATOM 3407 N N . ARG A 1 452 ? 38.415 -10.502 -18.512 1.00 63.44 452 ARG A N 1
ATOM 3408 C CA . ARG A 1 452 ? 37.618 -9.802 -19.534 1.00 63.44 452 ARG A CA 1
ATOM 3409 C C . ARG A 1 452 ? 38.455 -8.800 -20.339 1.00 63.44 452 ARG A C 1
ATOM 3411 O O . ARG A 1 452 ? 38.302 -8.726 -21.553 1.00 63.44 452 ARG A O 1
ATOM 3418 N N . LEU A 1 453 ? 39.385 -8.090 -19.691 1.00 69.12 453 LEU A N 1
ATOM 3419 C CA . LEU A 1 453 ? 40.317 -7.180 -20.366 1.00 69.12 453 LEU A CA 1
ATOM 3420 C C . LEU A 1 453 ? 41.262 -7.926 -21.319 1.00 69.12 453 LEU A C 1
ATOM 3422 O O . LEU A 1 453 ? 41.441 -7.499 -22.455 1.00 69.12 453 LEU A O 1
ATOM 3426 N N . ARG A 1 454 ? 41.836 -9.059 -20.889 1.00 70.69 454 ARG A N 1
ATOM 3427 C CA . ARG A 1 454 ? 42.705 -9.893 -21.740 1.00 70.69 454 ARG A CA 1
ATOM 3428 C C . ARG A 1 454 ? 41.968 -10.408 -22.972 1.00 70.69 454 ARG A C 1
ATOM 3430 O O . ARG A 1 454 ? 42.517 -10.357 -24.068 1.00 70.69 454 ARG A O 1
ATOM 3437 N N . LEU A 1 455 ? 40.724 -10.856 -22.804 1.00 69.38 455 LEU A N 1
ATOM 3438 C CA . LEU A 1 455 ? 39.912 -11.306 -23.929 1.00 69.38 455 LEU A CA 1
ATOM 3439 C C . LEU A 1 455 ? 39.530 -10.147 -24.861 1.00 69.38 455 LEU A C 1
ATOM 3441 O O . LEU A 1 455 ? 39.552 -10.322 -26.075 1.00 69.38 455 LEU A O 1
ATOM 3445 N N . GLY A 1 456 ? 39.236 -8.964 -24.313 1.00 67.38 456 GLY A N 1
ATOM 3446 C CA . GLY A 1 456 ? 38.989 -7.754 -25.099 1.00 67.38 456 GLY A CA 1
ATOM 3447 C C . GLY A 1 456 ? 40.190 -7.361 -25.963 1.00 67.38 4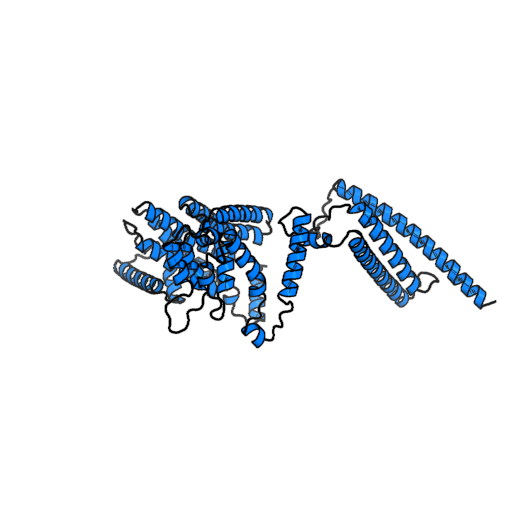56 GLY A C 1
ATOM 3448 O O . GLY A 1 456 ? 40.023 -7.092 -27.147 1.00 67.38 456 GLY A O 1
ATOM 3449 N N . VAL A 1 457 ? 41.406 -7.417 -25.406 1.00 74.44 457 VAL A N 1
ATOM 3450 C CA . VAL A 1 457 ? 42.653 -7.160 -26.151 1.00 74.44 457 VAL A CA 1
ATOM 3451 C C . VAL A 1 457 ? 42.870 -8.200 -27.255 1.00 74.44 457 VAL A C 1
ATOM 3453 O O . VAL A 1 457 ? 43.224 -7.828 -28.370 1.00 74.44 457 VAL A O 1
ATOM 3456 N N . LEU A 1 458 ? 42.613 -9.483 -26.977 1.00 74.62 458 LEU A N 1
ATOM 3457 C CA . LEU A 1 458 ? 42.724 -10.563 -27.965 1.00 74.62 458 LEU A CA 1
ATOM 3458 C C . LEU A 1 458 ? 41.703 -10.412 -29.108 1.00 74.62 458 LEU A C 1
ATOM 3460 O O . LEU A 1 458 ? 42.039 -10.567 -30.276 1.00 74.62 458 LEU A O 1
ATOM 3464 N N . CYS A 1 459 ? 40.450 -10.091 -28.780 1.00 69.62 459 CYS A N 1
ATOM 3465 C CA . CYS A 1 459 ? 39.400 -9.865 -29.772 1.00 69.62 459 CYS A CA 1
ATOM 3466 C C . CYS A 1 459 ? 39.708 -8.623 -30.624 1.00 69.62 459 CYS A C 1
ATOM 3468 O O . CYS A 1 459 ? 39.582 -8.670 -31.846 1.00 69.62 459 CYS A O 1
ATOM 3470 N N . GLY A 1 460 ? 40.166 -7.537 -29.994 1.00 69.06 460 GLY A N 1
ATOM 3471 C CA . GLY A 1 460 ? 40.544 -6.303 -30.682 1.00 69.06 460 GLY A CA 1
ATOM 3472 C C . GLY A 1 460 ? 41.735 -6.474 -31.629 1.00 69.06 460 GLY A C 1
ATOM 3473 O O . GLY A 1 460 ? 41.715 -5.930 -32.731 1.00 69.06 460 GLY A O 1
ATOM 3474 N N . SER A 1 461 ? 42.746 -7.265 -31.253 1.00 72.75 461 SER A N 1
ATOM 3475 C CA . SER A 1 461 ? 43.903 -7.521 -32.121 1.00 72.75 461 SER A CA 1
ATOM 3476 C C . SER A 1 461 ? 43.540 -8.378 -33.335 1.00 72.75 461 SER A C 1
ATOM 3478 O O . SER A 1 461 ? 43.935 -8.043 -34.451 1.00 72.75 461 SER A O 1
ATOM 3480 N N . VAL A 1 462 ? 42.730 -9.427 -33.152 1.00 73.50 462 VAL A N 1
ATOM 3481 C CA . VAL A 1 462 ? 42.209 -10.246 -34.262 1.00 73.50 462 VAL A CA 1
ATOM 3482 C C . VAL A 1 462 ? 41.360 -9.397 -35.210 1.00 73.50 462 VAL A C 1
ATOM 3484 O O . VAL A 1 462 ? 41.550 -9.459 -36.423 1.00 73.50 462 VAL A O 1
ATOM 3487 N N . PHE A 1 463 ? 40.481 -8.550 -34.668 1.00 70.62 463 PHE A N 1
ATOM 3488 C CA . PHE A 1 463 ? 39.666 -7.632 -35.460 1.00 70.62 463 PHE A CA 1
ATOM 3489 C C . PHE A 1 463 ? 40.520 -6.671 -36.295 1.00 70.62 463 PHE A C 1
ATOM 3491 O O . PHE A 1 463 ? 40.296 -6.549 -37.497 1.00 70.62 463 PHE A O 1
ATOM 3498 N N . GLY A 1 464 ? 41.540 -6.048 -35.694 1.00 70.12 464 GLY A N 1
ATOM 3499 C CA . GLY A 1 464 ? 42.443 -5.139 -36.404 1.00 70.12 464 GLY A CA 1
ATOM 3500 C C . GLY A 1 464 ? 43.202 -5.812 -37.553 1.00 70.12 464 GLY A C 1
ATOM 3501 O O . GLY A 1 464 ? 43.326 -5.233 -38.632 1.00 70.12 464 GLY A O 1
ATOM 3502 N N . VAL A 1 465 ? 43.658 -7.056 -37.364 1.00 75.62 465 VAL A N 1
ATOM 3503 C CA . VAL A 1 465 ? 44.345 -7.829 -38.416 1.00 75.62 465 VAL A CA 1
ATOM 3504 C C . VAL A 1 465 ? 43.384 -8.215 -39.547 1.00 75.62 465 VAL A C 1
ATOM 3506 O O . VAL A 1 465 ? 43.719 -8.039 -40.721 1.00 75.62 465 VAL A O 1
ATOM 3509 N N . CYS A 1 466 ? 42.181 -8.700 -39.227 1.00 70.81 466 CYS A N 1
ATOM 3510 C CA . CYS A 1 466 ? 41.161 -9.032 -40.227 1.00 70.81 466 CYS A CA 1
ATOM 3511 C C . CYS A 1 466 ? 40.715 -7.800 -41.025 1.00 70.81 466 CYS A C 1
ATOM 3513 O O . CYS A 1 466 ? 40.588 -7.869 -42.245 1.00 70.81 466 CYS A O 1
ATOM 3515 N N . LEU A 1 467 ? 40.540 -6.657 -40.359 1.00 68.12 467 LEU A N 1
ATOM 3516 C CA . LEU A 1 467 ? 40.140 -5.419 -41.016 1.00 68.12 467 LEU A CA 1
ATOM 3517 C C . LEU A 1 467 ? 41.247 -4.878 -41.928 1.00 68.12 467 LEU A C 1
ATOM 3519 O O . LEU A 1 467 ? 40.994 -4.551 -43.086 1.00 68.12 467 LEU A O 1
ATOM 3523 N N . GLY A 1 468 ? 42.491 -4.843 -41.441 1.00 69.75 468 GLY A N 1
ATOM 3524 C CA . GLY A 1 468 ? 43.631 -4.373 -42.229 1.00 69.75 468 GLY A CA 1
ATOM 3525 C C . GLY A 1 468 ? 43.914 -5.248 -43.454 1.00 69.75 468 GLY A C 1
ATOM 3526 O O . GLY A 1 468 ? 44.263 -4.737 -44.518 1.00 69.75 468 GLY A O 1
ATOM 3527 N N . THR A 1 469 ? 43.732 -6.567 -43.337 1.00 75.00 469 THR A N 1
ATOM 3528 C CA . THR A 1 469 ? 43.873 -7.495 -44.472 1.00 75.00 469 THR A CA 1
ATOM 3529 C C . THR A 1 469 ? 42.731 -7.355 -45.475 1.00 75.00 469 THR A C 1
ATOM 3531 O O . THR A 1 469 ? 42.990 -7.321 -46.678 1.00 75.00 469 THR A O 1
ATOM 3534 N N . ALA A 1 470 ? 41.492 -7.195 -45.007 1.00 69.69 470 ALA A N 1
ATOM 3535 C CA . ALA A 1 470 ? 40.335 -6.968 -45.865 1.00 69.69 470 ALA A CA 1
ATOM 3536 C C . ALA A 1 470 ? 40.423 -5.639 -46.632 1.00 69.69 470 ALA A C 1
ATOM 3538 O O . ALA A 1 470 ? 40.169 -5.626 -47.832 1.00 69.69 470 ALA A O 1
ATOM 3539 N N . HIS A 1 471 ? 40.859 -4.552 -45.984 1.00 68.50 471 HIS A N 1
ATOM 3540 C CA . HIS A 1 471 ? 41.046 -3.256 -46.643 1.00 68.50 471 HIS A CA 1
ATOM 3541 C C . HIS A 1 471 ? 42.109 -3.334 -47.746 1.00 68.50 471 HIS A C 1
ATOM 3543 O O . HIS A 1 471 ? 41.874 -2.891 -48.867 1.00 68.50 471 HIS A O 1
ATOM 3549 N N . ARG A 1 472 ? 43.249 -3.988 -47.473 1.00 71.31 472 ARG A N 1
ATOM 3550 C CA . ARG A 1 472 ? 44.292 -4.204 -48.490 1.00 71.31 472 ARG A CA 1
ATOM 3551 C C . ARG A 1 472 ? 43.802 -5.042 -49.668 1.00 71.31 472 ARG A C 1
ATOM 3553 O O . ARG A 1 472 ? 44.156 -4.750 -50.803 1.00 71.31 472 ARG A O 1
ATOM 3560 N N . LEU A 1 473 ? 43.015 -6.088 -49.417 1.00 71.31 473 LEU A N 1
ATOM 3561 C CA . LEU A 1 473 ? 42.432 -6.903 -50.486 1.00 71.31 473 LEU A CA 1
ATOM 3562 C C . LEU A 1 473 ? 41.433 -6.098 -51.318 1.00 71.31 473 LEU A C 1
ATOM 3564 O O . LEU A 1 473 ? 41.439 -6.206 -52.541 1.00 71.31 473 LEU A O 1
ATOM 3568 N N . LEU A 1 474 ? 40.615 -5.275 -50.664 1.00 68.75 474 LEU A N 1
ATOM 3569 C CA . LEU A 1 474 ? 39.631 -4.436 -51.330 1.00 68.75 474 LEU A CA 1
ATOM 3570 C C . LEU A 1 474 ? 40.317 -3.374 -52.201 1.00 68.75 474 LEU A C 1
ATOM 3572 O O . LEU A 1 474 ? 39.944 -3.250 -53.361 1.00 68.75 474 LEU A O 1
ATOM 3576 N N . ASP A 1 475 ? 41.386 -2.729 -51.718 1.00 66.88 475 ASP A N 1
ATOM 3577 C CA . ASP A 1 475 ? 42.223 -1.814 -52.514 1.00 66.88 475 ASP A CA 1
ATOM 3578 C C . ASP A 1 475 ? 42.885 -2.515 -53.720 1.00 66.88 475 ASP A C 1
ATOM 3580 O O . ASP A 1 475 ? 42.958 -1.959 -54.816 1.00 66.88 475 ASP A O 1
ATOM 3584 N N . VAL A 1 476 ? 43.358 -3.759 -53.566 1.00 71.50 476 VAL A N 1
ATOM 3585 C CA . VAL A 1 476 ? 43.945 -4.541 -54.675 1.00 71.50 476 VAL A CA 1
ATOM 3586 C C . VAL A 1 476 ? 42.893 -4.913 -55.725 1.00 71.50 476 VAL A C 1
ATOM 3588 O O . VAL A 1 476 ? 43.185 -4.908 -56.921 1.00 71.50 476 VAL A O 1
ATOM 3591 N N . VAL A 1 477 ? 41.670 -5.236 -55.304 1.00 68.31 477 VAL A N 1
ATOM 3592 C CA . VAL A 1 477 ? 40.573 -5.577 -56.219 1.00 68.31 477 VAL A CA 1
ATOM 3593 C C . VAL A 1 477 ? 40.070 -4.333 -56.948 1.00 68.31 477 VAL A C 1
ATOM 3595 O O . VAL A 1 477 ? 39.964 -4.369 -58.173 1.00 68.31 477 VAL A O 1
ATOM 3598 N N . THR A 1 478 ? 39.831 -3.227 -56.236 1.00 65.75 478 THR A N 1
ATOM 3599 C CA . THR A 1 478 ? 39.344 -1.972 -56.832 1.00 65.75 478 THR A CA 1
ATOM 3600 C C . THR A 1 478 ? 40.376 -1.344 -57.773 1.00 65.75 478 THR A C 1
ATOM 3602 O O . THR A 1 478 ? 40.011 -0.865 -58.851 1.00 65.75 478 THR A O 1
ATOM 3605 N N . SER A 1 479 ? 41.670 -1.416 -57.439 1.00 64.25 479 SER A N 1
ATOM 3606 C CA . SER A 1 479 ? 42.753 -0.948 -58.318 1.00 64.25 479 SER A CA 1
ATOM 3607 C C . SER A 1 479 ? 42.915 -1.804 -59.579 1.00 64.25 479 SER A C 1
ATOM 3609 O O . SER A 1 479 ? 43.092 -1.254 -60.666 1.00 64.25 479 SER A O 1
ATOM 3611 N N . ARG A 1 480 ? 42.777 -3.137 -59.486 1.00 58.72 480 ARG A N 1
ATOM 3612 C CA . ARG A 1 480 ? 42.808 -4.030 -60.662 1.00 58.72 480 ARG A CA 1
ATOM 3613 C C . ARG A 1 480 ? 41.615 -3.824 -61.599 1.00 58.72 480 ARG A C 1
ATOM 3615 O O . ARG A 1 480 ? 41.785 -3.832 -62.821 1.00 58.72 480 ARG A O 1
ATOM 3622 N N . SER A 1 481 ? 40.419 -3.598 -61.055 1.00 54.34 481 SER A N 1
ATOM 3623 C CA . SER A 1 481 ? 39.251 -3.227 -61.864 1.00 54.34 481 SER A CA 1
ATOM 3624 C C . SER A 1 481 ? 39.423 -1.866 -62.542 1.00 54.34 481 SER A C 1
ATOM 3626 O O . SER A 1 481 ? 39.029 -1.711 -63.691 1.00 54.34 481 SER A O 1
ATOM 3628 N N . ALA A 1 482 ? 40.088 -0.903 -61.894 1.00 49.59 482 ALA A N 1
ATOM 3629 C CA . ALA A 1 482 ? 40.397 0.382 -62.519 1.00 49.59 482 ALA A CA 1
ATOM 3630 C C . ALA A 1 482 ? 41.408 0.237 -63.674 1.00 49.59 482 ALA A C 1
ATOM 3632 O O . ALA A 1 482 ? 41.243 0.869 -64.712 1.00 49.59 482 ALA A O 1
ATOM 3633 N N . SER A 1 483 ? 42.410 -0.644 -63.547 1.00 51.25 483 SER A N 1
ATOM 3634 C CA . SER A 1 483 ? 43.382 -0.901 -64.624 1.00 51.25 483 SER A CA 1
ATOM 3635 C C . SER A 1 483 ? 42.825 -1.675 -65.827 1.00 51.25 483 SER A C 1
ATOM 3637 O O . SER A 1 483 ? 43.382 -1.566 -66.911 1.00 51.25 483 SER A O 1
ATOM 3639 N N . SER A 1 484 ? 41.733 -2.432 -65.667 1.00 50.72 484 SER A N 1
ATOM 3640 C CA . SER A 1 484 ? 41.089 -3.182 -66.766 1.00 50.72 484 SER A CA 1
ATOM 3641 C C . SER A 1 484 ? 40.016 -2.388 -67.521 1.00 50.72 484 SER A C 1
ATOM 3643 O O . SER A 1 484 ? 39.525 -2.857 -68.538 1.00 50.72 484 SER A O 1
ATOM 3645 N N . LEU A 1 485 ? 39.668 -1.187 -67.047 1.00 44.50 485 LEU A N 1
ATOM 3646 C CA . LEU A 1 485 ? 38.790 -0.233 -67.738 1.00 44.50 485 LEU A CA 1
ATOM 3647 C C . LEU A 1 485 ? 39.567 0.810 -68.569 1.00 44.50 485 LEU A C 1
ATOM 3649 O O . LEU A 1 485 ? 38.950 1.591 -69.287 1.00 44.50 485 LEU A O 1
ATOM 3653 N N . VAL A 1 486 ? 40.901 0.849 -68.448 1.00 47.78 486 VAL A N 1
ATOM 3654 C CA . VAL A 1 486 ? 41.798 1.818 -69.120 1.00 47.78 486 VAL A CA 1
ATOM 3655 C C . VAL A 1 486 ? 42.709 1.148 -70.168 1.00 47.78 486 VAL A C 1
ATOM 3657 O O . VAL A 1 486 ? 43.409 1.840 -70.905 1.00 47.78 486 VAL A O 1
ATOM 3660 N N . ALA A 1 487 ? 42.680 -0.182 -70.268 1.00 41.81 487 ALA A N 1
ATOM 3661 C CA . ALA A 1 487 ? 43.295 -0.960 -71.346 1.00 41.81 487 ALA A CA 1
ATOM 3662 C C . ALA A 1 487 ? 42.202 -1.460 -72.292 1.00 41.81 487 ALA A C 1
ATOM 3664 O O . ALA A 1 487 ? 42.453 -1.461 -73.518 1.00 41.81 487 ALA A O 1
#

Solvent-accessible surface area (backbone atoms only — not comparable to full-atom values): 27083 Å² total; per-residue (Å²): 136,58,73,62,67,56,50,50,53,50,27,64,72,68,72,45,65,46,57,81,73,50,65,69,78,62,77,62,62,70,60,54,66,73,68,64,86,76,70,96,80,56,78,66,57,53,55,52,53,51,51,53,50,53,51,49,52,54,44,37,69,72,71,52,84,83,49,70,73,57,44,56,60,44,34,58,56,51,92,72,64,83,71,58,75,61,51,52,68,67,57,38,51,49,52,40,34,53,44,50,49,53,50,54,48,37,74,74,60,40,65,40,78,51,42,55,24,40,46,22,49,34,55,44,52,56,54,50,70,77,26,49,55,54,69,72,42,47,34,51,37,32,42,37,42,21,55,28,25,39,50,42,10,50,33,25,45,70,69,66,38,54,72,56,14,53,52,29,23,56,48,19,36,52,31,13,57,77,35,70,35,35,53,56,28,14,54,38,26,44,58,52,15,46,60,37,40,80,64,80,33,56,72,63,14,50,54,31,40,52,54,15,49,52,28,40,69,68,26,66,46,47,74,70,56,45,66,68,53,52,51,75,56,36,60,67,56,93,90,48,91,69,50,76,52,50,68,46,55,50,49,40,71,77,38,64,85,41,38,56,46,64,37,46,20,38,66,65,49,43,51,39,47,38,68,58,41,22,49,77,90,45,70,66,64,58,63,68,71,37,56,88,85,33,75,36,33,64,53,47,49,52,50,40,61,66,47,37,58,53,56,75,45,50,83,51,77,63,40,67,75,71,67,59,76,75,93,60,53,39,69,56,52,53,52,52,50,52,53,48,51,57,51,30,62,76,65,76,45,90,77,83,57,73,85,54,55,71,64,76,46,57,71,67,60,42,38,49,51,55,10,51,52,44,8,53,49,44,18,53,52,41,39,50,52,52,52,52,36,48,74,72,73,46,78,86,73,87,57,64,67,70,58,54,16,54,52,49,8,52,53,40,14,51,48,45,33,51,49,48,62,71,73,40,68,96,55,81,77,75,85,79,84,77,78,84,66,99,62,98,66,94,73,84,75,52,72,68,55,50,51,54,50,53,50,49,53,53,52,49,52,54,50,52,53,54,48,55,50,48,51,53,51,49,40,54,50,55,50,52,56,54,56,65,76,75,110